Protein AF-A0A109K254-F1 (afdb_monomer)

Radius of gyration: 34.14 Å; Cα contacts (8 Å, |Δi|>4): 788; chains: 1; bounding box: 86×64×91 Å

Structure (mmCIF, N/CA/C/O backbone):
data_AF-A0A109K254-F1
#
_entry.id   AF-A0A109K254-F1
#
loop_
_atom_site.group_PDB
_atom_site.id
_atom_site.type_symbol
_atom_site.label_atom_id
_atom_site.label_alt_id
_atom_site.label_comp_id
_atom_site.label_asym_id
_atom_site.label_entity_id
_atom_site.label_seq_id
_atom_site.pdbx_PDB_ins_code
_atom_site.Cartn_x
_atom_site.Cartn_y
_atom_site.Cartn_z
_atom_site.occupancy
_atom_site.B_iso_or_equiv
_atom_site.auth_seq_id
_atom_site.auth_comp_id
_atom_site.auth_asym_id
_atom_site.auth_atom_id
_atom_site.pdbx_PDB_model_num
ATOM 1 N N . MET A 1 1 ? 4.900 -24.072 -58.222 1.00 35.53 1 MET A N 1
ATOM 2 C CA . MET A 1 1 ? 4.741 -22.621 -57.999 1.00 35.53 1 MET A CA 1
ATOM 3 C C . MET A 1 1 ? 3.722 -22.486 -56.899 1.00 35.53 1 MET A C 1
ATOM 5 O O . MET A 1 1 ? 2.587 -22.873 -57.129 1.00 35.53 1 MET A O 1
ATOM 9 N N . ASP A 1 2 ? 4.155 -22.076 -55.710 1.00 31.95 2 ASP A N 1
ATOM 10 C CA . ASP A 1 2 ? 3.303 -22.061 -54.524 1.00 31.95 2 ASP A CA 1
ATOM 11 C C . ASP A 1 2 ? 3.287 -20.661 -53.910 1.00 31.95 2 ASP A C 1
ATOM 13 O O . ASP A 1 2 ? 4.319 -19.992 -53.787 1.00 31.95 2 ASP A O 1
ATOM 17 N N . ASN A 1 3 ? 2.074 -20.200 -53.645 1.00 36.62 3 ASN A N 1
ATOM 18 C CA . ASN A 1 3 ? 1.692 -18.807 -53.510 1.00 36.62 3 ASN A CA 1
ATOM 19 C C . ASN A 1 3 ? 2.053 -18.273 -52.113 1.00 36.62 3 ASN A C 1
ATOM 21 O O . ASN A 1 3 ? 1.343 -18.516 -51.142 1.00 36.62 3 ASN A O 1
ATOM 25 N N . ARG A 1 4 ? 3.169 -17.540 -51.996 1.00 36.88 4 ARG A N 1
ATOM 26 C CA . ARG A 1 4 ? 3.588 -16.849 -50.757 1.00 36.88 4 ARG A CA 1
ATOM 27 C C . ARG A 1 4 ? 3.197 -15.361 -50.731 1.00 36.88 4 ARG A C 1
ATOM 29 O O . ARG A 1 4 ? 3.844 -14.578 -50.037 1.00 36.88 4 ARG A O 1
ATOM 36 N N . SER A 1 5 ? 2.159 -14.941 -51.457 1.00 42.44 5 SER A N 1
ATOM 37 C CA . SER A 1 5 ? 1.597 -13.591 -51.310 1.00 42.44 5 SER A CA 1
ATOM 38 C C . SER A 1 5 ? 0.649 -13.556 -50.106 1.00 42.44 5 SER A C 1
ATOM 40 O O . SER A 1 5 ? -0.524 -13.903 -50.219 1.00 42.44 5 SER A O 1
ATOM 42 N N . GLY A 1 6 ? 1.164 -13.190 -48.932 1.00 36.16 6 GLY A N 1
ATOM 43 C CA . GLY A 1 6 ? 0.328 -13.075 -47.729 1.00 36.16 6 GLY A CA 1
ATOM 44 C C . GLY A 1 6 ? 1.056 -12.990 -46.390 1.00 36.16 6 GLY A C 1
ATOM 45 O O . GLY A 1 6 ? 0.401 -12.837 -45.366 1.00 36.16 6 GLY A O 1
ATOM 46 N N . LYS A 1 7 ? 2.393 -13.058 -46.348 1.00 29.84 7 LYS A N 1
ATOM 47 C CA . LYS A 1 7 ? 3.119 -12.777 -45.103 1.00 29.84 7 LYS A CA 1
ATOM 48 C C . LYS A 1 7 ? 3.388 -11.280 -44.978 1.00 29.84 7 LYS A C 1
ATOM 50 O O . LYS A 1 7 ? 4.154 -10.717 -45.758 1.00 29.84 7 LYS A O 1
ATOM 55 N N . ILE A 1 8 ? 2.756 -10.658 -43.985 1.00 36.12 8 ILE A N 1
ATOM 56 C CA . ILE A 1 8 ? 3.076 -9.304 -43.530 1.00 36.12 8 ILE A CA 1
ATOM 57 C C . ILE A 1 8 ? 4.515 -9.327 -43.009 1.00 36.12 8 ILE A C 1
ATOM 59 O O . ILE A 1 8 ? 4.823 -10.034 -42.052 1.00 36.12 8 ILE A O 1
ATOM 63 N N . PHE A 1 9 ? 5.398 -8.569 -43.658 1.00 37.22 9 PHE A N 1
ATOM 64 C CA . PHE A 1 9 ? 6.750 -8.303 -43.174 1.00 37.22 9 PHE A CA 1
ATOM 65 C C . PHE A 1 9 ? 6.748 -6.946 -42.462 1.00 37.22 9 PHE A C 1
ATOM 67 O O . PHE A 1 9 ? 6.630 -5.915 -43.133 1.00 37.22 9 PHE A O 1
ATOM 74 N N . PRO A 1 10 ? 6.861 -6.905 -41.125 1.00 35.34 10 PRO A N 1
ATOM 75 C CA . PRO A 1 10 ? 6.906 -5.645 -40.404 1.00 35.34 10 PRO A CA 1
ATOM 76 C C . PRO A 1 10 ? 8.279 -4.998 -40.617 1.00 35.34 10 PRO A C 1
ATOM 78 O O . PRO A 1 10 ? 9.300 -5.515 -40.177 1.00 35.34 10 PRO A O 1
ATOM 81 N N . ARG A 1 11 ? 8.303 -3.860 -41.321 1.00 39.53 11 ARG A N 1
ATOM 82 C CA . ARG A 1 11 ? 9.520 -3.066 -41.586 1.00 39.53 11 ARG A CA 1
ATOM 83 C C . ARG A 1 11 ? 9.772 -1.957 -40.562 1.00 39.53 11 ARG A C 1
ATOM 85 O O . ARG A 1 11 ? 10.727 -1.207 -40.709 1.00 39.53 11 ARG A O 1
ATOM 92 N N . ASN A 1 12 ? 8.926 -1.841 -39.542 1.00 39.78 12 ASN A N 1
ATOM 93 C CA . ASN A 1 12 ? 9.062 -0.830 -38.501 1.00 39.78 12 ASN A CA 1
ATOM 94 C C . ASN A 1 12 ? 8.854 -1.481 -37.127 1.00 39.78 12 ASN A C 1
ATOM 96 O O . ASN A 1 12 ? 7.728 -1.609 -36.650 1.00 39.78 12 ASN A O 1
ATOM 100 N N . LEU A 1 13 ? 9.950 -1.962 -36.536 1.00 40.00 13 LEU A N 1
ATOM 101 C CA . LEU A 1 13 ? 9.954 -2.660 -35.246 1.00 40.00 13 LEU A CA 1
ATOM 102 C C . LEU A 1 13 ? 9.613 -1.727 -34.072 1.00 40.00 13 LEU A C 1
ATOM 104 O O . LEU A 1 13 ? 9.086 -2.190 -33.067 1.00 40.00 13 LEU A O 1
ATOM 108 N N . THR A 1 14 ? 9.799 -0.417 -34.229 1.00 39.53 14 THR A N 1
ATOM 109 C CA . THR A 1 14 ? 9.480 0.601 -33.219 1.00 39.53 14 THR A CA 1
ATOM 110 C C . THR A 1 14 ? 7.970 0.766 -33.014 1.00 39.53 14 THR A C 1
ATOM 112 O O . THR A 1 14 ? 7.520 1.033 -31.906 1.00 39.53 14 THR A O 1
ATOM 115 N N . ALA A 1 15 ? 7.156 0.511 -34.047 1.00 36.03 15 ALA A N 1
ATOM 116 C CA . ALA A 1 15 ? 5.694 0.528 -33.934 1.00 36.03 15 ALA A CA 1
ATOM 117 C C . ALA A 1 15 ? 5.136 -0.646 -33.101 1.00 36.03 15 ALA A C 1
ATOM 119 O O . ALA A 1 15 ? 4.020 -0.566 -32.594 1.00 36.03 15 ALA A O 1
ATOM 120 N N . ARG A 1 16 ? 5.915 -1.724 -32.918 1.00 35.94 16 ARG A N 1
ATOM 121 C CA . ARG A 1 16 ? 5.531 -2.884 -32.098 1.00 35.94 16 ARG A CA 1
ATOM 122 C C . ARG A 1 16 ? 5.638 -2.623 -30.592 1.00 35.94 16 ARG A C 1
ATOM 124 O O . ARG A 1 16 ? 5.026 -3.361 -29.836 1.00 35.94 16 ARG A O 1
ATOM 131 N N . ALA A 1 17 ? 6.374 -1.590 -30.179 1.00 45.59 17 ALA A N 1
ATOM 132 C CA . ALA A 1 17 ? 6.445 -1.151 -28.784 1.00 45.59 17 ALA A CA 1
ATOM 133 C C . ALA A 1 17 ? 5.279 -0.220 -28.392 1.00 45.59 17 ALA A C 1
ATOM 135 O O . ALA A 1 17 ? 4.991 -0.063 -27.217 1.00 45.59 17 ALA A O 1
ATOM 136 N N . ALA A 1 18 ? 4.584 0.384 -29.364 1.00 41.94 18 ALA A N 1
ATOM 137 C CA . ALA A 1 18 ? 3.493 1.330 -29.102 1.00 41.94 18 ALA A CA 1
ATOM 138 C C . ALA A 1 18 ? 2.086 0.709 -29.200 1.00 41.94 18 ALA A C 1
ATOM 140 O O . ALA A 1 18 ? 1.103 1.346 -28.823 1.00 41.94 18 ALA A O 1
ATOM 141 N N . TYR A 1 19 ? 1.957 -0.513 -29.726 1.00 43.66 19 TYR A N 1
ATOM 142 C CA . TYR A 1 19 ? 0.668 -1.201 -29.789 1.00 43.66 19 TYR A CA 1
ATOM 143 C C . TYR A 1 19 ? 0.388 -1.920 -28.466 1.00 43.66 19 TYR A C 1
ATOM 145 O O . TYR A 1 19 ? 0.971 -2.967 -28.187 1.00 43.66 19 TYR A O 1
ATOM 153 N N . GLN A 1 20 ? -0.520 -1.364 -27.662 1.00 43.72 20 GLN A N 1
ATOM 154 C CA . GLN A 1 20 ? -1.029 -2.026 -26.464 1.00 43.72 20 GLN A CA 1
ATOM 155 C C . GLN A 1 20 ? -1.953 -3.179 -26.871 1.00 43.72 20 GLN A C 1
ATOM 157 O O . GLN A 1 20 ? -3.034 -2.955 -27.416 1.00 43.72 20 GLN A O 1
ATOM 162 N N . VAL A 1 21 ? -1.521 -4.415 -26.619 1.00 43.12 21 VAL A N 1
ATOM 163 C CA . VAL A 1 21 ? -2.362 -5.605 -26.788 1.00 43.12 21 VAL A CA 1
ATOM 164 C C . VAL A 1 21 ? -3.360 -5.654 -25.621 1.00 43.12 21 VAL A C 1
ATOM 166 O O . VAL A 1 21 ? -2.921 -5.712 -24.470 1.00 43.12 21 VAL A O 1
ATOM 169 N N . PRO A 1 22 ? -4.683 -5.627 -25.870 1.00 34.47 22 PRO A N 1
ATOM 170 C CA . PRO A 1 22 ? -5.681 -5.792 -24.817 1.00 34.47 22 PRO A CA 1
ATOM 171 C C . PRO A 1 22 ? -5.520 -7.152 -24.122 1.00 34.47 22 PRO A C 1
ATOM 173 O O . PRO A 1 22 ? -5.402 -8.167 -24.805 1.00 34.47 22 PRO A O 1
ATOM 176 N N . GLY A 1 23 ? -5.534 -7.172 -22.786 1.00 34.75 23 GLY A N 1
ATOM 177 C CA . GLY A 1 23 ? -5.456 -8.399 -21.978 1.00 34.75 23 GLY A CA 1
ATOM 178 C C . GLY A 1 23 ? -4.073 -8.739 -21.412 1.00 34.75 23 GLY A C 1
ATOM 179 O O . GLY A 1 23 ? -3.988 -9.591 -20.537 1.00 34.75 23 GLY A O 1
ATOM 180 N N . ASN A 1 24 ? -3.011 -8.046 -21.832 1.00 34.66 24 ASN A N 1
ATOM 181 C CA . ASN A 1 24 ? -1.708 -8.152 -21.175 1.00 34.66 24 ASN A CA 1
ATOM 182 C C . ASN A 1 24 ? -1.578 -7.055 -20.105 1.00 34.66 24 ASN A C 1
ATOM 184 O O . ASN A 1 24 ? -1.636 -5.871 -20.465 1.00 34.66 24 ASN A O 1
ATOM 188 N N . PRO A 1 25 ? -1.394 -7.403 -18.817 1.00 36.72 25 PRO A N 1
ATOM 189 C CA . PRO A 1 25 ? -1.201 -6.403 -17.778 1.00 36.72 25 PRO A CA 1
ATOM 190 C C . PRO A 1 25 ? 0.118 -5.657 -18.001 1.00 36.72 25 PRO A C 1
ATOM 192 O O . PRO A 1 25 ? 1.062 -6.207 -18.571 1.00 36.72 25 PRO A O 1
ATOM 195 N N . THR A 1 26 ? 0.169 -4.394 -17.573 1.00 37.03 26 THR A N 1
ATOM 196 C CA . THR A 1 26 ? 1.291 -3.453 -17.757 1.00 37.03 26 THR A CA 1
ATOM 197 C C . THR A 1 26 ? 2.621 -4.144 -17.405 1.00 37.03 26 THR A C 1
ATOM 199 O O . THR A 1 26 ? 3.470 -4.280 -18.273 1.00 37.03 26 THR A O 1
ATOM 202 N N . VAL A 1 27 ? 2.687 -4.845 -16.264 1.00 37.22 27 VAL A N 1
ATOM 203 C CA . VAL A 1 27 ? 3.827 -5.657 -15.760 1.00 37.22 27 VAL A CA 1
ATOM 204 C C . VAL A 1 27 ? 4.403 -6.738 -16.694 1.00 37.22 27 VAL A C 1
ATOM 206 O O . VAL A 1 27 ? 5.496 -7.239 -16.452 1.00 37.22 27 VAL A O 1
ATOM 209 N N . THR A 1 28 ? 3.693 -7.130 -17.754 1.00 39.03 28 THR A N 1
ATOM 210 C CA . THR A 1 28 ? 4.180 -8.118 -18.744 1.00 39.03 28 THR A CA 1
ATOM 211 C C . THR A 1 28 ? 4.926 -7.478 -19.911 1.00 39.03 28 THR A C 1
ATOM 213 O O . THR A 1 28 ? 5.410 -8.172 -20.811 1.00 39.03 28 THR A O 1
ATOM 216 N N . ARG A 1 29 ? 5.000 -6.147 -19.930 1.00 46.44 29 ARG A N 1
ATOM 217 C CA . ARG A 1 29 ? 5.715 -5.382 -20.941 1.00 46.44 29 ARG A CA 1
ATOM 218 C C . ARG A 1 29 ? 7.178 -5.226 -20.551 1.00 46.44 29 ARG A C 1
ATOM 220 O O . ARG A 1 29 ? 7.545 -5.278 -19.382 1.00 46.44 29 ARG A O 1
ATOM 227 N N . LEU A 1 30 ? 8.024 -5.023 -21.553 1.00 39.78 30 LEU A N 1
ATOM 228 C CA . LEU A 1 30 ? 9.467 -4.873 -21.352 1.00 39.78 30 LEU A CA 1
ATOM 229 C C . LEU A 1 30 ? 9.799 -3.605 -20.547 1.00 39.78 30 LEU A C 1
ATOM 231 O O . LEU A 1 30 ? 10.799 -3.579 -19.841 1.00 39.78 30 LEU A O 1
ATOM 235 N N . GLU A 1 31 ? 8.955 -2.578 -20.645 1.00 42.62 31 GLU A N 1
ATOM 236 C CA . GLU A 1 31 ? 9.043 -1.317 -19.907 1.00 42.62 31 GLU A CA 1
ATOM 237 C C . GLU A 1 31 ? 8.595 -1.393 -18.436 1.00 42.62 31 GLU A C 1
ATOM 239 O O . GLU A 1 31 ? 9.047 -0.574 -17.640 1.00 42.62 31 GLU A O 1
ATOM 244 N N . ASP A 1 32 ? 7.760 -2.372 -18.076 1.00 38.84 32 ASP A N 1
ATOM 245 C CA . ASP A 1 32 ? 7.258 -2.588 -16.708 1.00 38.84 32 ASP A CA 1
ATOM 246 C C . ASP A 1 32 ? 7.902 -3.803 -16.027 1.00 38.84 32 ASP A C 1
ATOM 248 O O . ASP A 1 32 ? 7.597 -4.123 -14.874 1.00 38.84 32 ASP A O 1
ATOM 252 N N . ALA A 1 33 ? 8.824 -4.475 -16.721 1.00 39.97 33 ALA A N 1
ATOM 253 C CA . ALA A 1 33 ? 9.762 -5.375 -16.082 1.00 39.97 33 ALA A CA 1
ATOM 254 C C . ALA A 1 33 ? 10.513 -4.575 -15.013 1.00 39.97 33 ALA A C 1
ATOM 256 O O . ALA A 1 33 ? 11.109 -3.534 -15.302 1.00 39.97 33 ALA A O 1
ATOM 257 N N . VAL A 1 34 ? 10.453 -5.038 -13.762 1.00 38.72 34 VAL A N 1
ATOM 258 C CA . VAL A 1 34 ? 11.095 -4.355 -12.642 1.00 38.72 34 VAL A CA 1
ATOM 259 C C . VAL A 1 34 ? 12.606 -4.354 -12.880 1.00 38.72 34 VAL A C 1
ATOM 261 O O . VAL A 1 34 ? 13.308 -5.291 -12.512 1.00 38.72 34 VAL A O 1
ATOM 264 N N . GLY A 1 35 ? 13.122 -3.265 -13.447 1.00 33.34 35 GLY A N 1
ATOM 265 C CA . GLY A 1 35 ? 14.541 -2.924 -13.473 1.00 33.34 35 GLY A CA 1
ATOM 266 C C . GLY A 1 35 ? 15.067 -2.591 -12.075 1.00 33.34 35 GLY A C 1
ATOM 267 O O . GLY A 1 35 ? 15.716 -1.562 -11.892 1.00 33.34 35 GLY A O 1
ATOM 268 N N . ASN A 1 36 ? 14.776 -3.420 -11.065 1.00 29.52 36 ASN A N 1
ATOM 269 C CA . ASN A 1 36 ? 15.322 -3.238 -9.730 1.00 29.52 36 ASN A CA 1
ATOM 270 C C . ASN A 1 36 ? 16.734 -3.828 -9.656 1.00 29.52 36 ASN A C 1
ATOM 272 O O . ASN A 1 36 ? 16.960 -5.022 -9.483 1.00 29.52 36 ASN A O 1
ATOM 276 N N . CYS A 1 37 ? 17.676 -2.890 -9.700 1.00 26.98 37 CYS A N 1
ATOM 277 C CA . CYS A 1 37 ? 18.921 -2.865 -8.936 1.00 26.98 37 CYS A CA 1
ATOM 278 C C . CYS A 1 37 ? 20.169 -3.564 -9.488 1.00 26.98 37 CYS A C 1
ATOM 280 O O . CYS A 1 37 ? 21.240 -3.271 -8.960 1.00 26.98 37 CYS A O 1
ATOM 282 N N . TYR A 1 38 ? 20.122 -4.359 -10.562 1.00 27.14 38 TYR A N 1
ATOM 283 C CA . TYR A 1 38 ? 21.358 -4.842 -11.202 1.00 27.14 38 TYR A CA 1
ATOM 284 C C . TYR A 1 38 ? 21.227 -4.967 -12.730 1.00 27.14 38 TYR A C 1
ATOM 286 O O . TYR A 1 38 ? 20.449 -5.791 -13.201 1.00 27.14 38 TYR A O 1
ATOM 294 N N . PRO A 1 39 ? 22.000 -4.214 -13.541 1.00 29.52 39 PRO A N 1
ATOM 295 C CA . PRO A 1 39 ? 22.070 -4.468 -14.978 1.00 29.52 39 PRO A CA 1
ATOM 296 C C . PRO A 1 39 ? 22.719 -5.840 -15.234 1.00 29.52 39 PRO A C 1
ATOM 298 O O . PRO A 1 39 ? 23.907 -6.023 -14.956 1.00 29.52 39 PRO A O 1
ATOM 301 N N . GLY A 1 40 ? 21.943 -6.792 -15.767 1.00 38.47 40 GLY A N 1
ATOM 302 C CA . GLY A 1 40 ? 22.406 -8.141 -16.135 1.00 38.47 40 GLY A CA 1
ATOM 303 C C . GLY A 1 40 ? 21.523 -9.307 -15.675 1.00 38.47 40 GLY A C 1
ATOM 304 O O . GLY A 1 40 ? 22.042 -10.410 -15.521 1.00 38.47 40 GLY A O 1
ATOM 305 N N . LEU A 1 41 ? 20.232 -9.077 -15.414 1.00 48.25 41 LEU A N 1
ATOM 306 C CA . LEU A 1 41 ? 19.320 -10.088 -14.871 1.00 48.25 41 LEU A CA 1
ATOM 307 C C . LEU A 1 41 ? 18.504 -10.810 -15.957 1.00 48.25 41 LEU A C 1
ATOM 309 O O . LEU A 1 41 ? 18.177 -11.976 -15.797 1.00 48.25 41 LEU A O 1
ATOM 313 N N . GLU A 1 42 ? 18.268 -10.172 -17.101 1.00 56.28 42 GLU A N 1
ATOM 314 C CA . GLU A 1 42 ? 17.545 -10.714 -18.262 1.00 56.28 42 GLU A CA 1
ATOM 315 C C . GLU A 1 42 ? 18.496 -11.241 -19.334 1.00 56.28 42 GLU A C 1
ATOM 317 O O . GLU A 1 42 ? 18.064 -11.831 -20.313 1.00 56.28 42 GLU A O 1
ATOM 322 N N . VAL A 1 43 ? 19.791 -10.974 -19.182 1.00 60.00 43 VAL A N 1
ATOM 323 C CA . VAL A 1 43 ? 20.883 -11.389 -20.059 1.00 60.00 43 VAL A CA 1
ATOM 324 C C . VAL A 1 43 ? 22.087 -11.613 -19.167 1.00 60.00 43 VAL A C 1
ATOM 326 O O . VAL A 1 43 ? 22.511 -10.699 -18.461 1.00 60.00 43 VAL A O 1
ATOM 329 N N . ASP A 1 44 ? 22.704 -12.787 -19.253 1.00 71.19 44 ASP A N 1
ATOM 330 C CA . ASP A 1 44 ? 23.997 -12.970 -18.615 1.00 71.19 44 ASP A CA 1
ATOM 331 C C . ASP A 1 44 ? 25.061 -12.210 -19.410 1.00 71.19 44 ASP A C 1
ATOM 333 O O . ASP A 1 44 ? 25.510 -12.620 -20.483 1.00 71.19 44 ASP A O 1
ATOM 337 N N . VAL A 1 45 ? 25.492 -11.084 -18.846 1.00 76.56 45 VAL A N 1
ATOM 338 C CA . VAL A 1 45 ? 26.467 -10.182 -19.457 1.00 76.56 45 VAL A CA 1
ATOM 339 C C . VAL A 1 45 ? 27.829 -10.828 -19.718 1.00 76.56 45 VAL A C 1
ATOM 341 O O . VAL A 1 45 ? 28.589 -10.302 -20.531 1.00 76.56 45 VAL A O 1
ATOM 344 N N . ARG A 1 46 ? 28.142 -11.964 -19.077 1.00 81.19 46 ARG A N 1
ATOM 345 C CA . ARG A 1 46 ? 29.344 -12.759 -19.370 1.00 81.19 46 ARG A CA 1
ATOM 346 C C . ARG A 1 46 ? 29.292 -13.334 -20.782 1.00 81.19 46 ARG A C 1
ATOM 348 O O . ARG A 1 46 ? 30.338 -13.455 -21.416 1.00 81.19 46 ARG A O 1
ATOM 355 N N . ASN A 1 47 ? 28.094 -13.619 -21.304 1.00 83.56 47 ASN A N 1
ATOM 356 C CA . ASN A 1 47 ? 27.915 -14.140 -22.659 1.00 83.56 47 ASN A CA 1
ATOM 357 C C . ASN A 1 47 ? 28.349 -13.138 -23.734 1.00 83.56 47 ASN A C 1
ATOM 359 O O . ASN A 1 47 ? 28.833 -13.561 -24.781 1.00 83.56 47 ASN A O 1
ATOM 363 N N . PHE A 1 48 ? 28.297 -11.828 -23.466 1.00 86.31 48 PHE A N 1
ATOM 364 C CA . PHE A 1 48 ? 28.881 -10.842 -24.378 1.00 86.31 48 PHE A CA 1
ATOM 365 C C . PHE A 1 48 ? 30.399 -11.019 -24.501 1.00 86.31 48 PHE A C 1
ATOM 367 O O . PHE A 1 48 ? 30.949 -11.067 -25.604 1.00 86.31 48 PHE A O 1
ATOM 374 N N . ASP A 1 49 ? 31.080 -11.160 -23.367 1.00 90.81 49 ASP A N 1
ATOM 375 C CA . ASP A 1 49 ? 32.536 -11.269 -23.291 1.00 90.81 49 ASP A CA 1
ATOM 376 C C . ASP A 1 49 ? 33.070 -12.628 -23.789 1.00 90.81 49 ASP A C 1
ATOM 378 O O . ASP A 1 49 ? 34.261 -12.741 -24.062 1.00 90.81 49 ASP A O 1
ATOM 382 N N . ARG A 1 50 ? 32.219 -13.644 -24.004 1.00 91.50 50 ARG A N 1
ATOM 383 C CA . ARG A 1 50 ? 32.628 -14.920 -24.633 1.00 91.50 50 ARG A CA 1
ATOM 384 C C . ARG A 1 50 ? 33.175 -14.735 -26.046 1.00 91.50 50 ARG A C 1
ATOM 386 O O . ARG A 1 50 ? 34.019 -15.512 -26.475 1.00 91.50 50 ARG A O 1
ATOM 393 N N . ARG A 1 51 ? 32.710 -13.699 -26.747 1.00 92.56 51 ARG A N 1
ATOM 394 C CA . ARG A 1 51 ? 33.103 -13.348 -28.122 1.00 92.56 51 ARG A CA 1
ATOM 395 C C . ARG A 1 51 ? 33.901 -12.046 -28.174 1.00 92.56 51 ARG A C 1
ATOM 397 O O . ARG A 1 51 ? 33.792 -11.279 -29.131 1.00 92.56 51 ARG A O 1
ATOM 404 N N . PHE A 1 52 ? 34.664 -11.750 -27.117 1.00 94.06 52 PHE A N 1
ATOM 405 C CA . PHE A 1 52 ? 35.395 -10.484 -27.007 1.00 94.06 52 PHE A CA 1
ATOM 406 C C . PHE A 1 52 ? 36.422 -10.271 -28.131 1.00 94.06 52 PHE A C 1
ATOM 408 O O . PHE A 1 52 ? 36.708 -9.120 -28.468 1.00 94.06 52 PHE A O 1
ATOM 415 N N . PHE A 1 53 ? 36.960 -11.358 -28.694 1.00 96.25 53 PHE A N 1
ATOM 416 C CA . PHE A 1 53 ? 37.918 -11.365 -29.796 1.00 96.25 53 PHE A CA 1
ATOM 417 C C . PHE A 1 53 ? 37.289 -12.063 -31.019 1.00 96.25 53 PHE A C 1
ATOM 419 O O . PHE A 1 53 ? 36.823 -13.196 -30.875 1.00 96.25 53 PHE A O 1
ATOM 426 N N . PRO A 1 54 ? 37.239 -11.424 -32.202 1.00 95.44 54 PRO A N 1
ATOM 427 C CA . PRO A 1 54 ? 36.624 -12.003 -33.397 1.00 95.44 54 PRO A CA 1
ATOM 428 C C . PRO A 1 54 ? 37.195 -13.374 -33.778 1.00 95.44 54 PRO A C 1
ATOM 430 O O . PRO A 1 54 ? 38.403 -13.593 -33.740 1.00 95.44 54 PRO A O 1
ATOM 433 N N . GLY A 1 55 ? 36.311 -14.296 -34.154 1.00 93.81 55 GLY A N 1
ATOM 434 C CA . GLY A 1 55 ? 36.631 -15.652 -34.590 1.00 93.81 55 GLY A CA 1
ATOM 435 C C . GLY A 1 55 ? 36.914 -16.654 -33.473 1.00 93.81 55 GLY A C 1
ATOM 436 O O . GLY A 1 55 ? 37.098 -17.832 -33.772 1.00 93.81 55 GLY A O 1
ATOM 437 N N . LEU A 1 56 ? 36.928 -16.244 -32.201 1.00 96.19 56 LEU A N 1
ATOM 438 C CA . LEU A 1 56 ? 37.198 -17.125 -31.062 1.00 96.19 56 LEU A CA 1
ATOM 439 C C . LEU A 1 56 ? 36.085 -17.028 -30.018 1.00 96.19 56 LEU A C 1
ATOM 441 O O . LEU A 1 56 ? 35.668 -15.933 -29.636 1.00 96.19 56 LEU A O 1
ATOM 445 N N . VAL A 1 57 ? 35.628 -18.181 -29.527 1.00 93.94 57 VAL A N 1
ATOM 446 C CA . VAL A 1 57 ? 34.568 -18.259 -28.516 1.00 93.94 57 VAL A CA 1
ATOM 447 C C . VAL A 1 57 ? 35.108 -18.895 -27.246 1.00 93.94 57 VAL A C 1
ATOM 449 O O . VAL A 1 57 ? 35.586 -20.029 -27.259 1.00 93.94 57 VAL A O 1
ATOM 452 N N . PHE A 1 58 ? 34.999 -18.169 -26.138 1.00 94.00 58 PHE A N 1
ATOM 453 C CA . PHE A 1 58 ? 35.505 -18.583 -24.835 1.00 94.00 58 PHE A CA 1
ATOM 454 C C . PHE A 1 58 ? 34.384 -18.983 -23.869 1.00 94.00 58 PHE A C 1
ATOM 456 O O . PHE A 1 58 ? 33.229 -18.582 -24.017 1.00 94.00 58 PHE A O 1
ATOM 463 N N . GLU A 1 59 ? 34.747 -19.755 -22.849 1.00 90.44 59 GLU A N 1
ATOM 464 C CA . GLU A 1 59 ? 33.972 -19.993 -21.632 1.00 90.44 59 GLU A CA 1
ATOM 465 C C . GLU A 1 59 ? 34.798 -19.593 -20.409 1.00 90.44 59 GLU A C 1
ATOM 467 O O . GLU A 1 59 ? 35.989 -19.888 -20.322 1.00 90.44 59 GLU A O 1
ATOM 472 N N . PHE A 1 60 ? 34.169 -18.903 -19.459 1.00 89.94 60 PHE A N 1
ATOM 473 C CA . PHE A 1 60 ? 34.820 -18.465 -18.227 1.00 89.94 60 PHE A CA 1
ATOM 474 C C . PHE A 1 60 ? 34.561 -19.485 -17.120 1.00 89.94 60 PHE A C 1
ATOM 476 O O . PHE A 1 60 ? 33.479 -19.511 -16.540 1.00 89.94 60 PHE A O 1
ATOM 483 N N . VAL A 1 61 ? 35.556 -20.322 -16.831 1.00 86.88 61 VAL A N 1
ATOM 484 C CA . VAL A 1 61 ? 35.445 -21.428 -15.870 1.00 86.88 61 VAL A CA 1
ATOM 485 C C . VAL A 1 61 ? 35.948 -20.976 -14.495 1.00 86.88 61 VAL A C 1
ATOM 487 O O . VAL A 1 61 ? 37.140 -20.688 -14.336 1.00 86.88 61 VAL A O 1
ATOM 490 N N . GLY A 1 62 ? 35.037 -20.872 -13.523 1.00 79.19 62 GLY A N 1
ATOM 491 C CA . GLY A 1 62 ? 35.319 -20.493 -12.129 1.00 79.19 62 GLY A CA 1
ATOM 492 C C . GLY A 1 62 ? 35.443 -21.689 -11.175 1.00 79.19 62 GLY A C 1
ATOM 493 O O . GLY A 1 62 ? 35.234 -22.829 -11.582 1.00 79.19 62 GLY A O 1
ATOM 494 N N . ARG A 1 63 ? 35.810 -21.423 -9.917 1.00 70.06 63 ARG A N 1
ATOM 495 C CA . ARG A 1 63 ? 35.838 -22.384 -8.798 1.00 70.06 63 ARG A CA 1
ATOM 496 C C . ARG A 1 63 ? 34.449 -22.548 -8.170 1.00 70.06 63 ARG A C 1
ATOM 498 O O . ARG A 1 63 ? 33.781 -21.547 -7.923 1.00 70.06 63 ARG A O 1
ATOM 505 N N . ASP A 1 64 ? 34.067 -23.785 -7.845 1.00 57.88 64 ASP A N 1
ATOM 506 C CA . ASP A 1 64 ? 32.768 -24.094 -7.214 1.00 57.88 64 ASP A CA 1
ATOM 507 C C . ASP A 1 64 ? 32.748 -23.858 -5.686 1.00 57.88 64 ASP A C 1
ATOM 509 O O . ASP A 1 64 ? 31.681 -23.652 -5.114 1.00 57.88 64 ASP A O 1
ATOM 513 N N . ASP A 1 65 ? 33.906 -23.827 -5.011 1.00 52.31 65 ASP A N 1
ATOM 514 C CA . ASP A 1 65 ? 34.023 -23.512 -3.578 1.00 52.31 65 ASP A CA 1
ATOM 515 C C . ASP A 1 65 ? 35.374 -22.830 -3.280 1.00 52.31 65 ASP A C 1
ATOM 517 O O . ASP A 1 65 ? 36.439 -23.309 -3.679 1.00 52.31 65 ASP A O 1
ATOM 521 N N . ASN A 1 66 ? 35.348 -21.695 -2.578 1.00 53.09 66 ASN A N 1
ATOM 522 C CA . ASN A 1 66 ? 36.552 -20.954 -2.184 1.00 53.09 66 ASN A CA 1
ATOM 523 C C . ASN A 1 66 ? 37.243 -21.550 -0.936 1.00 53.09 66 ASN A C 1
ATOM 525 O O . ASN A 1 66 ? 38.296 -21.044 -0.543 1.00 53.09 66 ASN A O 1
ATOM 529 N N . GLY A 1 67 ? 36.655 -22.571 -0.291 1.00 48.16 67 GLY A N 1
ATOM 530 C CA . GLY A 1 67 ? 37.073 -23.080 1.023 1.00 48.16 67 GLY A CA 1
ATOM 531 C C . GLY A 1 67 ? 37.838 -24.413 1.075 1.00 48.16 67 GLY A C 1
ATOM 532 O O . GLY A 1 67 ? 38.419 -24.710 2.119 1.00 48.16 67 GLY A O 1
ATOM 533 N N . ALA A 1 68 ? 37.880 -25.220 0.009 1.00 43.91 68 ALA A N 1
ATOM 534 C CA . ALA A 1 68 ? 38.513 -26.550 0.035 1.00 43.91 68 ALA A CA 1
ATOM 535 C C . ALA A 1 68 ? 39.943 -26.560 -0.568 1.00 43.91 68 ALA A C 1
ATOM 537 O O . ALA A 1 68 ? 40.189 -25.875 -1.565 1.00 43.91 68 A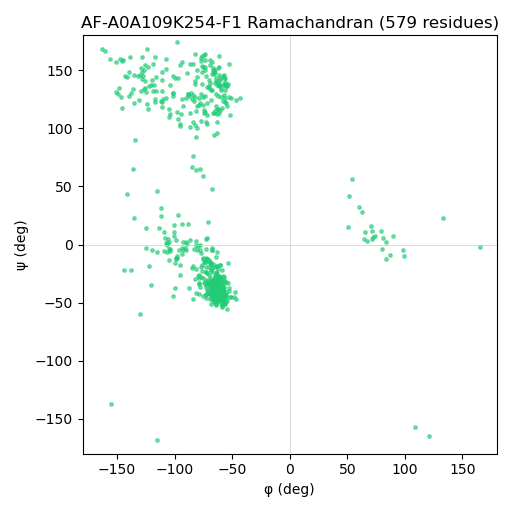LA A O 1
ATOM 538 N N . PRO A 1 69 ? 40.901 -27.343 -0.019 1.00 50.22 69 PRO A N 1
ATOM 539 C CA . PRO A 1 69 ? 42.169 -27.616 -0.698 1.00 50.22 69 PRO A CA 1
ATOM 540 C C . PRO A 1 69 ? 41.899 -28.480 -1.940 1.00 50.22 69 PRO A C 1
ATOM 542 O O . PRO A 1 69 ? 41.119 -29.424 -1.862 1.00 50.22 69 PRO A O 1
ATOM 545 N N . TYR A 1 70 ? 42.480 -28.099 -3.084 1.00 51.91 70 TYR A N 1
ATOM 546 C CA . TYR A 1 70 ? 41.933 -28.432 -4.406 1.00 51.91 70 TYR A CA 1
ATOM 547 C C . TYR A 1 70 ? 42.920 -29.146 -5.345 1.00 51.91 70 TYR A C 1
ATOM 549 O O . TYR A 1 70 ? 44.083 -28.749 -5.460 1.00 51.91 70 TYR A O 1
ATOM 557 N N . ASP A 1 71 ? 42.406 -30.121 -6.102 1.00 52.16 71 ASP A N 1
ATOM 558 C CA . ASP A 1 71 ? 43.200 -31.176 -6.748 1.00 52.16 71 ASP A CA 1
ATOM 559 C C . ASP A 1 71 ? 43.405 -30.978 -8.270 1.00 52.16 71 ASP A C 1
ATOM 561 O O . ASP A 1 71 ? 44.175 -31.713 -8.885 1.00 52.16 71 ASP A O 1
ATOM 565 N N . GLU A 1 72 ? 42.782 -29.971 -8.911 1.00 58.12 72 GLU A N 1
ATOM 566 C CA . GLU A 1 72 ? 42.900 -29.748 -10.373 1.00 58.12 72 GLU A CA 1
ATOM 567 C C . GLU A 1 72 ? 43.123 -28.271 -10.804 1.00 58.12 72 GLU A C 1
ATOM 569 O O . GLU A 1 72 ? 42.300 -27.675 -11.506 1.00 58.12 72 GLU A O 1
ATOM 574 N N . PRO A 1 73 ? 44.253 -27.630 -10.456 1.00 58.47 73 PRO A N 1
ATOM 575 C CA . PRO A 1 73 ? 44.486 -26.188 -10.653 1.00 58.47 73 PRO A CA 1
ATOM 576 C C . PRO A 1 73 ? 44.501 -25.688 -12.116 1.00 58.47 73 PRO A C 1
ATOM 578 O O . PRO A 1 73 ? 44.592 -24.484 -12.347 1.00 58.47 73 PRO A O 1
ATOM 581 N N . GLN A 1 74 ? 44.434 -26.572 -13.118 1.00 65.75 74 GLN A N 1
ATOM 582 C CA . GLN A 1 74 ? 44.660 -26.234 -14.531 1.00 65.75 74 GLN A CA 1
ATOM 583 C C . GLN A 1 74 ? 43.387 -25.960 -15.348 1.00 65.75 74 GLN A C 1
ATOM 585 O O . GLN A 1 74 ? 43.513 -25.563 -16.507 1.00 65.75 74 GLN A O 1
ATOM 590 N N . ARG A 1 75 ? 42.178 -26.129 -14.792 1.00 73.06 75 ARG A N 1
ATOM 591 C CA . ARG A 1 75 ? 40.919 -26.014 -15.562 1.00 73.06 75 ARG A CA 1
ATOM 592 C C . ARG A 1 75 ? 40.261 -24.623 -15.573 1.00 73.06 75 ARG A C 1
ATOM 594 O O . ARG A 1 75 ? 39.296 -24.427 -16.304 1.00 73.06 75 ARG A O 1
ATOM 601 N N . TYR A 1 76 ? 40.797 -23.652 -14.830 1.00 82.38 76 TYR A N 1
ATOM 602 C CA . TYR A 1 76 ? 40.164 -22.340 -14.596 1.00 82.38 76 TYR A CA 1
ATOM 603 C C . TYR A 1 76 ? 40.579 -21.225 -15.562 1.00 82.38 76 TYR A C 1
ATOM 605 O O . TYR A 1 76 ? 41.674 -21.245 -16.117 1.00 82.38 76 TYR A O 1
ATOM 613 N N . GLY A 1 77 ? 39.757 -20.193 -15.715 1.00 89.25 77 GLY A N 1
ATOM 614 C CA . GLY A 1 77 ? 40.072 -19.023 -16.542 1.00 89.25 77 GLY A CA 1
ATOM 615 C C . GLY A 1 77 ? 39.235 -18.973 -17.819 1.00 89.25 77 GLY A C 1
ATOM 616 O O . GLY A 1 77 ? 38.151 -19.549 -17.869 1.00 89.25 77 GLY A O 1
ATOM 617 N N . ALA A 1 78 ? 39.716 -18.273 -18.850 1.00 93.94 78 ALA A N 1
ATOM 618 C CA . ALA A 1 78 ? 39.044 -18.221 -20.149 1.00 93.94 78 ALA A CA 1
ATOM 619 C C . ALA A 1 78 ? 39.491 -19.394 -21.030 1.00 93.94 78 ALA A C 1
ATOM 621 O O . ALA A 1 78 ? 40.580 -19.383 -21.609 1.00 93.94 78 ALA A O 1
ATOM 622 N N . TRP A 1 79 ? 38.646 -20.413 -21.093 1.00 92.81 79 TRP A N 1
ATOM 623 C CA . TRP A 1 79 ? 38.822 -21.615 -21.893 1.00 92.81 79 TRP A CA 1
ATOM 624 C C . TRP A 1 79 ? 38.347 -21.371 -23.327 1.00 92.81 79 TRP A C 1
ATOM 626 O O . TRP A 1 79 ? 37.234 -20.887 -23.518 1.00 92.81 79 TRP A O 1
ATOM 636 N N . LEU A 1 80 ? 39.160 -21.685 -24.339 1.00 94.81 80 LEU A N 1
ATOM 637 C CA . LEU A 1 80 ? 38.720 -21.614 -25.733 1.00 94.81 80 LEU A CA 1
ATOM 638 C C . LEU A 1 80 ? 37.776 -22.789 -26.019 1.00 94.81 80 LEU A C 1
ATOM 640 O O . LEU A 1 80 ? 38.196 -23.944 -26.020 1.00 94.81 80 LEU A O 1
ATOM 644 N N . ARG A 1 81 ? 36.504 -22.489 -26.291 1.00 91.88 81 ARG A N 1
ATOM 645 C CA . ARG A 1 81 ? 35.472 -23.499 -26.533 1.00 91.88 81 ARG A CA 1
ATOM 646 C C . ARG A 1 81 ? 35.468 -23.978 -27.982 1.00 91.88 81 ARG A C 1
ATOM 648 O O . ARG A 1 81 ? 35.388 -25.179 -28.219 1.00 91.88 81 ARG A O 1
ATOM 655 N N . TYR A 1 82 ? 35.523 -23.047 -28.932 1.00 92.25 82 TYR A N 1
ATOM 656 C CA . TYR A 1 82 ? 35.662 -23.327 -30.362 1.00 92.25 82 TYR A CA 1
ATOM 657 C C . TYR A 1 82 ? 36.106 -22.074 -31.129 1.00 92.25 82 TYR A C 1
ATOM 659 O O . TYR A 1 82 ? 36.101 -20.957 -30.604 1.00 92.25 82 TYR A O 1
ATOM 667 N N . VAL A 1 83 ? 36.491 -22.285 -32.387 1.00 94.38 83 VAL A N 1
ATOM 668 C CA . VAL A 1 83 ? 36.849 -21.240 -33.351 1.00 94.38 83 VAL A CA 1
ATOM 669 C C . VAL A 1 83 ? 35.664 -21.030 -34.298 1.00 94.38 83 VAL A C 1
ATOM 671 O O . VAL A 1 83 ? 35.170 -21.995 -34.877 1.00 94.38 83 VAL A O 1
ATOM 674 N N . ASP A 1 84 ? 35.217 -19.788 -34.463 1.00 91.06 84 ASP A N 1
ATOM 675 C CA . ASP A 1 84 ? 34.050 -19.395 -35.270 1.00 91.06 84 ASP A CA 1
ATOM 676 C C . ASP A 1 84 ? 34.442 -18.519 -36.470 1.00 91.06 84 ASP A C 1
ATOM 678 O O . ASP A 1 84 ? 33.872 -17.465 -36.724 1.00 91.06 84 ASP A O 1
ATOM 682 N N . TYR A 1 85 ? 35.475 -18.907 -37.213 1.00 90.75 85 TYR A N 1
ATOM 683 C CA . TYR A 1 85 ? 35.994 -18.057 -38.290 1.00 90.75 85 TYR A CA 1
ATOM 684 C C . TYR A 1 85 ? 35.077 -17.984 -39.525 1.00 90.75 85 TYR A C 1
ATOM 686 O O . TYR A 1 85 ? 35.130 -17.008 -40.270 1.00 90.75 85 TYR A O 1
ATOM 694 N N . LEU A 1 86 ? 34.218 -18.991 -39.731 1.00 88.12 86 LEU A N 1
ATOM 695 C CA . LEU A 1 86 ? 33.343 -19.095 -40.905 1.00 88.12 86 LEU A CA 1
ATOM 696 C C . LEU A 1 86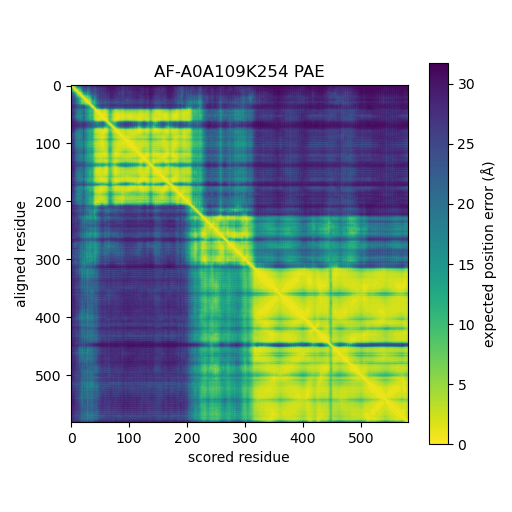 ? 32.099 -18.206 -40.821 1.00 88.12 86 LEU A C 1
ATOM 698 O O . LEU A 1 86 ? 31.625 -17.731 -41.852 1.00 88.12 86 LEU A O 1
ATOM 702 N N . PHE A 1 87 ? 31.548 -18.010 -39.620 1.00 85.94 87 PHE A N 1
ATOM 703 C CA . PHE A 1 87 ? 30.265 -17.325 -39.437 1.00 85.94 87 PHE A CA 1
ATOM 704 C C . PHE A 1 87 ? 30.381 -16.005 -38.673 1.00 85.94 87 PHE A C 1
ATOM 706 O O . PHE A 1 87 ? 29.399 -15.266 -38.603 1.00 85.94 87 PHE A O 1
ATOM 713 N N . ASP A 1 88 ? 31.564 -15.666 -38.151 1.00 90.62 88 ASP A N 1
ATOM 714 C CA . ASP A 1 88 ? 31.780 -14.400 -37.461 1.00 90.62 88 ASP A CA 1
ATOM 715 C C . ASP A 1 88 ? 31.671 -13.201 -38.426 1.00 90.62 88 ASP A C 1
ATOM 717 O O . ASP A 1 88 ? 32.536 -13.021 -39.291 1.00 90.62 88 ASP A O 1
ATOM 721 N N . PRO A 1 89 ? 30.654 -12.331 -38.275 1.00 88.19 89 PRO A N 1
ATOM 722 C CA . PRO A 1 89 ? 30.388 -11.252 -39.223 1.00 88.19 89 PRO A CA 1
ATOM 723 C C . PRO A 1 89 ? 31.517 -10.219 -39.310 1.00 88.19 89 PRO A C 1
ATOM 725 O O . PRO A 1 89 ? 31.648 -9.554 -40.335 1.00 88.19 89 PRO A O 1
ATOM 728 N N . GLU A 1 90 ? 32.341 -10.074 -38.267 1.00 89.69 90 GLU A N 1
ATOM 729 C CA . GLU A 1 90 ? 33.458 -9.125 -38.281 1.00 89.69 90 GLU A CA 1
ATOM 730 C C . GLU A 1 90 ? 34.665 -9.655 -39.062 1.00 89.69 90 GLU A C 1
ATOM 732 O O . GLU A 1 90 ? 35.413 -8.859 -39.630 1.00 89.69 90 GLU A O 1
ATOM 737 N N . LEU A 1 91 ? 34.824 -10.979 -39.162 1.00 92.12 91 LEU A N 1
ATOM 738 C CA . LEU A 1 91 ? 35.828 -11.605 -40.029 1.00 92.12 91 LEU A CA 1
ATOM 739 C C . LEU A 1 91 ? 35.383 -11.665 -41.492 1.00 92.12 91 LEU A C 1
ATOM 741 O O . LEU A 1 91 ? 36.219 -11.626 -42.390 1.00 92.12 91 LEU A O 1
ATOM 745 N N . GLN A 1 92 ? 34.070 -11.708 -41.733 1.00 90.50 92 GLN A N 1
ATOM 746 C CA . GLN A 1 92 ? 33.494 -11.683 -43.082 1.00 90.50 92 GLN A CA 1
ATOM 747 C C . GLN A 1 92 ? 33.434 -10.269 -43.691 1.00 90.50 92 GLN A C 1
ATOM 749 O O . GLN A 1 92 ? 32.985 -10.096 -44.826 1.00 90.50 92 GLN A O 1
ATOM 754 N N . ALA A 1 93 ? 33.865 -9.240 -42.958 1.00 87.19 93 ALA A N 1
ATOM 755 C CA . ALA A 1 93 ? 33.890 -7.872 -43.452 1.00 87.19 93 ALA A CA 1
ATOM 756 C C . ALA A 1 93 ? 34.948 -7.683 -44.557 1.00 87.19 93 ALA A C 1
ATOM 758 O O . ALA A 1 93 ? 36.082 -8.149 -44.454 1.00 87.19 93 ALA A O 1
ATOM 759 N N . ASP A 1 94 ? 34.602 -6.922 -45.598 1.00 89.75 94 ASP A N 1
ATOM 760 C CA . ASP A 1 94 ? 35.494 -6.631 -46.730 1.00 89.75 94 ASP A CA 1
ATOM 761 C C . ASP A 1 94 ? 36.531 -5.542 -46.381 1.00 89.75 94 ASP A C 1
ATOM 763 O O . ASP A 1 94 ? 36.517 -4.429 -46.905 1.00 89.75 94 ASP A O 1
ATOM 767 N N . ASN A 1 95 ? 37.432 -5.841 -45.440 1.00 92.56 95 ASN A N 1
ATOM 768 C CA . ASN A 1 95 ? 38.541 -4.964 -45.067 1.00 92.56 95 ASN A CA 1
ATOM 769 C C . ASN A 1 95 ? 39.854 -5.742 -44.852 1.00 92.56 95 ASN A C 1
ATOM 771 O O . ASN A 1 95 ? 39.873 -6.968 -44.736 1.00 92.56 95 ASN A O 1
ATOM 775 N N . ALA A 1 96 ? 40.983 -5.027 -44.885 1.00 92.81 96 ALA A N 1
ATOM 776 C CA . ALA A 1 96 ? 42.311 -5.642 -44.855 1.00 92.81 96 ALA A CA 1
ATOM 777 C C . ALA A 1 96 ? 42.627 -6.333 -43.518 1.00 92.81 96 ALA A C 1
ATOM 779 O O . ALA A 1 96 ? 43.224 -7.410 -43.529 1.00 92.81 96 ALA A O 1
ATOM 780 N N . ASP A 1 97 ? 42.196 -5.750 -42.399 1.00 92.12 97 ASP A N 1
ATOM 781 C CA . ASP A 1 97 ? 42.453 -6.284 -41.061 1.00 92.12 97 ASP A CA 1
ATOM 782 C C . ASP A 1 97 ? 41.642 -7.563 -40.808 1.00 92.12 97 ASP A C 1
ATOM 784 O O . ASP A 1 97 ? 42.193 -8.553 -40.330 1.00 92.12 97 ASP A O 1
ATOM 788 N N . ALA A 1 98 ? 40.373 -7.590 -41.230 1.00 92.81 98 ALA A N 1
ATOM 789 C CA . ALA A 1 98 ? 39.518 -8.775 -41.185 1.00 92.81 98 ALA A CA 1
ATOM 790 C C . ALA A 1 98 ? 40.063 -9.921 -42.038 1.00 92.81 98 ALA A C 1
ATOM 792 O O . ALA A 1 98 ? 40.180 -11.037 -41.542 1.00 92.81 98 ALA A O 1
ATOM 793 N N . ARG A 1 99 ? 40.503 -9.647 -43.275 1.00 94.88 99 ARG A N 1
ATOM 794 C CA . ARG A 1 99 ? 41.153 -10.662 -44.125 1.00 94.88 99 ARG A CA 1
ATOM 795 C C . ARG A 1 99 ? 42.428 -11.227 -43.507 1.00 94.88 99 ARG A C 1
ATOM 797 O O . ARG A 1 99 ? 42.673 -12.427 -43.609 1.00 94.88 99 ARG A O 1
ATOM 804 N N . ARG A 1 100 ? 43.254 -10.370 -42.897 1.00 95.50 100 ARG A N 1
ATOM 805 C CA . ARG A 1 100 ? 44.494 -10.795 -42.237 1.00 95.50 100 ARG A CA 1
ATOM 806 C C . ARG A 1 100 ? 44.186 -11.699 -41.047 1.00 95.50 100 ARG A C 1
ATOM 808 O O . ARG A 1 100 ? 44.783 -12.766 -40.948 1.00 95.50 100 ARG A O 1
ATOM 815 N N . LEU A 1 101 ? 43.266 -11.280 -40.177 1.00 96.19 101 LEU A N 1
ATOM 816 C CA . LEU A 1 101 ? 42.892 -12.050 -38.994 1.00 96.19 101 LEU A CA 1
ATOM 817 C C . LEU A 1 101 ? 42.209 -13.373 -39.367 1.00 96.19 101 LEU A C 1
ATOM 819 O O . LEU A 1 101 ? 42.528 -14.403 -38.782 1.00 96.19 101 LEU A O 1
ATOM 823 N N . LEU A 1 102 ? 41.327 -13.362 -40.371 1.00 96.00 102 LEU A N 1
ATOM 824 C CA . LEU A 1 102 ? 40.684 -14.564 -40.899 1.00 96.00 102 LEU A CA 1
ATOM 825 C C . LEU A 1 102 ? 41.724 -15.592 -41.358 1.00 96.00 102 LEU A C 1
ATOM 827 O O . LEU A 1 102 ? 41.675 -16.731 -40.909 1.00 96.00 102 LEU A O 1
ATOM 831 N N . LEU A 1 103 ? 42.698 -15.181 -42.179 1.00 95.25 103 LEU A N 1
ATOM 832 C CA . LEU A 1 103 ? 43.757 -16.073 -42.657 1.00 95.25 103 LEU A CA 1
ATOM 833 C C . LEU A 1 103 ? 44.586 -16.653 -41.501 1.00 95.25 103 LEU A C 1
ATOM 835 O O . LEU A 1 103 ? 44.916 -17.836 -41.507 1.00 95.25 103 LEU A O 1
ATOM 839 N N . ASP A 1 104 ? 44.923 -15.830 -40.507 1.00 95.00 104 ASP A N 1
ATOM 840 C CA . ASP A 1 104 ? 45.722 -16.258 -39.355 1.00 95.00 104 ASP A CA 1
ATOM 841 C C . ASP A 1 104 ? 44.964 -17.281 -38.490 1.00 95.00 104 ASP A C 1
ATOM 843 O O . ASP A 1 104 ? 45.511 -18.314 -38.092 1.00 95.00 104 ASP A O 1
ATOM 847 N N . ILE A 1 105 ? 43.667 -17.050 -38.261 1.00 95.31 105 ILE A N 1
ATOM 848 C CA . ILE A 1 105 ? 42.802 -17.994 -37.548 1.00 95.31 105 ILE A CA 1
ATOM 849 C C . ILE A 1 105 ? 42.597 -19.273 -38.368 1.00 95.31 105 ILE A C 1
ATOM 851 O O . ILE A 1 105 ? 42.697 -20.359 -37.803 1.00 95.31 105 ILE A O 1
ATOM 855 N N . GLU A 1 106 ? 42.374 -19.185 -39.681 1.00 94.50 106 GLU A N 1
ATOM 856 C CA . GLU A 1 106 ? 42.225 -20.342 -40.576 1.00 94.50 106 GLU A CA 1
ATOM 857 C C . GLU A 1 106 ? 43.449 -21.261 -40.545 1.00 94.50 106 GLU A C 1
ATOM 859 O O . GLU A 1 106 ? 43.312 -22.478 -40.399 1.00 94.50 106 GLU A O 1
ATOM 864 N N . LEU A 1 107 ? 44.652 -20.682 -40.615 1.00 94.69 107 LEU A N 1
ATOM 865 C CA . LEU A 1 107 ? 45.912 -21.427 -40.556 1.00 94.69 107 LEU A CA 1
ATOM 866 C C . LEU A 1 107 ? 46.097 -22.163 -39.221 1.00 94.69 107 LEU A C 1
ATOM 868 O O . LEU A 1 107 ? 46.709 -23.231 -39.187 1.00 94.69 107 LEU A O 1
ATOM 872 N N . ASN A 1 108 ? 45.549 -21.621 -38.131 1.00 94.00 108 ASN A N 1
ATOM 873 C CA . ASN A 1 108 ? 45.658 -22.194 -36.791 1.00 94.00 108 ASN A CA 1
ATOM 874 C C . ASN A 1 108 ? 44.430 -23.019 -36.364 1.00 94.00 108 ASN A C 1
ATOM 876 O O . ASN A 1 108 ? 44.508 -23.748 -35.374 1.00 94.00 108 ASN A O 1
ATOM 880 N N . ALA A 1 109 ? 43.312 -22.967 -37.096 1.00 91.19 109 ALA A N 1
ATOM 881 C CA . ALA A 1 109 ? 42.045 -23.592 -36.709 1.00 91.19 109 ALA A CA 1
ATOM 882 C C . ALA A 1 109 ? 42.167 -25.112 -36.530 1.00 91.19 109 ALA A C 1
ATOM 884 O O . ALA A 1 109 ? 41.595 -25.669 -35.595 1.00 91.19 109 ALA A O 1
ATOM 885 N N . GLY A 1 110 ? 42.956 -25.781 -37.381 1.00 88.88 110 GLY A N 1
ATOM 886 C CA . GLY A 1 110 ? 43.236 -27.214 -37.248 1.00 88.88 110 GLY A CA 1
ATOM 887 C C . GLY A 1 110 ? 43.975 -27.554 -35.949 1.00 88.88 110 GLY A C 1
ATOM 888 O O . GLY A 1 110 ? 43.599 -28.494 -35.254 1.00 88.88 110 GLY A O 1
ATOM 889 N N . THR A 1 111 ? 44.979 -26.753 -35.582 1.00 89.56 111 THR A N 1
ATOM 890 C CA . THR A 1 111 ? 45.752 -26.907 -34.338 1.00 89.56 111 THR A CA 1
ATOM 891 C C . THR A 1 111 ? 44.899 -26.626 -33.101 1.00 89.56 111 THR A C 1
ATOM 893 O O . THR A 1 111 ? 44.950 -27.376 -32.124 1.00 89.56 111 THR A O 1
ATOM 896 N N . LEU A 1 112 ? 44.090 -25.563 -33.142 1.00 91.25 112 LEU A N 1
ATOM 897 C CA . LEU A 1 112 ? 43.190 -25.196 -32.050 1.00 91.25 112 LEU A CA 1
ATOM 898 C C . LEU A 1 112 ? 42.065 -26.222 -31.869 1.00 91.25 112 LEU A C 1
ATOM 900 O O . LEU A 1 112 ? 41.737 -26.561 -30.741 1.00 91.25 112 LEU A O 1
ATOM 904 N N . GLY A 1 113 ? 41.507 -26.755 -32.960 1.00 86.81 113 GLY A N 1
ATOM 905 C CA . GLY A 1 113 ? 40.428 -27.746 -32.924 1.00 86.81 113 GLY A CA 1
ATOM 906 C C . GLY A 1 113 ? 40.875 -29.173 -32.589 1.00 86.81 113 GLY A C 1
ATOM 907 O O . GLY A 1 113 ? 40.054 -29.980 -32.157 1.00 86.81 113 GLY A O 1
ATOM 908 N N . ALA A 1 114 ? 42.161 -29.501 -32.751 1.00 86.81 114 ALA A N 1
ATOM 909 C CA . ALA A 1 114 ? 42.709 -30.819 -32.409 1.00 86.81 114 ALA A CA 1
ATOM 910 C C . ALA A 1 114 ? 42.799 -31.075 -30.892 1.00 86.81 114 ALA A C 1
ATOM 912 O O . ALA A 1 114 ? 43.029 -32.208 -30.465 1.00 86.81 114 ALA A O 1
ATOM 913 N N . HIS A 1 115 ? 42.638 -30.032 -30.078 1.00 85.88 115 HIS A N 1
ATOM 914 C CA . HIS A 1 115 ? 42.910 -30.051 -28.648 1.00 85.88 115 HIS A CA 1
ATOM 915 C C . HIS A 1 115 ? 41.865 -29.233 -27.881 1.00 85.88 115 HIS A C 1
ATOM 917 O O . HIS A 1 115 ? 41.404 -28.200 -28.349 1.00 85.88 115 HIS A O 1
ATOM 923 N N . THR A 1 116 ? 41.496 -29.675 -26.679 1.00 83.44 116 THR A N 1
ATOM 924 C CA . THR A 1 116 ? 40.455 -29.027 -25.859 1.00 83.44 116 THR A CA 1
ATOM 925 C C . THR A 1 116 ? 41.023 -28.318 -24.633 1.00 83.44 116 THR A C 1
ATOM 927 O O . THR A 1 116 ? 40.275 -27.962 -23.737 1.00 83.44 116 THR A O 1
ATOM 930 N N . ASP A 1 117 ? 42.338 -28.154 -24.538 1.00 88.38 117 ASP A N 1
ATOM 931 C CA . ASP A 1 117 ? 43.083 -27.635 -23.383 1.00 88.38 117 ASP A CA 1
ATOM 932 C C . ASP A 1 117 ? 43.722 -26.259 -23.665 1.00 88.38 117 ASP A C 1
ATOM 934 O O . ASP A 1 117 ? 44.701 -25.872 -23.022 1.00 88.38 117 ASP A O 1
ATOM 938 N N . TRP A 1 118 ? 43.163 -25.501 -24.614 1.00 93.31 118 TRP A N 1
ATOM 939 C CA . TRP A 1 118 ? 43.581 -24.137 -24.952 1.00 93.31 118 TRP A CA 1
ATOM 940 C C . TRP A 1 118 ? 42.932 -23.096 -24.044 1.00 93.31 118 TRP A C 1
ATOM 942 O O . TRP A 1 118 ? 41.709 -23.003 -23.956 1.00 93.31 118 TRP A O 1
ATOM 952 N N . TYR A 1 119 ? 43.750 -22.263 -23.408 1.00 94.06 119 TYR A N 1
ATOM 953 C CA . TYR A 1 119 ? 43.284 -21.185 -22.540 1.00 94.06 119 TYR A CA 1
ATOM 954 C C . TYR A 1 119 ? 43.936 -19.864 -22.915 1.00 94.06 119 TYR A C 1
ATOM 956 O O . TYR A 1 119 ? 45.076 -19.831 -23.377 1.00 94.06 119 TYR A O 1
ATOM 964 N N . LEU A 1 120 ? 43.231 -18.769 -22.646 1.00 96.00 120 LEU A N 1
ATOM 965 C CA . LEU A 1 120 ? 43.822 -17.441 -22.679 1.00 96.00 120 LEU A CA 1
ATOM 966 C C . LEU A 1 120 ? 44.897 -17.333 -21.590 1.00 96.00 120 LEU A C 1
ATOM 968 O O . LEU A 1 120 ? 44.600 -17.478 -20.403 1.00 96.00 120 LEU A O 1
ATOM 972 N N . GLU A 1 121 ? 46.138 -17.084 -21.998 1.00 94.00 121 GLU A N 1
ATOM 973 C CA . GLU A 1 121 ? 47.290 -16.963 -21.100 1.00 94.00 121 GLU A CA 1
ATOM 974 C C . GLU A 1 121 ? 47.624 -15.498 -20.822 1.00 94.00 121 GLU A C 1
ATOM 976 O O . GLU A 1 121 ? 47.971 -15.143 -19.698 1.00 94.00 121 GLU A O 1
ATOM 981 N N . TRP A 1 122 ? 47.484 -14.625 -21.820 1.00 95.94 122 TRP A N 1
ATOM 982 C CA . TRP A 1 122 ? 47.678 -13.189 -21.654 1.00 95.94 122 TRP A CA 1
ATOM 983 C C . TRP A 1 122 ? 46.923 -12.382 -22.711 1.00 95.94 122 TRP A C 1
ATOM 985 O O . TRP A 1 122 ? 46.592 -12.878 -23.789 1.00 95.94 122 TRP A O 1
ATOM 995 N N . VAL A 1 123 ? 46.691 -11.108 -22.397 1.00 97.19 123 VAL A N 1
ATOM 996 C CA . VAL A 1 123 ? 46.185 -10.097 -23.337 1.00 97.19 123 VAL A CA 1
ATOM 997 C C . VAL A 1 123 ? 47.082 -8.870 -23.322 1.00 97.19 123 VAL A C 1
ATOM 999 O O . VAL A 1 123 ? 47.665 -8.536 -22.292 1.00 97.19 123 VAL A O 1
ATOM 1002 N N . GLU A 1 124 ? 47.200 -8.186 -24.452 1.00 97.38 124 GLU A N 1
ATOM 1003 C CA . GLU A 1 124 ? 48.009 -6.980 -24.588 1.00 97.38 124 GLU A CA 1
ATOM 1004 C C . GLU A 1 124 ? 47.249 -5.893 -25.352 1.00 97.38 124 GLU A C 1
ATOM 1006 O O . GLU A 1 124 ? 46.851 -6.082 -26.503 1.00 97.38 124 GLU A O 1
ATOM 1011 N N . GLN A 1 125 ? 47.067 -4.737 -24.709 1.00 95.44 125 GLN A N 1
ATOM 1012 C CA . GLN A 1 125 ? 46.422 -3.561 -25.291 1.00 95.44 125 GLN A CA 1
ATOM 1013 C C . GLN A 1 125 ? 47.216 -2.301 -24.932 1.00 95.44 125 GLN A C 1
ATOM 1015 O O . GLN A 1 125 ? 47.633 -2.114 -23.789 1.00 95.44 125 GLN A O 1
ATOM 1020 N N . GLY A 1 126 ? 47.464 -1.436 -25.922 1.00 92.69 126 GLY A N 1
ATOM 1021 C CA . GLY A 1 126 ? 48.220 -0.193 -25.718 1.00 92.69 126 GLY A CA 1
ATOM 1022 C C . GLY A 1 126 ? 49.653 -0.408 -25.206 1.00 92.69 126 GLY A C 1
ATOM 1023 O O . GLY A 1 126 ? 50.141 0.390 -24.410 1.00 92.69 126 GLY A O 1
ATOM 1024 N N . GLY A 1 127 ? 50.302 -1.510 -25.602 1.00 91.69 127 GLY A N 1
ATOM 1025 C CA . GLY A 1 127 ? 51.661 -1.872 -25.173 1.00 91.69 127 GLY A CA 1
ATOM 1026 C C . GLY A 1 127 ? 51.769 -2.389 -23.733 1.00 91.69 127 GLY A C 1
ATOM 1027 O O . GLY A 1 127 ? 52.878 -2.577 -23.237 1.00 91.69 127 GLY A O 1
ATOM 1028 N N . LYS A 1 128 ? 50.642 -2.617 -23.045 1.00 92.94 128 LYS A N 1
ATOM 1029 C CA . LYS A 1 128 ? 50.599 -3.211 -21.702 1.00 92.94 128 LYS A CA 1
ATOM 1030 C C . LYS A 1 128 ? 50.064 -4.632 -21.779 1.00 92.94 128 LYS A C 1
ATOM 1032 O O . LYS A 1 128 ? 48.968 -4.840 -22.295 1.00 92.94 128 LYS A O 1
ATOM 1037 N N . ARG A 1 129 ? 50.817 -5.586 -21.228 1.00 94.62 129 ARG A N 1
ATOM 1038 C CA . ARG A 1 129 ? 50.446 -7.004 -21.174 1.00 94.62 129 ARG A CA 1
ATOM 1039 C C . ARG A 1 129 ? 49.927 -7.386 -19.790 1.00 94.62 129 ARG A C 1
ATOM 1041 O O . ARG A 1 129 ? 50.579 -7.106 -18.787 1.00 94.62 129 ARG A O 1
ATOM 1048 N N . LEU A 1 130 ? 48.777 -8.051 -19.754 1.00 92.38 130 LEU A N 1
ATOM 1049 C CA . LEU A 1 130 ? 48.166 -8.633 -18.561 1.00 92.38 130 LEU A CA 1
ATOM 1050 C C . LEU A 1 130 ? 48.245 -10.159 -18.647 1.00 92.38 130 LEU A C 1
ATOM 1052 O O . LEU A 1 130 ? 47.776 -10.745 -19.622 1.00 92.38 130 LEU A O 1
ATOM 1056 N N . SER A 1 131 ? 48.825 -10.787 -17.625 1.00 92.62 131 SER A N 1
ATOM 1057 C CA . SER A 1 131 ? 48.869 -12.247 -17.481 1.00 92.62 131 SER A CA 1
ATOM 1058 C C . SER A 1 131 ? 47.567 -12.769 -16.873 1.00 92.62 131 SER A C 1
ATOM 1060 O O . SER A 1 131 ? 47.025 -12.158 -15.953 1.00 92.62 131 SER A O 1
ATOM 1062 N N . MET A 1 132 ? 47.087 -13.916 -17.357 1.00 93.12 132 MET A N 1
ATOM 1063 C CA . MET A 1 132 ? 45.950 -14.654 -16.792 1.00 93.12 132 MET A CA 1
ATOM 1064 C C . MET A 1 132 ? 46.383 -15.643 -15.698 1.00 93.12 132 MET A C 1
ATOM 1066 O O . MET A 1 132 ? 45.635 -16.556 -15.342 1.00 93.12 132 MET A O 1
ATOM 1070 N N . ARG A 1 133 ? 47.590 -15.463 -15.148 1.00 87.38 133 ARG A N 1
ATOM 1071 C CA . ARG A 1 133 ? 48.100 -16.174 -13.973 1.00 87.38 133 ARG A CA 1
ATOM 1072 C C . ARG A 1 133 ? 48.338 -15.216 -12.818 1.00 87.38 133 ARG A C 1
ATOM 1074 O O . ARG A 1 133 ? 48.796 -14.092 -13.028 1.00 87.38 133 ARG A O 1
ATOM 1081 N N . LEU A 1 134 ? 48.074 -15.680 -11.599 1.00 82.38 134 LEU A N 1
ATOM 1082 C CA . LEU A 1 134 ? 48.529 -14.981 -10.408 1.00 82.38 134 LEU A CA 1
ATOM 1083 C C . LEU A 1 134 ? 49.983 -15.350 -10.135 1.00 82.38 134 LEU A C 1
ATOM 1085 O O . LEU A 1 134 ? 50.312 -16.531 -10.012 1.00 82.38 134 LEU A O 1
ATOM 1089 N N . HIS A 1 135 ? 50.822 -14.327 -9.998 1.00 78.94 135 HIS A N 1
ATOM 1090 C CA . HIS A 1 135 ? 52.192 -14.517 -9.562 1.00 78.94 135 HIS A CA 1
ATOM 1091 C C . HIS A 1 135 ? 52.239 -14.835 -8.066 1.00 78.94 135 HIS A C 1
ATOM 1093 O O . HIS A 1 135 ? 51.680 -14.088 -7.258 1.00 78.94 135 HIS A O 1
ATOM 1099 N N . ASN A 1 136 ? 52.913 -15.922 -7.697 1.00 70.44 136 ASN A N 1
ATOM 1100 C CA . ASN A 1 136 ? 53.198 -16.257 -6.307 1.00 70.44 136 ASN A CA 1
ATOM 1101 C C . ASN A 1 136 ? 54.720 -16.427 -6.142 1.00 70.44 136 ASN A C 1
ATOM 1103 O O . ASN A 1 136 ? 55.307 -17.263 -6.819 1.00 70.44 136 ASN A O 1
ATOM 1107 N N . PRO A 1 137 ? 55.393 -15.648 -5.280 1.00 68.75 137 PRO A N 1
ATOM 1108 C CA . PRO A 1 137 ? 56.838 -15.782 -5.089 1.00 68.75 137 PRO A CA 1
ATOM 1109 C C . PRO A 1 137 ? 57.238 -17.107 -4.417 1.00 68.75 137 PRO A C 1
ATOM 1111 O O . PRO A 1 137 ? 58.359 -17.570 -4.616 1.00 68.75 137 PRO A O 1
ATOM 1114 N N . ASP A 1 138 ? 56.325 -17.732 -3.666 1.00 73.31 138 ASP A N 1
ATOM 1115 C CA . ASP A 1 138 ? 56.590 -18.925 -2.853 1.00 73.31 138 ASP A CA 1
ATOM 1116 C C . ASP A 1 138 ? 56.032 -20.224 -3.473 1.00 73.31 138 ASP A C 1
ATOM 1118 O O . ASP A 1 138 ? 56.228 -21.310 -2.928 1.00 73.31 138 ASP A O 1
ATOM 1122 N N . ASN A 1 139 ? 55.315 -20.143 -4.601 1.00 64.56 139 ASN A N 1
ATOM 1123 C CA . ASN A 1 139 ? 54.665 -21.281 -5.267 1.00 64.56 139 ASN A CA 1
ATOM 1124 C C . ASN A 1 139 ? 54.583 -21.029 -6.787 1.00 64.56 139 ASN A C 1
ATOM 1126 O O . ASN A 1 139 ? 54.599 -19.873 -7.191 1.00 64.56 139 ASN A O 1
ATOM 1130 N N . PRO A 1 140 ? 54.465 -22.040 -7.669 1.00 69.31 140 PRO A N 1
ATOM 1131 C CA . PRO A 1 140 ? 54.388 -21.776 -9.099 1.00 69.31 140 PRO A CA 1
ATOM 1132 C C . PRO A 1 140 ? 53.118 -20.989 -9.451 1.00 69.31 140 PRO A C 1
ATOM 1134 O O . PRO A 1 140 ? 52.044 -21.224 -8.888 1.00 69.31 140 PRO A O 1
ATOM 1137 N N . ASP A 1 141 ? 53.254 -20.074 -10.414 1.00 77.25 141 ASP A N 1
ATOM 1138 C CA . ASP A 1 141 ? 52.162 -19.247 -10.927 1.00 77.25 141 ASP A CA 1
ATOM 1139 C C . ASP A 1 141 ? 50.955 -20.106 -11.325 1.00 77.25 141 ASP A C 1
ATOM 1141 O O . ASP A 1 141 ? 51.052 -21.017 -12.161 1.00 77.25 141 ASP A O 1
ATOM 1145 N N . TYR A 1 142 ? 49.788 -19.780 -10.776 1.00 80.38 142 TYR A N 1
ATOM 1146 C CA . TYR A 1 142 ? 48.556 -20.524 -11.016 1.00 80.38 142 TYR A CA 1
ATOM 1147 C C . TYR A 1 142 ? 47.557 -19.714 -11.852 1.00 80.38 142 TYR A C 1
ATOM 1149 O O . TYR A 1 142 ? 47.536 -18.485 -11.762 1.00 80.38 142 TYR A O 1
ATOM 1157 N N . PRO A 1 143 ? 46.721 -20.373 -12.675 1.00 85.94 143 PRO A N 1
ATOM 1158 C CA . PRO A 1 143 ? 45.681 -19.697 -13.443 1.00 85.94 143 PRO A CA 1
ATOM 1159 C C . PRO A 1 143 ? 44.719 -18.888 -12.569 1.00 85.94 143 PRO A C 1
ATOM 1161 O O . PRO A 1 143 ? 44.295 -19.350 -11.507 1.00 85.94 143 PRO A O 1
ATOM 1164 N N . LEU A 1 144 ? 44.340 -17.703 -13.045 1.00 88.19 144 LEU A N 1
ATOM 1165 C CA . LEU A 1 144 ? 43.267 -16.915 -12.445 1.00 88.19 144 LEU A CA 1
ATOM 1166 C C . LEU A 1 144 ? 41.914 -17.624 -12.609 1.00 88.19 144 LEU A C 1
ATOM 1168 O O . LEU A 1 144 ? 41.673 -18.322 -13.596 1.00 88.19 144 LEU A O 1
ATOM 1172 N N . ASP A 1 145 ? 41.019 -17.400 -11.647 1.00 86.62 145 ASP A N 1
ATOM 1173 C CA . ASP A 1 145 ? 39.620 -17.826 -11.737 1.00 86.62 145 ASP A CA 1
ATOM 1174 C C . ASP A 1 145 ? 38.934 -17.219 -12.973 1.00 86.62 145 ASP A C 1
ATOM 1176 O O . ASP A 1 145 ? 39.193 -16.062 -13.327 1.00 86.62 145 ASP A O 1
ATOM 1180 N N . GLY A 1 146 ? 38.026 -17.967 -13.605 1.00 87.06 146 GLY A N 1
ATOM 1181 C CA . GLY A 1 146 ? 37.265 -17.510 -14.769 1.00 87.06 146 GLY A CA 1
ATOM 1182 C C . GLY A 1 146 ? 36.541 -16.184 -14.552 1.00 87.06 146 GLY A C 1
ATOM 1183 O O . GLY A 1 146 ? 36.537 -15.349 -15.456 1.00 87.06 146 GLY A O 1
ATOM 1184 N N . LEU A 1 147 ? 36.003 -15.931 -13.355 1.00 85.75 147 LEU A N 1
ATOM 1185 C CA . LEU A 1 147 ? 35.330 -14.671 -13.040 1.00 85.75 147 LEU A CA 1
ATOM 1186 C C . LEU A 1 147 ? 36.310 -13.496 -12.925 1.00 85.75 147 LEU A C 1
ATOM 1188 O O . LEU A 1 147 ? 35.967 -12.381 -13.325 1.00 85.75 147 LEU A O 1
ATOM 1192 N N . TYR A 1 148 ? 37.532 -13.720 -12.429 1.00 88.75 148 TYR A N 1
ATOM 1193 C CA . TYR A 1 148 ? 38.576 -12.688 -12.433 1.00 88.75 148 TYR A CA 1
ATOM 1194 C C . TYR A 1 148 ? 39.044 -12.387 -13.855 1.00 88.75 148 TYR A C 1
ATOM 1196 O O . TYR A 1 148 ? 39.126 -11.217 -14.227 1.00 88.75 148 TYR A O 1
ATOM 1204 N N . VAL A 1 149 ? 39.286 -13.422 -14.666 1.00 91.75 149 VAL A N 1
ATOM 1205 C CA . VAL A 1 149 ? 39.653 -13.256 -16.081 1.00 91.75 149 VAL A CA 1
ATOM 1206 C C . VAL A 1 149 ? 38.567 -12.483 -16.828 1.00 91.75 149 VAL A C 1
ATOM 1208 O O . VAL A 1 149 ? 38.871 -11.489 -17.481 1.00 91.75 149 VAL A O 1
ATOM 1211 N N . TRP A 1 150 ? 37.297 -12.866 -16.671 1.00 91.69 150 TRP A N 1
ATOM 1212 C CA . TRP A 1 150 ? 36.166 -12.161 -17.274 1.00 91.69 150 TRP A CA 1
ATOM 1213 C C . TRP A 1 150 ? 36.151 -10.669 -16.917 1.00 91.69 150 TRP A C 1
ATOM 1215 O O . TRP A 1 150 ? 36.060 -9.822 -17.806 1.00 91.69 150 TRP A O 1
ATOM 1225 N N . ARG A 1 151 ? 36.307 -10.325 -15.630 1.00 89.12 151 ARG A N 1
ATOM 1226 C CA . ARG A 1 151 ? 36.356 -8.923 -15.179 1.00 89.12 151 ARG A CA 1
ATOM 1227 C C . ARG A 1 151 ? 37.505 -8.143 -15.819 1.00 89.12 151 ARG A C 1
ATOM 1229 O O . ARG A 1 151 ? 37.306 -6.986 -16.183 1.00 89.12 151 ARG A O 1
ATOM 1236 N N . LEU A 1 152 ? 38.679 -8.760 -15.978 1.00 90.94 152 LEU A N 1
ATOM 1237 C CA . LEU A 1 152 ? 39.824 -8.133 -16.648 1.00 90.94 152 LEU A CA 1
ATOM 1238 C C . LEU A 1 152 ? 39.526 -7.854 -18.127 1.00 90.94 152 LEU A C 1
ATOM 1240 O O . LEU A 1 152 ? 39.790 -6.752 -18.602 1.00 90.94 152 LEU A O 1
ATOM 1244 N N . LEU A 1 153 ? 38.934 -8.816 -18.840 1.00 91.75 153 LEU A N 1
ATOM 1245 C CA . LEU A 1 153 ? 38.590 -8.657 -20.259 1.00 91.75 153 LEU A CA 1
ATOM 1246 C C . LEU A 1 153 ? 37.475 -7.637 -20.492 1.00 91.75 153 LEU A C 1
ATOM 1248 O O . LEU A 1 153 ? 37.520 -6.884 -21.466 1.00 91.75 153 LEU A O 1
ATOM 1252 N N . ARG A 1 154 ? 36.502 -7.575 -19.581 1.00 89.12 154 ARG A N 1
ATOM 1253 C CA . ARG A 1 154 ? 35.428 -6.578 -19.613 1.00 89.12 154 ARG A CA 1
ATOM 1254 C C . ARG A 1 154 ? 35.955 -5.149 -19.458 1.00 89.12 154 ARG A C 1
ATOM 1256 O O . ARG A 1 154 ? 35.340 -4.217 -19.962 1.00 89.12 154 ARG A O 1
ATOM 1263 N N . GLY A 1 155 ? 37.087 -4.976 -18.774 1.00 88.25 155 GLY A N 1
ATOM 1264 C CA . GLY A 1 155 ? 37.754 -3.684 -18.606 1.00 88.25 155 GLY A CA 1
ATOM 1265 C C . GLY A 1 155 ? 38.569 -3.210 -19.816 1.00 88.25 155 GLY A C 1
ATOM 1266 O O . GLY A 1 155 ? 39.099 -2.101 -19.772 1.00 88.25 155 GLY A O 1
ATOM 1267 N N . LEU A 1 156 ? 38.703 -4.018 -20.875 1.00 91.06 156 LEU A N 1
ATOM 1268 C CA . LEU A 1 156 ? 39.431 -3.628 -22.086 1.00 91.06 156 LEU A CA 1
ATOM 1269 C C . LEU A 1 156 ? 38.667 -2.559 -22.874 1.00 91.06 156 LEU A C 1
ATOM 1271 O O . LEU A 1 156 ? 37.446 -2.622 -23.021 1.00 91.06 156 LEU A O 1
ATOM 1275 N N . ALA A 1 157 ? 39.402 -1.606 -23.445 1.00 90.44 157 ALA A N 1
ATOM 1276 C CA . ALA A 1 157 ? 38.824 -0.630 -24.358 1.00 90.44 157 ALA A CA 1
ATOM 1277 C C . ALA A 1 157 ? 38.552 -1.274 -25.732 1.00 90.44 157 ALA A C 1
ATOM 1279 O O . ALA A 1 157 ? 39.260 -2.208 -26.126 1.00 90.44 157 ALA A O 1
ATOM 1280 N N . PRO A 1 158 ? 37.575 -0.781 -26.510 1.00 87.06 158 PRO A N 1
ATOM 1281 C CA . PRO A 1 158 ? 37.447 -1.177 -27.907 1.00 87.06 158 PRO A CA 1
ATOM 1282 C C . PRO A 1 158 ? 38.688 -0.784 -28.730 1.00 87.06 158 PRO A C 1
ATOM 1284 O O . PRO A 1 158 ? 39.300 0.254 -28.473 1.00 87.06 158 PRO A O 1
ATOM 1287 N N . GLY A 1 159 ? 39.055 -1.598 -29.725 1.00 90.00 159 GLY A N 1
ATOM 1288 C CA . GLY A 1 159 ? 40.206 -1.348 -30.608 1.00 90.00 159 GLY A CA 1
ATOM 1289 C C . GLY A 1 159 ? 41.262 -2.455 -30.590 1.00 90.00 159 GLY A C 1
ATOM 1290 O O . GLY A 1 159 ? 40.990 -3.566 -30.143 1.00 90.00 159 GLY A O 1
ATOM 1291 N N . ALA A 1 160 ? 42.463 -2.166 -31.103 1.00 95.44 160 ALA A N 1
ATOM 1292 C CA . ALA A 1 160 ? 43.521 -3.159 -31.316 1.00 95.44 160 ALA A CA 1
ATOM 1293 C C . ALA A 1 160 ? 43.869 -3.956 -30.044 1.00 95.44 160 ALA A C 1
ATOM 1295 O O . ALA A 1 160 ? 44.009 -3.393 -28.952 1.00 95.44 160 ALA A O 1
ATOM 1296 N N . LEU A 1 161 ? 44.022 -5.269 -30.202 1.00 96.88 161 LEU A N 1
ATOM 1297 C CA . LEU A 1 161 ? 44.231 -6.220 -29.116 1.00 96.88 161 LEU A CA 1
ATOM 1298 C C . LEU A 1 161 ? 45.109 -7.377 -29.601 1.00 96.88 161 LEU A C 1
ATOM 1300 O O . LEU A 1 161 ? 44.863 -7.935 -30.669 1.00 96.88 161 LEU A O 1
ATOM 1304 N N . LYS A 1 162 ? 46.107 -7.765 -28.804 1.00 97.81 162 LYS A N 1
ATOM 1305 C CA . LYS A 1 162 ? 46.846 -9.018 -29.007 1.00 97.81 162 LYS A CA 1
ATOM 1306 C C . LYS A 1 162 ? 46.521 -9.994 -27.892 1.00 97.81 162 LYS A C 1
ATOM 1308 O O . LYS A 1 162 ? 46.398 -9.583 -26.738 1.00 97.81 162 LYS A O 1
ATOM 1313 N N . ILE A 1 163 ? 46.408 -11.269 -28.227 1.00 98.12 163 ILE A N 1
ATOM 1314 C CA . ILE A 1 163 ? 46.130 -12.327 -27.255 1.00 98.12 163 ILE A CA 1
ATOM 1315 C C . ILE A 1 163 ? 47.093 -13.494 -27.447 1.00 98.12 163 ILE A C 1
ATOM 1317 O O . ILE A 1 163 ? 47.463 -13.812 -28.577 1.00 98.12 163 ILE A O 1
ATOM 1321 N N . GLY A 1 164 ? 47.475 -14.132 -26.344 1.00 97.12 164 GLY A N 1
ATOM 1322 C CA . GLY A 1 164 ? 48.212 -15.391 -26.345 1.00 97.12 164 GLY A CA 1
ATOM 1323 C C . GLY A 1 164 ? 47.345 -16.511 -25.798 1.00 97.12 164 GLY A C 1
ATOM 1324 O O . GLY A 1 164 ? 46.838 -16.418 -24.676 1.00 97.12 164 GLY A O 1
ATOM 1325 N N . LEU A 1 165 ? 47.175 -17.566 -26.588 1.00 96.19 165 LEU A N 1
ATOM 1326 C CA . LEU A 1 165 ? 46.542 -18.806 -26.168 1.00 96.19 165 LEU A CA 1
ATOM 1327 C C . LEU A 1 165 ? 47.616 -19.837 -25.878 1.00 96.19 165 LEU A C 1
ATOM 1329 O O . LEU A 1 165 ? 48.478 -20.083 -26.717 1.00 96.19 165 LEU A O 1
ATOM 1333 N N . LYS A 1 166 ? 47.536 -20.477 -24.718 1.00 92.25 166 LYS A N 1
ATOM 1334 C CA . LYS A 1 166 ? 48.480 -21.514 -24.318 1.00 92.25 166 LYS A CA 1
ATOM 1335 C C . LYS A 1 166 ? 47.756 -22.817 -24.058 1.00 92.25 166 LYS A C 1
ATOM 1337 O O . LYS A 1 166 ? 46.712 -22.842 -23.397 1.00 92.25 166 LYS A O 1
ATOM 1342 N N . ARG A 1 167 ? 48.343 -23.907 -24.542 1.00 90.06 167 ARG A N 1
ATOM 1343 C CA . ARG A 1 167 ? 47.861 -25.251 -24.253 1.00 90.06 167 ARG A CA 1
ATOM 1344 C C . ARG A 1 167 ? 48.328 -25.681 -22.863 1.00 90.06 167 ARG A C 1
ATOM 1346 O O . ARG A 1 167 ? 49.527 -25.713 -22.575 1.00 90.06 167 ARG A O 1
ATOM 1353 N N . ARG A 1 168 ? 47.390 -25.984 -21.968 1.00 84.44 168 ARG A N 1
ATOM 1354 C CA . ARG A 1 168 ? 47.702 -26.356 -20.580 1.00 84.44 168 ARG A CA 1
ATOM 1355 C C . ARG A 1 168 ? 47.939 -27.854 -20.456 1.00 84.44 168 ARG A C 1
ATOM 1357 O O . ARG A 1 168 ? 47.121 -28.649 -20.883 1.00 84.44 168 ARG A O 1
ATOM 1364 N N . GLY A 1 169 ? 49.050 -28.241 -19.829 1.00 73.25 169 GLY A N 1
ATOM 1365 C CA . GLY A 1 169 ? 49.442 -29.652 -19.698 1.00 73.25 169 GLY A CA 1
ATOM 1366 C C . GLY A 1 169 ? 50.194 -30.214 -20.911 1.00 73.25 169 GLY A C 1
ATOM 1367 O O . GLY A 1 169 ? 50.574 -31.383 -20.904 1.00 73.25 169 GLY A O 1
ATOM 1368 N N . ALA A 1 170 ? 50.461 -29.390 -21.928 1.00 73.50 170 ALA A N 1
ATOM 1369 C CA . ALA A 1 170 ? 51.310 -29.760 -23.051 1.00 73.50 170 ALA A CA 1
ATOM 1370 C C . ALA A 1 170 ? 52.803 -29.710 -22.650 1.00 73.50 170 ALA A C 1
ATOM 1372 O O . ALA A 1 170 ? 53.243 -28.697 -22.099 1.00 73.50 170 ALA A O 1
ATOM 1373 N N . PRO A 1 171 ? 53.600 -30.764 -22.916 1.00 64.44 171 PRO A N 1
ATOM 1374 C CA . PRO A 1 171 ? 55.017 -30.808 -22.537 1.00 64.44 171 PRO A CA 1
ATOM 1375 C C . PRO A 1 171 ? 55.901 -29.813 -23.309 1.00 64.44 171 PRO A C 1
ATOM 1377 O O . PRO A 1 171 ? 57.007 -29.515 -22.871 1.00 64.44 171 PRO A O 1
ATOM 1380 N N . ASP A 1 172 ? 55.419 -29.292 -24.435 1.00 66.94 172 ASP A N 1
ATOM 1381 C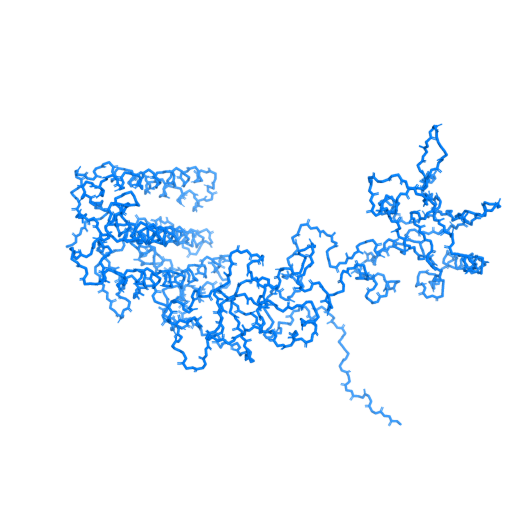 CA . ASP A 1 172 ? 56.097 -28.329 -25.309 1.00 66.94 172 ASP A CA 1
ATOM 1382 C C . ASP A 1 172 ? 55.741 -26.862 -25.006 1.00 66.94 172 ASP A C 1
ATOM 1384 O O . ASP A 1 172 ? 56.370 -25.955 -25.546 1.00 66.94 172 ASP A O 1
ATOM 1388 N N . GLY A 1 173 ? 54.755 -26.612 -24.135 1.00 67.94 173 GLY A N 1
ATOM 1389 C CA . GLY A 1 173 ? 54.309 -25.260 -23.802 1.00 67.94 173 GLY A CA 1
ATOM 1390 C C . GLY A 1 173 ? 53.723 -24.491 -24.988 1.00 67.94 173 GLY A C 1
ATOM 1391 O O . GLY A 1 173 ? 53.821 -23.264 -24.985 1.00 67.94 173 GLY A O 1
ATOM 1392 N N . ALA A 1 174 ? 53.142 -25.194 -25.971 1.00 81.62 174 ALA A N 1
ATOM 1393 C CA . ALA A 1 174 ? 52.623 -24.618 -27.209 1.00 81.62 174 ALA A CA 1
ATOM 1394 C C . ALA A 1 174 ? 51.763 -23.363 -26.967 1.00 81.62 174 ALA A C 1
ATOM 1396 O O . ALA A 1 174 ? 50.771 -23.392 -26.227 1.00 81.62 174 ALA A O 1
ATOM 1397 N N . GLU A 1 175 ? 52.159 -22.270 -27.616 1.00 91.19 175 GLU A N 1
ATOM 1398 C CA . GLU A 1 175 ? 51.504 -20.967 -27.558 1.00 91.19 175 GLU A CA 1
ATOM 1399 C C . GLU A 1 175 ? 51.176 -20.492 -28.975 1.00 91.19 175 GLU A C 1
ATOM 1401 O O . GLU A 1 175 ? 52.006 -20.583 -29.880 1.00 91.19 175 GLU A O 1
ATOM 1406 N N . VAL A 1 176 ? 49.960 -19.982 -29.154 1.00 94.50 176 VAL A N 1
ATOM 1407 C CA . VAL A 1 176 ? 49.489 -19.362 -30.394 1.00 94.50 176 VAL A CA 1
ATOM 1408 C C . VAL A 1 176 ? 49.123 -17.920 -30.085 1.00 94.50 176 VAL A C 1
ATOM 1410 O O . VAL A 1 176 ? 48.425 -17.644 -29.108 1.00 94.50 176 VAL A O 1
ATOM 1413 N N . VAL A 1 177 ? 49.602 -16.994 -30.910 1.00 96.50 177 VAL A N 1
ATOM 1414 C CA . VAL A 1 177 ? 49.407 -15.557 -30.712 1.00 96.50 177 VAL A CA 1
ATOM 1415 C C . VAL A 1 177 ? 48.585 -15.001 -31.857 1.00 96.50 177 VAL A C 1
ATOM 1417 O O . VAL A 1 177 ? 48.917 -15.240 -33.012 1.00 96.50 177 VAL A O 1
ATOM 1420 N N . PHE A 1 178 ? 47.560 -14.219 -31.526 1.00 97.50 178 PHE A N 1
ATOM 1421 C CA . PHE A 1 178 ? 46.726 -13.530 -32.506 1.00 97.50 178 PHE A CA 1
ATOM 1422 C C . PHE A 1 178 ? 46.777 -12.018 -32.310 1.00 97.50 178 PHE A C 1
ATOM 1424 O O . PHE A 1 178 ? 46.769 -11.517 -31.180 1.00 97.50 178 PHE A O 1
ATOM 1431 N N . GLU A 1 179 ? 46.785 -11.290 -33.425 1.00 97.00 179 GLU A N 1
ATOM 1432 C CA . GLU A 1 179 ? 46.625 -9.836 -33.466 1.00 97.00 179 GLU A CA 1
ATOM 1433 C C . GLU A 1 179 ? 45.282 -9.489 -34.110 1.00 97.00 179 GLU A C 1
ATOM 1435 O O . GLU A 1 179 ? 45.051 -9.794 -35.275 1.00 97.00 179 GLU A O 1
ATOM 1440 N N . GLY A 1 180 ? 44.407 -8.825 -33.361 1.00 96.12 180 GLY A N 1
ATOM 1441 C CA . GLY A 1 180 ? 43.073 -8.447 -33.813 1.00 96.12 180 GLY A CA 1
ATOM 1442 C C . GLY A 1 180 ? 42.558 -7.242 -33.041 1.00 96.12 180 GLY A C 1
ATOM 1443 O O . GLY A 1 180 ? 43.296 -6.285 -32.790 1.00 96.12 180 GLY A O 1
ATOM 1444 N N . TRP A 1 181 ? 41.288 -7.277 -32.649 1.00 95.88 181 TRP A N 1
ATOM 1445 C CA . TRP A 1 181 ? 40.659 -6.185 -31.911 1.00 95.88 181 TRP A CA 1
ATOM 1446 C C . TRP A 1 181 ? 39.648 -6.677 -30.878 1.00 95.88 181 TRP A C 1
ATOM 1448 O O . TRP A 1 181 ? 39.127 -7.788 -30.950 1.00 95.88 181 TRP A O 1
ATOM 1458 N N . ARG A 1 182 ? 39.367 -5.820 -29.896 1.00 94.31 182 ARG A N 1
ATOM 1459 C CA . ARG A 1 182 ? 38.265 -5.982 -28.952 1.00 94.31 182 ARG A CA 1
ATOM 1460 C C . ARG A 1 182 ? 36.951 -5.651 -29.660 1.00 94.31 182 ARG A C 1
ATOM 1462 O O . ARG A 1 182 ? 36.734 -4.499 -30.034 1.00 94.31 182 ARG A O 1
ATOM 1469 N N . ARG A 1 183 ? 36.073 -6.649 -29.794 1.00 90.88 183 ARG A N 1
ATOM 1470 C CA . ARG A 1 183 ? 34.738 -6.537 -30.407 1.00 90.88 183 ARG A CA 1
ATOM 1471 C C . ARG A 1 183 ? 33.879 -5.462 -29.738 1.00 90.88 183 ARG A C 1
ATOM 1473 O O . ARG A 1 183 ? 33.863 -5.366 -28.510 1.00 90.88 183 ARG A O 1
ATOM 1480 N N . HIS A 1 184 ? 33.077 -4.755 -30.531 1.00 86.50 184 HIS A N 1
ATOM 1481 C CA . HIS A 1 184 ? 31.945 -3.982 -30.024 1.00 86.50 184 HIS A CA 1
ATOM 1482 C C . HIS A 1 184 ? 30.702 -4.866 -29.886 1.00 86.50 184 HIS A C 1
ATOM 1484 O O . HIS A 1 184 ? 30.314 -5.577 -30.814 1.00 86.50 184 HIS A O 1
ATOM 1490 N N . PHE A 1 185 ? 30.064 -4.814 -28.719 1.00 81.81 185 PHE A N 1
ATOM 1491 C CA . PHE A 1 185 ? 28.842 -5.578 -28.457 1.00 81.81 185 PHE A CA 1
ATOM 1492 C C . PHE A 1 185 ? 27.627 -5.024 -29.185 1.00 81.81 185 PHE A C 1
ATOM 1494 O O . PHE A 1 185 ? 26.726 -5.779 -29.538 1.00 81.81 185 PHE A O 1
ATOM 1501 N N . THR A 1 186 ? 27.619 -3.713 -29.401 1.00 79.44 186 THR A N 1
ATOM 1502 C CA . THR A 1 186 ? 26.561 -2.987 -30.083 1.00 79.44 186 THR A CA 1
ATOM 1503 C C . THR A 1 186 ? 27.141 -2.168 -31.221 1.00 79.44 186 THR A C 1
ATOM 1505 O O . THR A 1 186 ? 28.287 -1.716 -31.169 1.00 79.44 186 THR A O 1
ATOM 1508 N N . ASP A 1 187 ? 26.335 -1.965 -32.252 1.00 71.12 187 ASP A N 1
ATOM 1509 C CA . ASP A 1 187 ? 26.622 -0.985 -33.281 1.00 71.12 187 ASP A CA 1
ATOM 1510 C C . ASP A 1 187 ? 26.651 0.424 -32.651 1.00 71.12 187 ASP A C 1
ATOM 1512 O O . ASP A 1 187 ? 25.705 0.806 -31.953 1.00 71.12 187 ASP A O 1
ATOM 1516 N N . PRO A 1 188 ? 27.720 1.211 -32.865 1.00 61.22 188 PRO A N 1
ATOM 1517 C CA . PRO A 1 188 ? 27.920 2.481 -32.170 1.00 61.22 188 PRO A CA 1
ATOM 1518 C C . PRO A 1 188 ? 26.936 3.582 -32.592 1.00 61.22 188 PRO A C 1
ATOM 1520 O O . PRO A 1 188 ? 26.863 4.607 -31.918 1.00 61.22 188 PRO A O 1
ATOM 1523 N N . VAL A 1 189 ? 26.195 3.401 -33.693 1.00 58.38 189 VAL A N 1
ATOM 1524 C CA . VAL A 1 189 ? 25.241 4.392 -34.218 1.00 58.38 189 VAL A CA 1
ATOM 1525 C C . VAL A 1 189 ? 23.804 4.029 -33.848 1.00 58.38 189 VAL A C 1
ATOM 1527 O O . VAL A 1 189 ? 23.024 4.889 -33.450 1.00 58.38 189 VAL A O 1
ATOM 1530 N N . THR A 1 190 ? 23.444 2.758 -33.986 1.00 62.44 190 THR A N 1
ATOM 1531 C CA . THR A 1 190 ? 22.074 2.253 -33.827 1.00 62.44 190 THR A CA 1
ATOM 1532 C C . THR A 1 190 ? 21.825 1.611 -32.464 1.00 62.44 190 THR A C 1
ATOM 1534 O O . THR A 1 190 ? 20.670 1.404 -32.098 1.00 62.44 190 THR A O 1
ATOM 1537 N N . GLY A 1 191 ? 22.880 1.272 -31.714 1.00 63.78 191 GLY A N 1
ATOM 1538 C CA . GLY A 1 191 ? 22.784 0.569 -30.432 1.00 63.78 191 GLY A CA 1
ATOM 1539 C C . GLY A 1 191 ? 22.367 -0.901 -30.549 1.00 63.78 191 GLY A C 1
ATOM 1540 O O . GLY A 1 191 ? 22.182 -1.562 -29.530 1.00 63.78 191 GLY A O 1
ATOM 1541 N N . VAL A 1 192 ? 22.221 -1.430 -31.768 1.00 71.25 192 VAL A N 1
ATOM 1542 C CA . VAL A 1 192 ? 21.782 -2.809 -32.023 1.00 71.25 192 VAL A CA 1
ATOM 1543 C C . VAL A 1 192 ? 22.888 -3.798 -31.656 1.00 71.25 192 VAL A C 1
ATOM 1545 O O . VAL A 1 192 ? 24.047 -3.582 -32.002 1.00 71.25 192 VAL A O 1
ATOM 1548 N N . ILE A 1 193 ? 22.534 -4.890 -30.970 1.00 74.75 193 ILE A N 1
ATOM 1549 C CA . ILE A 1 193 ? 23.470 -5.964 -30.604 1.00 74.75 193 ILE A CA 1
ATOM 1550 C C . ILE A 1 193 ? 24.081 -6.589 -31.864 1.00 74.75 193 ILE A C 1
ATOM 1552 O O . ILE A 1 193 ? 23.389 -6.850 -32.846 1.00 74.75 193 ILE A O 1
ATOM 1556 N N . ASN A 1 194 ? 25.387 -6.836 -31.818 1.00 77.69 194 ASN A N 1
ATOM 1557 C CA . ASN A 1 194 ? 26.155 -7.422 -32.907 1.00 77.69 194 ASN A CA 1
ATOM 1558 C C . ASN A 1 194 ? 25.586 -8.790 -33.332 1.00 77.69 194 ASN A C 1
ATOM 1560 O O . ASN A 1 194 ? 25.302 -9.642 -32.492 1.00 77.69 194 ASN A O 1
ATOM 1564 N N . ASN A 1 195 ? 25.494 -9.041 -34.638 1.00 80.69 195 ASN A N 1
ATOM 1565 C CA . ASN A 1 195 ? 24.973 -10.304 -35.177 1.00 80.69 195 ASN A CA 1
ATOM 1566 C C . ASN A 1 195 ? 25.870 -11.527 -34.900 1.00 80.69 195 ASN A C 1
ATOM 1568 O O . ASN A 1 195 ? 25.498 -12.640 -35.256 1.00 80.69 195 ASN A O 1
ATOM 1572 N N . ALA A 1 196 ? 27.037 -11.343 -34.276 1.00 83.62 196 ALA A N 1
ATOM 1573 C CA . ALA A 1 196 ? 27.875 -12.440 -33.804 1.00 83.62 196 ALA A CA 1
ATOM 1574 C C . ALA A 1 196 ? 27.246 -13.247 -32.653 1.00 83.62 196 ALA A C 1
ATOM 1576 O O . ALA A 1 196 ? 27.712 -14.348 -32.380 1.00 83.62 196 ALA A O 1
ATOM 1577 N N . TYR A 1 197 ? 26.221 -12.720 -31.973 1.00 82.62 197 TYR A N 1
ATOM 1578 C CA . TYR A 1 197 ? 25.496 -13.435 -30.919 1.00 82.62 197 TYR A CA 1
ATOM 1579 C C . TYR A 1 197 ? 24.270 -14.145 -31.494 1.00 82.62 197 TYR A C 1
ATOM 1581 O O . TYR A 1 197 ? 23.406 -13.514 -32.107 1.00 82.62 197 TYR A O 1
ATOM 1589 N N . LEU A 1 198 ? 24.166 -15.457 -31.275 1.00 72.44 198 LEU A N 1
ATOM 1590 C CA . LEU A 1 198 ? 23.032 -16.243 -31.754 1.00 72.44 198 LEU A CA 1
ATOM 1591 C C . LEU A 1 198 ? 21.779 -16.024 -30.883 1.00 72.44 198 LEU A C 1
ATOM 1593 O O . LEU A 1 198 ? 21.890 -15.736 -29.685 1.00 72.44 198 LEU A O 1
ATOM 1597 N N . PRO A 1 199 ? 20.562 -16.203 -31.437 1.00 66.50 199 PRO A N 1
ATOM 1598 C CA . PRO A 1 199 ? 19.338 -16.191 -30.640 1.00 66.50 199 PRO A CA 1
ATOM 1599 C C . PRO A 1 199 ? 19.424 -17.163 -29.453 1.00 66.50 199 PRO A C 1
ATOM 1601 O O . PRO A 1 199 ? 19.737 -18.338 -29.630 1.00 66.50 199 PRO A O 1
ATOM 1604 N N . GLY A 1 200 ? 19.153 -16.667 -28.243 1.00 62.78 200 GLY A N 1
ATOM 1605 C CA . GLY A 1 200 ? 19.228 -17.443 -26.998 1.00 62.78 200 GLY A CA 1
ATOM 1606 C C . GLY A 1 200 ? 20.624 -17.545 -26.368 1.00 62.78 200 GLY A C 1
ATOM 1607 O O . GLY A 1 200 ? 20.724 -17.884 -25.194 1.00 62.78 200 GLY A O 1
ATOM 1608 N N . GLU A 1 201 ? 21.698 -17.173 -27.074 1.00 71.50 201 GLU A N 1
ATOM 1609 C CA . GLU A 1 201 ? 23.077 -17.250 -26.558 1.00 71.50 201 GLU A CA 1
ATOM 1610 C C . GLU A 1 201 ? 23.298 -16.351 -25.333 1.00 71.50 201 GLU A C 1
ATOM 1612 O O . GLU A 1 201 ? 24.038 -16.696 -24.417 1.00 71.50 201 GLU A O 1
ATOM 1617 N N . LEU A 1 202 ? 22.609 -15.213 -25.273 1.00 73.12 202 LEU A N 1
ATOM 1618 C CA . LEU A 1 202 ? 22.672 -14.281 -24.146 1.00 73.12 202 LEU A CA 1
ATOM 1619 C C . LEU A 1 202 ? 21.942 -14.791 -22.887 1.00 73.12 202 LEU A C 1
ATOM 1621 O O . LEU A 1 202 ? 22.198 -14.291 -21.793 1.00 73.12 202 LEU A O 1
ATOM 1625 N N . LEU A 1 203 ? 21.095 -15.814 -23.035 1.00 64.31 203 LEU A N 1
ATOM 1626 C CA . LEU A 1 203 ? 20.260 -16.394 -21.977 1.00 64.31 203 LEU A CA 1
ATOM 1627 C C . LEU A 1 203 ? 20.720 -17.796 -21.550 1.00 64.31 203 LEU A C 1
ATOM 1629 O O . LEU A 1 203 ? 20.172 -18.355 -20.612 1.00 64.31 203 LEU A O 1
ATOM 1633 N N . GLN A 1 204 ? 21.711 -18.381 -22.231 1.00 63.28 204 GLN A N 1
ATOM 1634 C CA . GLN A 1 204 ? 22.068 -19.806 -22.114 1.00 63.28 204 GLN A CA 1
ATOM 1635 C C . GLN A 1 204 ? 22.575 -20.245 -20.729 1.00 63.28 204 GLN A C 1
ATOM 1637 O O . GLN A 1 204 ? 22.644 -21.434 -20.440 1.00 63.28 204 GLN A O 1
ATOM 1642 N N . SER A 1 205 ? 22.993 -19.290 -19.907 1.00 59.91 205 SER A N 1
ATOM 1643 C CA . SER A 1 205 ? 23.509 -19.484 -18.549 1.00 59.91 205 SER A CA 1
ATOM 1644 C C . SER A 1 205 ? 22.525 -19.015 -17.479 1.00 59.91 205 SER A C 1
ATOM 1646 O O . SER A 1 205 ? 22.832 -19.091 -16.289 1.00 59.91 205 SER A O 1
ATOM 1648 N N . LEU A 1 206 ? 21.356 -18.526 -17.898 1.00 59.34 206 LEU A N 1
ATOM 1649 C CA . LEU A 1 206 ? 20.223 -18.323 -17.016 1.00 59.34 206 LEU A CA 1
ATOM 1650 C C . LEU A 1 206 ? 19.523 -19.669 -16.818 1.00 59.34 206 LEU A C 1
ATOM 1652 O O . LEU A 1 206 ? 19.454 -20.497 -17.730 1.00 59.34 206 LEU A O 1
ATOM 1656 N N . CYS A 1 207 ? 19.010 -19.876 -15.610 1.00 52.50 207 CYS A N 1
ATOM 1657 C CA . CYS A 1 207 ? 18.113 -20.971 -15.272 1.00 52.50 207 CYS A CA 1
ATOM 1658 C C . CYS A 1 207 ? 17.043 -21.156 -16.361 1.00 52.50 207 CYS A C 1
ATOM 1660 O O . CYS A 1 207 ? 16.372 -20.193 -16.734 1.00 52.50 207 CYS A O 1
ATOM 1662 N N . SER A 1 208 ? 16.904 -22.377 -16.896 1.00 47.12 208 SER A N 1
ATOM 1663 C CA . SER A 1 208 ? 15.885 -22.687 -17.905 1.00 47.12 208 SER A CA 1
ATOM 1664 C C . SER A 1 208 ? 14.500 -22.528 -17.267 1.00 47.12 208 SER A C 1
ATOM 1666 O O . SER A 1 208 ? 14.157 -23.314 -16.380 1.00 47.12 208 SER A O 1
ATOM 1668 N N . PRO A 1 209 ? 13.677 -21.560 -17.709 1.00 47.28 209 PRO A N 1
ATOM 1669 C CA . PRO A 1 209 ? 12.477 -21.153 -16.977 1.00 47.28 209 PRO A CA 1
ATOM 1670 C C . PRO A 1 209 ? 11.325 -22.171 -17.001 1.00 47.28 209 PRO A C 1
ATOM 1672 O O . PRO A 1 209 ? 10.245 -21.879 -16.506 1.00 47.28 209 PRO A O 1
ATOM 1675 N N . TRP A 1 210 ? 11.516 -23.364 -17.571 1.00 49.19 210 TRP A N 1
ATOM 1676 C CA . TRP A 1 210 ? 10.392 -24.222 -17.953 1.00 49.19 210 TRP A CA 1
ATOM 1677 C C . TRP A 1 210 ? 10.329 -25.593 -17.287 1.00 49.19 210 TRP A C 1
ATOM 1679 O O . TRP A 1 210 ? 9.373 -26.309 -17.562 1.00 49.19 210 TRP A O 1
ATOM 1689 N N . GLN A 1 211 ? 11.313 -26.016 -16.479 1.00 45.78 211 GLN A N 1
ATOM 1690 C CA . GLN A 1 211 ? 11.321 -27.422 -16.029 1.00 45.78 211 GLN A CA 1
ATOM 1691 C C . GLN A 1 211 ? 11.664 -27.691 -14.560 1.00 45.78 211 GLN A C 1
ATOM 1693 O O . GLN A 1 211 ? 11.294 -28.749 -14.071 1.00 45.78 211 GLN A O 1
ATOM 1698 N N . HIS A 1 212 ? 12.340 -26.814 -13.816 1.00 42.72 212 HIS A N 1
ATOM 1699 C CA . HIS A 1 212 ? 12.692 -27.150 -12.419 1.00 42.72 212 HIS A CA 1
ATOM 1700 C C . HIS A 1 212 ? 12.641 -25.975 -11.435 1.00 42.72 212 HIS A C 1
ATOM 1702 O O . HIS A 1 212 ? 12.428 -26.196 -10.245 1.00 42.72 212 HIS A O 1
ATOM 1708 N N . ASP A 1 213 ? 12.744 -24.738 -11.922 1.00 49.12 213 ASP A N 1
ATOM 1709 C CA . ASP A 1 213 ? 12.910 -23.545 -11.080 1.00 49.12 213 ASP A CA 1
ATOM 1710 C C . ASP A 1 213 ? 11.605 -22.865 -10.643 1.00 49.12 213 ASP A C 1
ATOM 1712 O O . ASP A 1 213 ? 11.639 -21.870 -9.925 1.00 49.12 213 ASP A O 1
ATOM 1716 N N . PHE A 1 214 ? 10.451 -23.424 -11.014 1.00 51.50 214 PHE A N 1
ATOM 1717 C CA . PHE A 1 214 ? 9.131 -22.867 -10.696 1.00 51.50 214 PHE A CA 1
ATOM 1718 C C . PHE A 1 214 ? 8.784 -22.902 -9.197 1.00 51.50 214 PHE A C 1
ATOM 1720 O O . PHE A 1 214 ? 7.895 -22.183 -8.758 1.00 51.50 214 PHE A O 1
ATOM 1727 N N . ARG A 1 215 ? 9.456 -23.763 -8.417 1.00 55.34 215 ARG A N 1
ATOM 1728 C CA . ARG A 1 215 ? 9.139 -24.009 -7.001 1.00 55.34 215 ARG A CA 1
ATOM 1729 C C . ARG A 1 215 ? 10.275 -23.701 -6.025 1.00 55.34 215 ARG A C 1
ATOM 1731 O O . ARG A 1 215 ? 9.999 -23.301 -4.903 1.00 55.34 215 ARG A O 1
ATOM 1738 N N . ASP A 1 216 ? 11.532 -23.931 -6.417 1.00 53.84 216 ASP A N 1
ATOM 1739 C CA . ASP A 1 216 ? 12.669 -23.991 -5.479 1.00 53.84 216 ASP A CA 1
ATOM 1740 C C . ASP A 1 216 ? 13.923 -23.213 -5.961 1.00 53.84 216 ASP A C 1
ATOM 1742 O O . ASP A 1 216 ? 15.038 -23.485 -5.510 1.00 53.84 216 ASP A O 1
ATOM 1746 N N . CYS A 1 217 ? 13.778 -22.222 -6.857 1.00 52.41 217 CYS A N 1
ATOM 1747 C CA . CYS A 1 217 ? 14.898 -21.350 -7.250 1.00 52.41 217 CYS A CA 1
ATOM 1748 C C . CYS A 1 217 ? 15.389 -20.538 -6.039 1.00 52.41 217 CYS A C 1
ATOM 1750 O O . CYS A 1 217 ? 14.787 -19.545 -5.633 1.00 52.41 217 CYS A O 1
ATOM 1752 N N . ALA A 1 218 ? 16.550 -20.921 -5.495 1.00 43.44 218 ALA A N 1
ATOM 1753 C CA . ALA A 1 218 ? 17.250 -20.183 -4.433 1.00 43.44 218 ALA A CA 1
ATOM 1754 C C . ALA A 1 218 ? 17.642 -18.755 -4.858 1.00 43.44 218 ALA A C 1
ATOM 1756 O O . ALA A 1 218 ? 17.936 -17.898 -4.028 1.00 43.44 218 ALA A O 1
ATOM 1757 N N . CYS A 1 219 ? 17.637 -18.512 -6.168 1.00 45.81 219 CYS A N 1
ATOM 1758 C CA . CYS A 1 219 ? 17.825 -17.223 -6.804 1.00 45.81 219 CYS A CA 1
ATOM 1759 C C . CYS A 1 219 ? 16.669 -16.236 -6.561 1.00 45.81 219 CYS A C 1
ATOM 1761 O O . CYS A 1 219 ? 16.867 -15.050 -6.813 1.00 45.81 219 CYS A O 1
ATOM 1763 N N . MET A 1 220 ? 15.489 -16.690 -6.099 1.00 41.44 220 MET A N 1
ATOM 1764 C CA . MET A 1 220 ? 14.279 -15.870 -5.875 1.00 41.44 220 MET A CA 1
ATOM 1765 C C . MET A 1 220 ? 13.876 -14.995 -7.087 1.00 41.44 220 MET A C 1
ATOM 1767 O O . MET A 1 220 ? 13.084 -14.067 -6.964 1.00 41.44 220 MET A O 1
ATOM 1771 N N . TYR A 1 221 ? 14.432 -15.273 -8.272 1.00 43.56 221 TYR A N 1
ATOM 1772 C CA . TYR A 1 221 ? 14.439 -14.375 -9.431 1.00 43.56 221 TYR A CA 1
ATOM 1773 C C . TYR A 1 221 ? 13.105 -14.372 -10.195 1.00 43.56 221 TYR A C 1
ATOM 1775 O O . TYR A 1 221 ? 12.727 -13.362 -10.777 1.00 43.56 221 TYR A O 1
ATOM 1783 N N . TRP A 1 222 ? 12.371 -15.488 -10.157 1.00 43.56 222 TRP A N 1
ATOM 1784 C CA . TRP A 1 222 ? 11.060 -15.648 -10.803 1.00 43.56 222 TRP A CA 1
ATOM 1785 C C . TRP A 1 222 ? 9.869 -15.333 -9.877 1.00 43.56 222 TRP A C 1
ATOM 1787 O O . TRP A 1 222 ? 8.722 -15.328 -10.324 1.00 43.56 222 TRP A O 1
ATOM 1797 N N . ALA A 1 223 ? 10.137 -15.022 -8.603 1.00 40.00 223 ALA A N 1
ATOM 1798 C CA . ALA A 1 223 ? 9.122 -14.732 -7.586 1.00 40.00 223 ALA A CA 1
ATOM 1799 C C . ALA A 1 223 ? 8.330 -13.443 -7.808 1.00 40.00 223 ALA A C 1
ATOM 1801 O O . ALA A 1 223 ? 7.363 -13.180 -7.104 1.00 40.00 223 ALA A O 1
ATOM 1802 N N . SER A 1 224 ? 8.674 -12.651 -8.818 1.00 40.44 224 SER A N 1
ATOM 1803 C CA . SER A 1 224 ? 7.891 -11.477 -9.194 1.00 40.44 224 SER A CA 1
ATOM 1804 C C . SER A 1 224 ? 6.591 -11.808 -9.939 1.00 40.44 224 SER A C 1
ATOM 1806 O O . SER A 1 224 ? 5.762 -10.914 -10.065 1.00 40.44 224 SER A O 1
ATOM 1808 N N . ASN A 1 225 ? 6.377 -13.056 -10.391 1.00 45.81 225 ASN A N 1
ATOM 1809 C CA . ASN A 1 225 ? 5.124 -13.477 -11.043 1.00 45.81 225 ASN A CA 1
ATOM 1810 C C . ASN A 1 225 ? 4.435 -14.699 -10.404 1.00 45.81 225 ASN A C 1
ATOM 1812 O O . ASN A 1 225 ? 3.358 -15.066 -10.871 1.00 45.81 225 ASN A O 1
ATOM 1816 N N . HIS A 1 226 ? 5.010 -15.334 -9.371 1.00 57.03 226 HIS A N 1
ATOM 1817 C CA . HIS A 1 226 ? 4.297 -16.363 -8.604 1.00 57.03 226 HIS A CA 1
ATOM 1818 C C . HIS A 1 226 ? 3.841 -15.789 -7.256 1.00 57.03 226 HIS A C 1
ATOM 1820 O O . HIS A 1 226 ? 4.667 -15.480 -6.399 1.00 57.03 226 HIS A O 1
ATOM 1826 N N . PRO A 1 227 ? 2.537 -15.617 -7.032 1.00 62.59 227 PRO A N 1
ATOM 1827 C CA . PRO A 1 227 ? 2.052 -15.260 -5.711 1.00 62.59 227 PRO A CA 1
ATOM 1828 C C . PRO A 1 227 ? 2.113 -16.494 -4.800 1.00 62.59 227 PRO A C 1
ATOM 1830 O O . PRO A 1 227 ? 1.591 -17.552 -5.141 1.00 62.59 227 PRO A O 1
ATOM 1833 N N . ASP A 1 228 ? 2.753 -16.371 -3.635 1.00 69.75 228 ASP A N 1
ATOM 1834 C CA . ASP A 1 228 ? 2.808 -17.461 -2.645 1.00 69.75 228 ASP A CA 1
ATOM 1835 C C . ASP A 1 228 ? 1.414 -17.783 -2.088 1.00 69.75 228 ASP A C 1
ATOM 1837 O O . ASP A 1 228 ? 1.058 -18.939 -1.858 1.00 69.75 228 ASP A O 1
ATOM 1841 N N . ALA A 1 229 ? 0.618 -16.736 -1.873 1.00 77.00 229 ALA A N 1
ATOM 1842 C CA . ALA A 1 229 ? -0.733 -16.832 -1.361 1.00 77.00 229 ALA A CA 1
ATOM 1843 C C . ALA A 1 229 ? -1.648 -15.872 -2.123 1.00 77.00 229 ALA A C 1
ATOM 1845 O O . ALA A 1 229 ? -1.343 -14.684 -2.251 1.00 77.00 229 ALA A O 1
ATOM 1846 N N . VAL A 1 230 ? -2.773 -16.400 -2.587 1.00 75.94 230 VAL A N 1
ATOM 1847 C CA . VAL A 1 230 ? -3.759 -15.725 -3.440 1.00 75.94 230 VAL A CA 1
ATOM 1848 C C . VAL A 1 230 ? -5.143 -15.860 -2.847 1.00 75.94 230 VAL A C 1
ATOM 1850 O O . VAL A 1 230 ? -5.388 -16.749 -2.036 1.00 75.94 230 VAL A O 1
ATOM 1853 N N . PHE A 1 231 ? -6.067 -15.012 -3.261 1.00 77.56 231 PHE A N 1
ATOM 1854 C CA . PHE A 1 231 ? -7.478 -15.225 -2.999 1.00 77.56 231 PHE A CA 1
ATOM 1855 C C . PHE A 1 231 ? -8.028 -16.302 -3.934 1.00 77.56 231 PHE A C 1
ATOM 1857 O O . PHE A 1 231 ? -7.712 -16.350 -5.126 1.00 77.56 231 PHE A O 1
ATOM 1864 N N . GLN A 1 232 ? -8.852 -17.186 -3.379 1.00 77.94 232 GLN A N 1
ATOM 1865 C CA . GLN A 1 232 ? -9.497 -18.243 -4.150 1.00 77.94 232 GLN A CA 1
ATOM 1866 C C . GLN A 1 232 ? -10.494 -17.655 -5.165 1.00 77.94 232 GLN A C 1
ATOM 1868 O O . GLN A 1 232 ? -11.119 -16.621 -4.911 1.00 77.94 232 GLN A O 1
ATOM 1873 N N . GLU A 1 233 ? -10.660 -18.330 -6.306 1.00 75.69 233 GLU A N 1
ATOM 1874 C CA . GLU A 1 233 ? -11.709 -18.000 -7.275 1.00 75.69 233 GLU A CA 1
ATOM 1875 C C . GLU A 1 233 ? -13.107 -18.133 -6.653 1.00 75.69 233 GLU A C 1
ATOM 1877 O O . GLU A 1 233 ? -13.378 -19.039 -5.857 1.00 75.69 233 GLU A O 1
ATOM 1882 N N . LEU A 1 234 ? -14.015 -17.238 -7.043 1.00 73.75 234 LEU A N 1
ATOM 1883 C CA . LEU A 1 234 ? -15.414 -17.281 -6.630 1.00 73.75 234 LEU A CA 1
ATOM 1884 C C . LEU A 1 234 ? -16.222 -18.156 -7.589 1.00 73.75 234 LEU A C 1
ATOM 1886 O O . LEU A 1 234 ? -16.200 -17.952 -8.801 1.00 73.75 234 LEU A O 1
ATOM 1890 N N . GLU A 1 235 ? -16.970 -19.118 -7.047 1.00 70.81 235 GLU A N 1
ATOM 1891 C CA . GLU A 1 235 ? -17.801 -20.004 -7.864 1.00 70.81 235 GLU A CA 1
ATOM 1892 C C . GLU A 1 235 ? -18.952 -19.248 -8.557 1.00 70.81 235 GLU A C 1
ATOM 1894 O O . GLU A 1 235 ? -19.499 -18.281 -8.010 1.00 70.81 235 GLU A O 1
ATOM 1899 N N . PRO A 1 236 ? -19.400 -19.714 -9.739 1.00 66.94 236 PRO A N 1
ATOM 1900 C CA . PRO A 1 236 ? -20.549 -19.136 -10.422 1.00 66.94 236 PRO A CA 1
ATOM 1901 C C . PRO A 1 236 ? -21.799 -19.100 -9.530 1.00 66.94 236 PRO A C 1
ATOM 1903 O O . PRO A 1 236 ? -22.323 -20.135 -9.122 1.00 66.94 236 PRO A O 1
ATOM 1906 N N . GLY A 1 237 ? -22.318 -17.896 -9.280 1.00 69.75 237 GLY A N 1
ATOM 1907 C CA . GLY A 1 237 ? -23.516 -17.677 -8.462 1.00 69.75 237 GLY A CA 1
ATOM 1908 C C . GLY A 1 237 ? -23.241 -17.275 -7.011 1.00 69.75 237 GLY A C 1
ATOM 1909 O O . GLY A 1 237 ? -24.195 -16.939 -6.307 1.00 69.75 237 GLY A O 1
ATOM 1910 N N . GLU A 1 238 ? -21.978 -17.246 -6.576 1.00 73.88 238 GLU A N 1
ATOM 1911 C CA . GLU A 1 238 ? -21.606 -16.616 -5.309 1.00 73.88 238 GLU A CA 1
ATOM 1912 C C . GLU A 1 238 ? -21.939 -15.115 -5.331 1.00 73.88 238 GLU A C 1
ATOM 1914 O O . GLU A 1 238 ? -21.694 -14.438 -6.337 1.00 73.88 238 GLU A O 1
ATOM 1919 N N . PRO A 1 239 ? -22.507 -14.557 -4.245 1.00 75.81 239 PRO A N 1
ATOM 1920 C CA . PRO A 1 239 ? -22.701 -13.122 -4.143 1.00 75.81 239 PRO A CA 1
ATOM 1921 C C . PRO A 1 239 ? -21.346 -12.411 -4.155 1.00 75.81 239 PRO A C 1
ATOM 1923 O O . PRO A 1 239 ? -20.561 -12.521 -3.210 1.00 75.81 239 PRO A O 1
ATOM 1926 N N . ILE A 1 240 ? -21.094 -11.663 -5.223 1.00 71.00 240 ILE A N 1
ATOM 1927 C CA . ILE A 1 240 ? -19.902 -10.833 -5.370 1.00 71.00 240 ILE A CA 1
ATOM 1928 C C . ILE A 1 240 ? -20.208 -9.390 -4.988 1.00 71.00 240 ILE A C 1
ATOM 1930 O O . ILE A 1 240 ? -21.302 -8.864 -5.227 1.00 71.00 240 ILE A O 1
ATOM 1934 N N . LEU A 1 241 ? -19.225 -8.756 -4.367 1.00 62.44 241 LEU A N 1
ATOM 1935 C CA . LEU A 1 241 ? -19.164 -7.320 -4.269 1.00 62.44 241 LEU A CA 1
ATOM 1936 C C . LEU A 1 241 ? -18.873 -6.744 -5.656 1.00 62.44 241 LEU A C 1
ATOM 1938 O O . LEU A 1 241 ? -18.353 -7.426 -6.537 1.00 62.44 241 LEU A O 1
ATOM 1942 N N . PRO A 1 242 ? -19.192 -5.473 -5.875 1.00 55.16 242 PRO A N 1
ATOM 1943 C CA . PRO A 1 242 ? -19.038 -4.910 -7.206 1.00 55.16 242 PRO A CA 1
ATOM 1944 C C . PRO A 1 242 ? -17.617 -4.629 -7.715 1.00 55.16 242 PRO A C 1
ATOM 1946 O O . PRO A 1 242 ? -17.454 -4.171 -8.842 1.00 55.16 242 PRO A O 1
ATOM 1949 N N . ASN A 1 243 ? -16.618 -4.844 -6.871 1.00 53.72 243 ASN A N 1
ATOM 1950 C CA . ASN A 1 243 ? -15.195 -4.895 -7.206 1.00 53.72 243 ASN A CA 1
ATOM 1951 C C . ASN A 1 243 ? -14.732 -6.341 -7.494 1.00 53.72 243 ASN A C 1
ATOM 1953 O O . ASN A 1 243 ? -13.546 -6.631 -7.389 1.00 53.72 243 ASN A O 1
ATOM 1957 N N . ASP A 1 244 ? -15.676 -7.249 -7.758 1.00 60.31 244 ASP A N 1
ATOM 1958 C CA . ASP A 1 244 ? -15.476 -8.680 -8.009 1.00 60.31 244 ASP A CA 1
ATOM 1959 C C . ASP A 1 244 ? -14.933 -9.506 -6.821 1.00 60.31 244 ASP A C 1
ATOM 1961 O O . ASP A 1 244 ? -14.622 -10.684 -6.982 1.00 60.31 244 ASP A O 1
ATOM 1965 N N . GLN A 1 245 ? -14.889 -8.949 -5.603 1.00 63.78 245 GLN A N 1
ATOM 1966 C CA . GLN A 1 245 ? -14.545 -9.701 -4.387 1.00 63.78 245 GLN A CA 1
ATOM 1967 C C . GLN A 1 245 ? -15.741 -10.470 -3.802 1.00 63.78 245 GLN A C 1
ATOM 1969 O O . GLN A 1 245 ? -16.899 -10.181 -4.094 1.00 63.78 245 GLN A O 1
ATOM 1974 N N . ALA A 1 246 ? -15.494 -11.437 -2.912 1.00 72.19 246 ALA A N 1
ATOM 1975 C CA . ALA A 1 246 ? -16.568 -12.184 -2.253 1.00 72.19 246 ALA A CA 1
ATOM 1976 C C . ALA A 1 246 ? -17.358 -11.292 -1.280 1.00 72.19 246 ALA A C 1
ATOM 1978 O O . ALA A 1 246 ? -16.774 -10.654 -0.406 1.00 72.19 246 ALA A O 1
ATOM 1979 N N . ALA A 1 247 ? -18.695 -11.328 -1.318 1.00 71.75 247 ALA A N 1
ATOM 1980 C CA . ALA A 1 247 ? -19.506 -10.651 -0.297 1.00 71.75 247 ALA A CA 1
ATOM 1981 C C . ALA A 1 247 ? -19.396 -11.315 1.091 1.00 71.75 247 ALA A C 1
ATOM 1983 O O . ALA A 1 247 ? -19.679 -10.691 2.120 1.00 71.75 247 ALA A O 1
ATOM 1984 N N . ASN A 1 248 ? -18.997 -12.591 1.136 1.00 74.56 248 ASN A N 1
ATOM 1985 C CA . ASN A 1 248 ? -18.658 -13.270 2.379 1.00 74.56 248 ASN A CA 1
ATOM 1986 C C . ASN A 1 248 ? -17.215 -12.914 2.783 1.00 74.56 248 ASN A C 1
ATOM 1988 O O . ASN A 1 248 ? -16.288 -13.358 2.108 1.00 74.56 248 ASN A O 1
ATOM 1992 N N . PRO A 1 249 ? -16.994 -12.211 3.906 1.00 68.44 249 PRO A N 1
ATOM 1993 C CA . PRO A 1 249 ? -15.657 -11.778 4.314 1.00 68.44 249 PRO A CA 1
ATOM 1994 C C . PRO A 1 249 ? -14.696 -12.911 4.643 1.00 68.44 249 PRO A C 1
ATOM 1996 O O . PRO A 1 249 ? -13.493 -12.747 4.488 1.00 68.44 249 PRO A O 1
ATOM 1999 N N . LEU A 1 250 ? -15.204 -14.061 5.093 1.00 73.31 250 LEU A N 1
ATOM 2000 C CA . LEU A 1 250 ? -14.347 -15.216 5.339 1.00 73.31 250 LEU A CA 1
ATOM 2001 C C . LEU A 1 250 ? -13.771 -15.755 4.032 1.00 73.31 250 LEU A C 1
ATOM 2003 O O . LEU A 1 250 ? -12.638 -16.200 4.027 1.00 73.31 250 LEU A O 1
ATOM 2007 N N . LEU A 1 251 ? -14.532 -15.689 2.935 1.00 73.12 251 LEU A N 1
ATOM 2008 C CA . LEU A 1 251 ? -14.066 -16.108 1.612 1.00 73.12 251 LEU A CA 1
ATOM 2009 C C . LEU A 1 251 ? -13.235 -15.014 0.940 1.00 73.12 251 LEU A C 1
ATOM 2011 O O . LEU A 1 251 ? -12.198 -15.313 0.366 1.00 73.12 251 LEU A O 1
ATOM 2015 N N . GLY A 1 252 ? -13.663 -13.753 1.051 1.00 69.19 252 GLY A N 1
ATOM 2016 C CA . GLY A 1 252 ? -12.969 -12.607 0.461 1.00 69.19 252 GLY A CA 1
ATOM 2017 C C . GLY A 1 252 ? -11.575 -12.378 1.043 1.00 69.19 252 GLY A C 1
ATOM 2018 O O . GLY A 1 252 ? -10.721 -11.849 0.349 1.00 69.19 252 GLY A O 1
ATOM 2019 N N . ASN A 1 253 ? -11.330 -12.831 2.277 1.00 71.94 253 ASN A N 1
ATOM 2020 C CA . ASN A 1 253 ? -10.023 -12.745 2.927 1.00 71.94 253 ASN A CA 1
ATOM 2021 C C . ASN A 1 253 ? -9.284 -14.091 3.014 1.00 71.94 253 ASN A C 1
ATOM 2023 O O . ASN A 1 253 ? -8.170 -14.136 3.541 1.00 71.94 253 ASN A O 1
ATOM 2027 N N . LEU A 1 254 ? -9.868 -15.190 2.514 1.00 77.44 254 LEU A N 1
ATOM 2028 C CA . LEU A 1 254 ? -9.214 -16.496 2.537 1.00 77.44 254 LEU A CA 1
ATOM 2029 C C . LEU A 1 254 ? -8.070 -16.506 1.528 1.00 77.44 254 LEU A C 1
ATOM 2031 O O . LEU A 1 254 ? -8.281 -16.648 0.322 1.00 77.44 254 LEU A O 1
ATOM 2035 N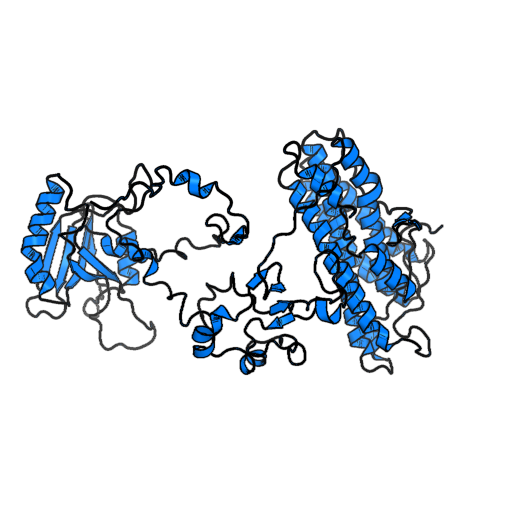 N . ARG A 1 255 ? -6.846 -16.391 2.039 1.00 80.31 255 ARG A N 1
ATOM 2036 C CA . ARG A 1 255 ? -5.649 -16.618 1.240 1.00 80.31 255 ARG A CA 1
ATOM 2037 C C . ARG A 1 255 ? -5.356 -18.108 1.184 1.00 80.31 255 ARG A C 1
ATOM 2039 O O . ARG A 1 255 ? -5.179 -18.745 2.218 1.00 80.31 255 ARG A O 1
ATOM 2046 N N . VAL A 1 256 ? -5.281 -18.652 -0.016 1.00 85.19 256 VAL A N 1
ATOM 2047 C CA . VAL A 1 256 ? -4.918 -20.040 -0.298 1.00 85.19 256 VAL A CA 1
ATOM 2048 C C . VAL A 1 256 ? -3.523 -20.092 -0.902 1.00 85.19 256 VAL A C 1
ATOM 2050 O O . VAL A 1 256 ? -3.077 -19.148 -1.554 1.00 85.19 256 VAL A O 1
ATOM 2053 N N . ASP A 1 257 ? -2.819 -21.198 -0.679 1.00 84.38 257 ASP A N 1
ATOM 2054 C CA . ASP A 1 257 ? -1.543 -21.443 -1.348 1.00 84.38 257 ASP A CA 1
ATOM 2055 C C . ASP A 1 257 ? -1.805 -21.672 -2.844 1.00 84.38 257 ASP A C 1
ATOM 2057 O O . ASP A 1 257 ? -2.610 -22.534 -3.217 1.00 84.38 257 ASP A O 1
ATOM 2061 N N . TRP A 1 258 ? -1.157 -20.888 -3.706 1.00 79.56 258 TRP A N 1
ATOM 2062 C CA . TRP A 1 258 ? -1.361 -20.974 -5.155 1.00 79.56 258 TRP A CA 1
ATOM 2063 C C . TRP A 1 258 ? -0.851 -22.296 -5.749 1.00 79.56 258 TRP A C 1
ATOM 2065 O O . TRP A 1 258 ? -1.422 -22.799 -6.717 1.00 79.56 258 TRP A O 1
ATOM 2075 N N . LEU A 1 259 ? 0.186 -22.900 -5.158 1.00 80.44 259 LEU A N 1
ATOM 2076 C CA . LEU A 1 259 ? 0.782 -24.165 -5.598 1.00 80.44 259 LEU A CA 1
ATOM 2077 C C . LEU A 1 259 ? 0.085 -25.398 -5.018 1.00 80.44 259 LEU A C 1
ATOM 2079 O O . LEU A 1 259 ? 0.548 -26.518 -5.261 1.00 80.44 259 LEU A O 1
ATOM 2083 N N . ARG A 1 260 ? -1.002 -25.233 -4.254 1.00 84.81 260 ARG A N 1
ATOM 2084 C CA . ARG A 1 260 ? -1.750 -26.365 -3.697 1.00 84.81 260 ARG A CA 1
ATOM 2085 C C . ARG A 1 260 ? -2.206 -27.320 -4.804 1.00 84.81 260 ARG A C 1
ATOM 2087 O O . ARG A 1 260 ? -2.747 -26.904 -5.828 1.00 84.81 260 ARG A O 1
ATOM 2094 N N . ALA A 1 261 ? -1.992 -28.611 -4.577 1.00 81.62 261 ALA A N 1
ATOM 2095 C CA . ALA A 1 261 ? -2.410 -29.666 -5.490 1.00 81.62 261 ALA A CA 1
ATOM 2096 C C . ALA A 1 261 ? -3.933 -29.864 -5.468 1.00 81.62 261 ALA A C 1
ATOM 2098 O O . ALA A 1 261 ? -4.538 -30.155 -6.495 1.00 81.62 261 ALA A O 1
ATOM 2099 N N . GLU A 1 262 ? -4.553 -29.686 -4.299 1.00 80.62 262 GLU A N 1
ATOM 2100 C CA . GLU A 1 262 ? -5.998 -29.798 -4.115 1.00 80.62 262 GLU A CA 1
ATOM 2101 C C . GLU A 1 262 ? -6.643 -28.411 -4.146 1.00 80.62 262 GLU A C 1
ATOM 2103 O O . GLU A 1 262 ? -6.407 -27.585 -3.263 1.00 80.62 262 GLU A O 1
ATOM 2108 N N . ARG A 1 263 ? -7.458 -28.161 -5.173 1.00 75.69 263 ARG A N 1
ATOM 2109 C CA . ARG A 1 263 ? -8.101 -26.862 -5.417 1.00 75.69 263 ARG A CA 1
ATOM 2110 C C . ARG A 1 263 ? -9.586 -26.843 -5.043 1.00 75.69 263 ARG A C 1
ATOM 2112 O O . ARG A 1 263 ? -10.197 -25.778 -5.109 1.00 75.69 263 ARG A O 1
ATOM 2119 N N . SER A 1 264 ? -10.170 -27.974 -4.625 1.00 71.00 264 SER A N 1
ATOM 2120 C CA . SER A 1 264 ? -11.570 -28.014 -4.184 1.00 71.00 264 SER A CA 1
ATOM 2121 C C . SER A 1 264 ? -11.795 -27.171 -2.927 1.00 71.00 264 SER A C 1
ATOM 2123 O O . SER A 1 264 ? -10.976 -27.123 -2.006 1.00 71.00 264 SER A O 1
ATOM 2125 N N . ARG A 1 265 ? -12.932 -26.478 -2.892 1.00 62.84 265 ARG A N 1
ATOM 2126 C CA . ARG A 1 265 ? -13.281 -25.509 -1.846 1.00 62.84 265 ARG A CA 1
ATOM 2127 C C . ARG A 1 265 ? -13.505 -26.143 -0.471 1.00 62.84 265 ARG A C 1
ATOM 2129 O O . ARG A 1 265 ? -13.137 -25.542 0.529 1.00 62.84 265 ARG A O 1
ATOM 2136 N N . ASP A 1 266 ? -14.010 -27.376 -0.423 1.00 57.75 266 ASP A N 1
ATOM 2137 C CA . ASP A 1 266 ? -14.251 -28.110 0.832 1.00 57.75 266 ASP A CA 1
ATOM 2138 C C . ASP A 1 266 ? -12.955 -28.520 1.557 1.00 57.75 266 ASP A C 1
ATOM 2140 O O . ASP A 1 266 ? -12.984 -28.886 2.733 1.00 57.75 266 ASP A O 1
ATOM 2144 N N . ILE A 1 267 ? -11.820 -28.478 0.849 1.00 53.81 267 ILE A N 1
ATOM 2145 C CA . ILE A 1 267 ? -10.518 -28.965 1.322 1.00 53.81 267 ILE A CA 1
ATOM 2146 C C . ILE A 1 267 ? -9.450 -27.857 1.296 1.00 53.81 267 ILE A C 1
ATOM 2148 O O . ILE A 1 267 ? -8.439 -27.975 1.990 1.00 53.81 267 ILE A O 1
ATOM 2152 N N . SER A 1 268 ? -9.668 -26.767 0.547 1.00 60.03 268 SER A N 1
ATOM 2153 C CA . SER A 1 268 ? -8.736 -25.636 0.446 1.00 60.03 268 SER A CA 1
ATOM 2154 C C . SER A 1 268 ? -8.610 -24.918 1.793 1.00 60.03 268 SER A C 1
ATOM 2156 O O . SER A 1 268 ? -9.411 -24.056 2.148 1.00 60.03 268 SER A O 1
ATOM 2158 N N . ALA A 1 269 ? -7.597 -25.308 2.564 1.00 64.88 269 ALA A N 1
ATOM 2159 C CA . ALA A 1 269 ? -7.225 -24.649 3.803 1.00 64.88 269 ALA A CA 1
ATOM 2160 C C . ALA A 1 269 ? -6.537 -23.306 3.521 1.00 64.88 269 ALA A C 1
ATOM 2162 O O . ALA A 1 269 ? -5.890 -23.124 2.486 1.00 64.88 269 ALA A O 1
ATOM 2163 N N . GLU A 1 270 ? -6.648 -22.386 4.479 1.00 77.56 270 GLU A N 1
ATOM 2164 C CA . GLU A 1 270 ? -5.868 -21.149 4.490 1.00 77.56 270 GLU A CA 1
ATOM 2165 C C . GLU A 1 270 ? -4.371 -21.466 4.363 1.00 77.56 270 GLU A C 1
ATOM 2167 O O . GLU A 1 270 ? -3.862 -22.403 4.993 1.00 77.56 270 GLU A O 1
ATOM 2172 N N . ALA A 1 271 ? -3.664 -20.676 3.556 1.00 80.25 271 ALA A N 1
ATOM 2173 C CA . ALA A 1 271 ? -2.221 -20.755 3.431 1.00 80.25 271 ALA A CA 1
ATOM 2174 C C . ALA A 1 271 ? -1.586 -20.591 4.815 1.00 80.25 271 ALA A C 1
ATOM 2176 O O . ALA A 1 271 ? -1.757 -19.582 5.502 1.00 80.25 271 ALA A O 1
ATOM 2177 N N . ALA A 1 272 ? -0.811 -21.582 5.238 1.00 81.75 272 ALA A N 1
ATOM 2178 C CA . ALA A 1 272 ? -0.084 -21.486 6.483 1.00 81.75 272 ALA A CA 1
ATOM 2179 C C . ALA A 1 272 ? 1.044 -20.454 6.371 1.00 81.75 272 ALA A C 1
ATOM 2181 O O . ALA A 1 272 ? 1.627 -20.216 5.315 1.00 81.75 272 ALA A O 1
ATOM 2182 N N . ASN A 1 273 ? 1.426 -19.897 7.515 1.00 76.25 273 ASN A N 1
ATOM 2183 C CA . ASN A 1 273 ? 2.419 -18.830 7.609 1.00 76.25 273 ASN A CA 1
ATOM 2184 C C . ASN A 1 273 ? 3.882 -19.248 7.356 1.00 76.25 273 ASN A C 1
ATOM 2186 O O . ASN A 1 273 ? 4.786 -18.442 7.572 1.00 76.25 273 ASN A O 1
ATOM 2190 N N . THR A 1 274 ? 4.150 -20.502 6.978 1.00 74.69 274 THR A N 1
ATOM 2191 C CA . THR A 1 274 ? 5.505 -20.964 6.651 1.00 74.69 274 THR A CA 1
ATOM 2192 C C . THR A 1 274 ? 5.495 -21.954 5.493 1.00 74.69 274 THR A C 1
ATOM 2194 O O . THR A 1 274 ? 4.631 -22.827 5.413 1.00 74.69 274 THR A O 1
ATOM 2197 N N . ILE A 1 275 ? 6.541 -21.894 4.662 1.00 70.69 275 ILE A N 1
ATOM 2198 C CA . ILE A 1 275 ? 6.762 -22.818 3.536 1.00 70.69 275 ILE A CA 1
ATOM 2199 C C . ILE A 1 275 ? 6.671 -24.278 3.997 1.00 70.69 275 ILE A C 1
ATOM 2201 O O . ILE A 1 275 ? 5.989 -25.092 3.384 1.00 70.69 275 ILE A O 1
ATOM 2205 N N . ALA A 1 276 ? 7.302 -24.611 5.129 1.00 78.06 276 ALA A N 1
ATOM 2206 C CA . ALA A 1 276 ? 7.325 -25.976 5.653 1.00 78.06 276 ALA A CA 1
ATOM 2207 C C . ALA A 1 276 ? 5.929 -26.532 5.988 1.00 78.06 276 ALA A C 1
ATOM 2209 O O . ALA A 1 276 ? 5.719 -27.738 5.882 1.00 78.06 276 ALA A O 1
ATOM 2210 N N . LYS A 1 277 ? 4.985 -25.673 6.397 1.00 80.25 277 LYS A N 1
ATOM 2211 C CA . LYS A 1 277 ? 3.612 -26.085 6.715 1.00 80.25 277 LYS A CA 1
ATOM 2212 C C . LYS A 1 277 ? 2.761 -26.288 5.464 1.00 80.25 277 LYS A C 1
ATOM 2214 O O . LYS A 1 277 ? 1.910 -27.170 5.477 1.00 80.25 277 LYS A O 1
ATOM 2219 N N . ASN A 1 278 ? 3.007 -25.516 4.408 1.00 81.75 278 ASN A N 1
ATOM 2220 C CA . ASN A 1 278 ? 2.275 -25.646 3.148 1.00 81.75 278 ASN A CA 1
ATOM 2221 C C . ASN A 1 278 ? 2.816 -26.762 2.251 1.00 81.75 278 ASN A C 1
ATOM 2223 O O . ASN A 1 278 ? 2.052 -27.394 1.526 1.00 81.75 278 ASN A O 1
ATOM 2227 N N . ARG A 1 279 ? 4.120 -27.055 2.338 1.00 82.06 279 ARG A N 1
ATOM 2228 C CA . ARG A 1 279 ? 4.824 -28.008 1.466 1.00 82.06 279 ARG A CA 1
ATOM 2229 C C . ARG A 1 279 ? 4.126 -29.362 1.263 1.00 82.06 279 ARG A C 1
ATOM 2231 O O . ARG A 1 279 ? 4.143 -29.830 0.130 1.00 82.06 279 ARG A O 1
ATOM 2238 N N . PRO A 1 280 ? 3.516 -30.004 2.281 1.00 87.38 280 PRO A N 1
ATOM 2239 C CA . PRO A 1 280 ? 2.827 -31.284 2.094 1.00 87.38 280 PRO A CA 1
ATOM 2240 C C . PRO A 1 280 ? 1.619 -31.237 1.146 1.00 87.38 280 PRO A C 1
ATOM 2242 O O . PRO A 1 280 ? 1.189 -32.288 0.680 1.00 87.38 280 PRO A O 1
ATOM 2245 N N . TYR A 1 281 ? 1.067 -30.049 0.890 1.00 84.69 281 TYR A N 1
ATOM 2246 C CA . TYR A 1 281 ? -0.142 -29.846 0.090 1.00 84.69 281 TYR A CA 1
ATOM 2247 C C . TYR A 1 281 ? 0.148 -29.261 -1.297 1.00 84.69 281 TYR A C 1
ATOM 2249 O O . TYR A 1 281 ? -0.768 -29.155 -2.108 1.00 84.69 281 TYR A O 1
ATOM 2257 N N . GLN A 1 282 ? 1.396 -28.876 -1.576 1.00 84.25 282 GLN A N 1
ATOM 2258 C CA . GLN A 1 282 ? 1.817 -28.289 -2.849 1.00 84.25 282 GLN A CA 1
ATOM 2259 C C . GLN A 1 282 ? 2.123 -29.364 -3.900 1.00 84.25 282 GLN A C 1
ATOM 2261 O O . GLN A 1 282 ? 2.528 -30.477 -3.561 1.00 84.25 282 GLN A O 1
ATOM 2266 N N . PHE A 1 283 ? 2.016 -29.012 -5.183 1.00 78.88 283 PHE A N 1
ATOM 2267 C CA . PHE A 1 283 ? 2.547 -29.844 -6.262 1.00 78.88 283 PHE A CA 1
ATOM 2268 C C . PHE A 1 283 ? 4.053 -30.115 -6.083 1.00 78.88 283 PHE A C 1
ATOM 2270 O O . PHE A 1 283 ? 4.849 -29.224 -5.750 1.00 78.88 283 PHE A O 1
ATOM 2277 N N . ASP A 1 284 ? 4.468 -31.361 -6.332 1.00 75.31 284 ASP A N 1
ATOM 2278 C CA . ASP A 1 284 ? 5.879 -31.730 -6.358 1.00 75.31 284 ASP A CA 1
ATOM 2279 C C . ASP A 1 284 ? 6.593 -31.277 -7.645 1.00 75.31 284 ASP A C 1
ATOM 2281 O O . ASP A 1 284 ? 5.936 -30.990 -8.646 1.00 75.31 284 ASP A O 1
ATOM 2285 N N . HIS A 1 285 ? 7.934 -31.230 -7.657 1.00 67.75 285 HIS A N 1
ATOM 2286 C CA . HIS A 1 285 ? 8.726 -30.727 -8.797 1.00 67.75 285 HIS A CA 1
ATOM 2287 C C . HIS A 1 285 ? 8.279 -31.332 -10.136 1.00 67.75 285 HIS A C 1
ATOM 2289 O O . HIS A 1 285 ? 8.149 -30.641 -11.141 1.00 67.75 285 HIS A O 1
ATOM 2295 N N . PHE A 1 286 ? 8.057 -32.649 -10.152 1.00 70.75 286 PHE A N 1
ATOM 2296 C CA . PHE A 1 286 ? 7.666 -33.374 -11.357 1.00 70.75 286 PHE A CA 1
ATOM 2297 C C . PHE A 1 286 ? 6.190 -33.170 -11.708 1.00 70.75 286 PHE A C 1
ATOM 2299 O O . PHE A 1 286 ? 5.833 -33.251 -12.880 1.00 70.75 286 PHE A O 1
ATOM 2306 N N . GLN A 1 287 ? 5.347 -32.906 -10.707 1.00 73.81 287 GLN A N 1
ATOM 2307 C CA . GLN A 1 287 ? 3.923 -32.673 -10.906 1.00 73.81 287 GLN A CA 1
ATOM 2308 C C . GLN A 1 287 ? 3.704 -31.307 -11.544 1.00 73.81 287 GLN A C 1
ATOM 2310 O O . GLN A 1 287 ? 2.973 -31.238 -12.517 1.00 73.81 287 GLN A O 1
ATOM 2315 N N . ILE A 1 288 ? 4.413 -30.258 -11.108 1.00 69.62 288 ILE A N 1
ATOM 2316 C CA . ILE A 1 288 ? 4.319 -28.926 -11.733 1.00 69.62 288 ILE A CA 1
ATOM 2317 C C . ILE A 1 288 ? 4.604 -28.999 -13.235 1.00 69.62 288 ILE A C 1
ATOM 2319 O O . ILE A 1 288 ? 3.845 -28.462 -14.028 1.00 69.62 288 ILE A O 1
ATOM 2323 N N . ASN A 1 289 ? 5.636 -29.727 -13.663 1.00 63.06 289 ASN A N 1
ATOM 2324 C CA . ASN A 1 289 ? 5.941 -29.861 -15.093 1.00 63.06 289 ASN A CA 1
ATOM 2325 C C . ASN A 1 289 ? 4.830 -30.525 -15.911 1.00 63.06 289 ASN A C 1
ATOM 2327 O O . ASN A 1 289 ? 4.739 -30.303 -17.118 1.00 63.06 289 ASN A O 1
ATOM 2331 N N . HIS A 1 290 ? 4.029 -31.377 -15.278 1.00 68.06 290 HIS A N 1
ATOM 2332 C CA . HIS A 1 290 ? 2.910 -32.045 -15.926 1.00 68.06 290 HIS A CA 1
ATOM 2333 C C . HIS A 1 290 ? 1.628 -31.207 -15.858 1.00 68.06 290 HIS A C 1
ATOM 2335 O O . HIS A 1 290 ? 0.877 -31.147 -16.825 1.00 68.06 290 HIS A O 1
ATOM 2341 N N . GLU A 1 291 ? 1.426 -30.530 -14.732 1.00 68.81 291 GLU A N 1
ATOM 2342 C CA . GLU A 1 291 ? 0.180 -29.889 -14.317 1.00 68.81 291 GLU A CA 1
ATOM 2343 C C . GLU A 1 291 ? 0.230 -28.357 -14.451 1.00 68.81 291 GLU A C 1
ATOM 2345 O O . GLU A 1 291 ? -0.713 -27.687 -14.052 1.00 68.81 291 GLU A O 1
ATOM 2350 N N . TRP A 1 292 ? 1.300 -27.761 -15.000 1.00 62.44 292 TRP A N 1
ATOM 2351 C CA . TRP A 1 292 ? 1.452 -26.295 -15.071 1.00 62.44 292 TRP A CA 1
ATOM 2352 C C . TRP A 1 292 ? 0.305 -25.603 -15.816 1.00 62.44 292 TRP A C 1
ATOM 2354 O O . TRP A 1 292 ? 0.001 -24.449 -15.537 1.00 62.44 292 TRP A O 1
ATOM 2364 N N . GLN A 1 293 ? -0.340 -26.306 -16.751 1.00 64.31 293 GLN A N 1
ATOM 2365 C CA . GLN A 1 293 ? -1.513 -25.815 -17.482 1.00 64.31 293 GLN A CA 1
ATOM 2366 C C . GLN A 1 293 ? -2.794 -25.813 -16.640 1.00 64.31 293 GLN A C 1
ATOM 2368 O O . GLN A 1 293 ? -3.764 -25.175 -17.031 1.00 64.31 293 GLN A O 1
ATOM 2373 N N . ASN A 1 294 ? -2.783 -26.514 -15.505 1.00 69.31 294 ASN A N 1
ATOM 2374 C CA . ASN A 1 294 ? -3.877 -26.617 -14.542 1.00 69.31 294 ASN A CA 1
ATOM 2375 C C . ASN A 1 294 ? -3.675 -25.670 -13.344 1.00 69.31 294 ASN A C 1
ATOM 2377 O O . ASN A 1 294 ? -4.441 -25.709 -12.383 1.00 69.31 294 ASN A O 1
ATOM 2381 N N . LEU A 1 295 ? -2.621 -24.845 -13.360 1.00 69.69 295 LEU A N 1
ATOM 2382 C CA . LEU A 1 295 ? -2.478 -23.746 -12.411 1.00 69.69 295 LEU A CA 1
ATOM 2383 C C . LEU A 1 295 ? -3.361 -22.585 -12.868 1.00 69.69 295 LEU A C 1
ATOM 2385 O O . LEU A 1 295 ? -3.228 -22.109 -13.997 1.00 69.69 295 LEU A O 1
ATOM 2389 N N . ASN A 1 296 ? -4.227 -22.107 -11.974 1.00 72.75 296 ASN A N 1
ATOM 2390 C CA . ASN A 1 296 ? -5.073 -20.953 -12.256 1.00 72.75 296 ASN A CA 1
ATOM 2391 C C . ASN A 1 296 ? -4.196 -19.722 -12.495 1.00 72.75 296 ASN A C 1
ATOM 2393 O O . ASN A 1 296 ? -3.210 -19.491 -11.784 1.00 72.75 296 ASN A O 1
ATOM 2397 N N . VAL A 1 297 ? -4.578 -18.912 -13.480 1.00 69.06 297 VAL A N 1
ATOM 2398 C CA . VAL A 1 297 ? -3.967 -17.595 -13.675 1.00 69.06 297 VAL A CA 1
ATOM 2399 C C . VAL A 1 297 ? -4.370 -16.713 -12.497 1.00 69.06 297 VAL A C 1
ATOM 2401 O O . VAL A 1 297 ? -5.461 -16.863 -11.955 1.00 69.06 297 VAL A O 1
ATOM 2404 N N . VAL A 1 298 ? -3.488 -15.803 -12.084 1.00 67.31 298 VAL A N 1
ATOM 2405 C CA . VAL A 1 298 ? -3.773 -14.872 -10.990 1.00 67.31 2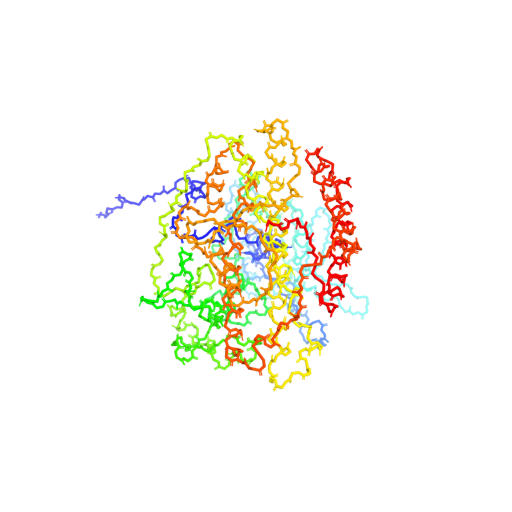98 VAL A CA 1
ATOM 2406 C C . VAL A 1 298 ? -3.893 -13.466 -11.550 1.00 67.31 298 VAL A C 1
ATOM 2408 O O . VAL A 1 298 ? -2.965 -12.970 -12.190 1.00 67.31 298 VAL A O 1
ATOM 2411 N N . LEU A 1 299 ? -5.034 -12.825 -11.313 1.00 61.03 299 LEU A N 1
ATOM 2412 C CA . LEU A 1 299 ? -5.290 -11.431 -11.663 1.00 61.03 299 LEU A CA 1
ATOM 2413 C C . LEU A 1 299 ? -5.825 -10.705 -10.435 1.00 61.03 299 LEU A C 1
ATOM 2415 O O . LEU A 1 299 ? -6.742 -11.195 -9.786 1.00 61.03 299 LEU A O 1
ATOM 2419 N N . HIS A 1 300 ? -5.265 -9.532 -10.130 1.00 58.59 300 HIS A N 1
ATOM 2420 C CA . HIS A 1 300 ? -5.651 -8.741 -8.953 1.00 58.59 300 HIS A CA 1
ATOM 2421 C C . HIS A 1 300 ? -5.628 -9.560 -7.646 1.00 58.59 300 HIS A C 1
ATOM 2423 O O . HIS A 1 300 ? -6.543 -9.462 -6.843 1.00 58.59 300 HIS A O 1
ATOM 2429 N N . ASP A 1 301 ? -4.604 -10.400 -7.461 1.00 59.69 301 ASP A N 1
ATOM 2430 C CA . ASP A 1 301 ? -4.462 -11.353 -6.346 1.00 59.69 301 ASP A CA 1
ATOM 2431 C C . ASP A 1 301 ? -5.509 -12.483 -6.280 1.00 59.69 301 ASP A C 1
ATOM 2433 O O . ASP A 1 301 ? -5.451 -13.291 -5.356 1.00 59.69 301 ASP A O 1
ATOM 2437 N N . HIS A 1 302 ? -6.413 -12.610 -7.256 1.00 68.19 302 HIS A N 1
ATOM 2438 C CA . HIS A 1 302 ? -7.410 -13.682 -7.328 1.00 68.19 302 HIS A CA 1
ATOM 2439 C C . HIS A 1 302 ? -7.053 -14.744 -8.368 1.00 68.19 302 HIS A C 1
ATOM 2441 O O . HIS A 1 302 ? -6.666 -14.425 -9.494 1.00 68.19 302 HIS A O 1
ATOM 2447 N N . GLU A 1 303 ? -7.236 -16.015 -8.010 1.00 75.81 303 GLU A N 1
ATOM 2448 C CA . GLU A 1 303 ? -7.236 -17.106 -8.983 1.00 75.81 303 GLU A CA 1
ATOM 2449 C C . GLU A 1 303 ? -8.415 -16.973 -9.953 1.00 75.81 303 GLU A C 1
ATOM 2451 O O . GLU A 1 303 ? -9.537 -16.673 -9.547 1.00 75.81 303 GLU A O 1
ATOM 2456 N N . ILE A 1 304 ? -8.157 -17.251 -11.230 1.00 69.50 304 ILE A N 1
ATOM 2457 C CA . ILE A 1 304 ? -9.164 -17.370 -12.282 1.00 69.50 304 ILE A CA 1
ATOM 2458 C C . ILE A 1 304 ? -8.937 -18.667 -13.081 1.00 69.50 304 ILE A C 1
ATOM 2460 O O . ILE A 1 304 ? -7.850 -18.897 -13.618 1.00 69.50 304 ILE A O 1
ATOM 2464 N N . ASP A 1 305 ? -9.964 -19.514 -13.170 1.00 69.19 305 ASP A N 1
ATOM 2465 C CA . ASP A 1 305 ? -10.003 -20.749 -13.983 1.00 69.19 305 ASP A CA 1
ATOM 2466 C C . ASP A 1 305 ? -10.777 -20.530 -15.302 1.00 69.19 305 ASP A C 1
ATOM 2468 O O . ASP A 1 305 ? -11.055 -21.436 -16.089 1.00 69.19 305 ASP A O 1
ATOM 2472 N N . SER A 1 306 ? -11.155 -19.282 -15.582 1.00 65.50 306 SER A N 1
ATOM 2473 C CA . SER A 1 306 ? -11.902 -18.907 -16.779 1.00 65.50 306 SER A CA 1
ATOM 2474 C C . SER A 1 306 ? -11.126 -17.955 -17.686 1.00 65.50 306 SER A C 1
ATOM 2476 O O . SER A 1 306 ? -10.159 -17.298 -17.297 1.00 65.50 306 SER A O 1
ATOM 2478 N N . VAL A 1 307 ? -11.557 -17.879 -18.950 1.00 63.03 307 VAL A N 1
ATOM 2479 C CA . VAL A 1 307 ? -11.020 -16.901 -19.901 1.00 63.03 307 VAL A CA 1
ATOM 2480 C C . VAL A 1 307 ? -11.321 -15.503 -19.372 1.00 63.03 307 VAL A C 1
ATOM 2482 O O . VAL A 1 307 ? -12.481 -15.089 -19.352 1.00 63.03 307 VAL A O 1
ATOM 2485 N N . TYR A 1 308 ? -10.275 -14.768 -18.992 1.00 60.75 308 TYR A N 1
ATOM 2486 C CA . TYR A 1 308 ? -10.412 -13.386 -18.554 1.00 60.75 308 TYR A CA 1
ATOM 2487 C C . TYR A 1 308 ? -11.045 -12.536 -19.657 1.00 60.75 308 TYR A C 1
ATOM 2489 O O . TYR A 1 308 ? -10.489 -12.364 -20.747 1.00 60.75 308 TYR A O 1
ATOM 2497 N N . VAL A 1 309 ? -12.216 -11.984 -19.357 1.00 57.94 309 VAL A N 1
ATOM 2498 C CA . VAL A 1 309 ? -12.853 -10.961 -20.176 1.00 57.94 309 VAL A CA 1
ATOM 2499 C C . VAL A 1 309 ? -12.674 -9.645 -19.431 1.00 57.94 309 VAL A C 1
ATOM 2501 O O . VAL A 1 309 ? -13.313 -9.469 -18.394 1.00 57.94 309 VAL A O 1
ATOM 2504 N N . PRO A 1 310 ? -11.832 -8.715 -19.921 1.00 52.66 310 PRO A N 1
ATOM 2505 C CA . PRO A 1 310 ? -11.675 -7.431 -19.261 1.00 52.66 310 PRO A CA 1
ATOM 2506 C C . PRO A 1 310 ? -13.035 -6.751 -19.172 1.00 52.66 310 PRO A C 1
ATOM 2508 O O . PRO A 1 310 ? -13.759 -6.637 -20.172 1.00 52.66 310 PRO A O 1
ATOM 2511 N N . LEU A 1 311 ? -13.386 -6.308 -17.966 1.00 51.41 311 LEU A N 1
ATOM 2512 C CA . LEU A 1 311 ? -14.579 -5.505 -17.775 1.00 51.41 311 LEU A CA 1
ATOM 2513 C C . LEU A 1 311 ? -14.496 -4.291 -18.700 1.00 51.41 311 LEU A C 1
ATOM 2515 O O . LEU A 1 311 ? -13.452 -3.651 -18.841 1.00 51.41 311 LEU A O 1
ATOM 2519 N N . ARG A 1 312 ? -15.613 -3.963 -19.357 1.00 46.81 312 ARG A N 1
ATOM 2520 C CA . ARG A 1 312 ? -15.711 -2.673 -20.040 1.00 46.81 312 ARG A CA 1
ATOM 2521 C C . ARG A 1 312 ? -15.549 -1.600 -18.979 1.00 46.81 312 ARG A C 1
ATOM 2523 O O . ARG A 1 312 ? -16.420 -1.499 -18.115 1.00 46.81 312 ARG A O 1
ATOM 2530 N N . GLU A 1 313 ? -14.484 -0.809 -19.083 1.00 50.62 313 GLU A N 1
ATOM 2531 C CA . GLU A 1 313 ? -14.300 0.361 -18.236 1.00 50.62 313 GLU A CA 1
ATOM 2532 C C . GLU A 1 313 ? -15.571 1.214 -18.302 1.00 50.62 313 GLU A C 1
ATOM 2534 O O . GLU A 1 313 ? -15.955 1.758 -19.342 1.00 50.62 313 GLU A O 1
ATOM 2539 N N . ARG A 1 314 ? -16.286 1.266 -17.185 1.00 52.19 314 ARG A N 1
ATOM 2540 C CA . ARG A 1 314 ? -17.357 2.226 -16.975 1.00 52.19 314 ARG A CA 1
ATOM 2541 C C . ARG A 1 314 ? -16.666 3.461 -16.388 1.00 52.19 314 ARG A C 1
ATOM 2543 O O . ARG A 1 314 ? -15.880 3.328 -15.457 1.00 52.19 314 ARG A O 1
ATOM 2550 N N . HIS A 1 315 ? -16.906 4.652 -16.939 1.00 59.16 315 HIS A N 1
ATOM 2551 C CA . HIS A 1 315 ? -16.358 5.908 -16.405 1.00 59.16 315 HIS A CA 1
ATOM 2552 C C . HIS A 1 315 ? -17.458 6.774 -15.813 1.00 59.16 315 HIS A C 1
ATOM 2554 O O . HIS A 1 315 ? -18.486 6.991 -16.455 1.00 59.16 315 HIS A O 1
ATOM 2560 N N . ALA A 1 316 ? -17.227 7.278 -14.600 1.00 73.38 316 ALA A N 1
ATOM 2561 C CA . ALA A 1 316 ? -18.064 8.303 -14.005 1.00 73.38 316 ALA A CA 1
ATOM 2562 C C . ALA A 1 316 ? -18.013 9.571 -14.869 1.00 73.38 316 ALA A C 1
ATOM 2564 O O . ALA A 1 316 ? -17.025 9.831 -15.559 1.00 73.38 316 ALA A O 1
ATOM 2565 N N . ASN A 1 317 ? -19.071 10.380 -14.838 1.00 84.00 317 ASN A N 1
ATOM 2566 C CA . ASN A 1 317 ? -19.080 11.644 -15.573 1.00 84.00 317 ASN A CA 1
ATOM 2567 C C . ASN A 1 317 ? -18.143 12.647 -14.886 1.00 84.00 317 ASN A C 1
ATOM 2569 O O . ASN A 1 317 ? -18.415 12.970 -13.733 1.00 84.00 317 ASN A O 1
ATOM 2573 N N . PRO A 1 318 ? -17.110 13.196 -15.547 1.00 89.19 318 PRO A N 1
ATOM 2574 C CA . PRO A 1 318 ? -16.159 14.107 -14.908 1.00 89.19 318 PRO A CA 1
ATOM 2575 C C . PRO A 1 318 ? -16.820 15.393 -14.367 1.00 89.19 318 PRO A C 1
ATOM 2577 O O . PRO A 1 318 ? -17.942 15.762 -14.733 1.00 89.19 318 PRO A O 1
ATOM 2580 N N . TYR A 1 319 ? -16.130 16.094 -13.468 1.00 92.56 319 TYR A N 1
ATOM 2581 C CA . TYR A 1 319 ? -16.467 17.467 -13.085 1.00 92.56 319 TYR A CA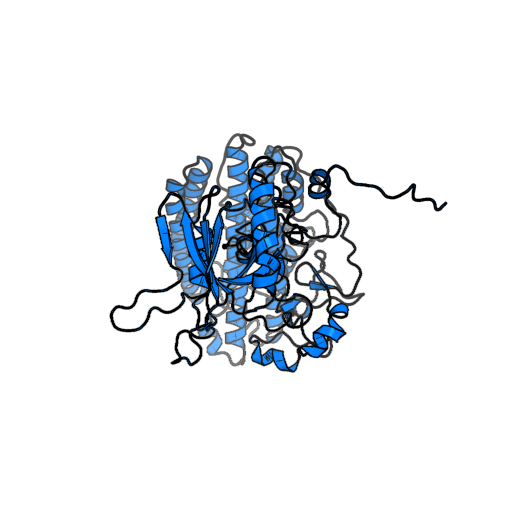 1
ATOM 2582 C C . TYR A 1 319 ? -16.280 18.408 -14.279 1.00 92.56 319 TYR A C 1
ATOM 2584 O O . TYR A 1 319 ? -15.418 18.185 -15.129 1.00 92.56 319 TYR A O 1
ATOM 2592 N N . ALA A 1 320 ? -17.084 19.471 -14.358 1.00 92.38 320 ALA A N 1
ATOM 2593 C CA . ALA A 1 320 ? -17.081 20.347 -15.526 1.00 92.38 320 ALA A CA 1
ATOM 2594 C C . ALA A 1 320 ? -15.801 21.191 -15.632 1.00 92.38 320 ALA A C 1
ATOM 2596 O O . ALA A 1 320 ? -15.443 21.633 -16.723 1.00 92.38 320 ALA A O 1
ATOM 2597 N N . ASN A 1 321 ? -15.141 21.472 -14.505 1.00 94.06 321 ASN A N 1
ATOM 2598 C CA . ASN A 1 321 ? -13.930 22.287 -14.442 1.00 94.06 321 ASN A CA 1
ATOM 2599 C C . ASN A 1 321 ? -13.142 22.049 -13.132 1.00 94.06 321 ASN A C 1
ATOM 2601 O O . ASN A 1 321 ? -13.685 21.480 -12.180 1.00 94.06 321 ASN A O 1
ATOM 2605 N N . PRO A 1 322 ? -11.878 22.513 -13.044 1.00 95.88 322 PRO A N 1
ATOM 2606 C CA . PRO A 1 322 ? -11.064 22.356 -11.837 1.00 95.88 322 PRO A CA 1
ATOM 2607 C C . PRO A 1 322 ? -11.651 22.985 -10.569 1.00 95.88 322 PRO A C 1
ATOM 2609 O O . PRO A 1 322 ? -11.435 22.457 -9.482 1.00 95.88 322 PRO A O 1
ATOM 2612 N N . ALA A 1 323 ? -12.416 24.076 -10.683 1.00 95.19 323 ALA A N 1
ATOM 2613 C CA . ALA A 1 323 ? -13.030 24.716 -9.522 1.00 95.19 323 ALA A CA 1
ATOM 2614 C C . ALA A 1 323 ? -14.149 23.853 -8.915 1.00 95.19 323 ALA A C 1
ATOM 2616 O O . ALA A 1 323 ? -14.282 23.801 -7.695 1.00 95.19 323 ALA A O 1
ATOM 2617 N N . GLU A 1 324 ? -14.924 23.144 -9.742 1.00 95.56 324 GLU A N 1
ATOM 2618 C CA . GLU A 1 324 ? -15.932 22.187 -9.274 1.00 95.56 324 GLU A CA 1
ATOM 2619 C C . GLU A 1 324 ? -15.282 20.986 -8.573 1.00 95.56 324 GLU A C 1
ATOM 2621 O O . GLU A 1 324 ? -15.723 20.624 -7.484 1.00 95.56 324 GLU A O 1
ATOM 2626 N N . LEU A 1 325 ? -14.199 20.434 -9.138 1.00 95.88 325 LEU A N 1
ATOM 2627 C CA . LEU A 1 325 ? -13.419 19.366 -8.499 1.00 95.88 325 LEU A CA 1
ATOM 2628 C C . LEU A 1 325 ? -12.859 19.814 -7.138 1.00 95.88 325 LEU A C 1
ATOM 2630 O O . LEU A 1 325 ? -13.038 19.127 -6.135 1.00 95.88 325 LEU A O 1
ATOM 2634 N N . ALA A 1 326 ? -12.208 20.979 -7.090 1.00 96.81 326 ALA A N 1
ATOM 2635 C CA . ALA A 1 326 ? -11.634 21.507 -5.855 1.00 96.81 326 ALA A CA 1
ATOM 2636 C C . ALA A 1 326 ? -12.700 21.792 -4.791 1.00 96.81 326 ALA A C 1
ATOM 2638 O O . ALA A 1 326 ? -12.460 21.581 -3.605 1.00 96.81 326 ALA A O 1
ATOM 2639 N N . ARG A 1 327 ? -13.889 22.248 -5.203 1.00 95.88 327 ARG A N 1
ATOM 2640 C CA . ARG A 1 327 ? -15.021 22.436 -4.296 1.00 95.88 327 ARG A CA 1
ATOM 2641 C C . ARG A 1 327 ? -15.489 21.110 -3.702 1.00 95.88 327 ARG A C 1
ATOM 2643 O O . ARG A 1 327 ? -15.687 21.049 -2.497 1.00 95.88 327 ARG A O 1
ATOM 2650 N N . GLU A 1 328 ? -15.624 20.058 -4.510 1.00 95.19 328 GLU A N 1
ATOM 2651 C CA . GLU A 1 328 ? -16.029 18.742 -3.998 1.00 95.19 328 GLU A CA 1
ATOM 2652 C C . GLU A 1 328 ? -15.010 18.189 -2.987 1.00 95.19 328 GLU A C 1
ATOM 2654 O O . GLU A 1 328 ? -15.388 17.762 -1.895 1.00 95.19 328 GLU A O 1
ATOM 2659 N N . LEU A 1 329 ? -13.717 18.261 -3.322 1.00 95.88 329 LEU A N 1
ATOM 2660 C CA . LEU A 1 329 ? -12.628 17.852 -2.431 1.00 95.88 329 LEU A CA 1
ATOM 2661 C C . LEU A 1 329 ? -12.658 18.631 -1.107 1.00 95.88 329 LEU A C 1
ATOM 2663 O O . LEU A 1 329 ? -12.515 18.038 -0.040 1.00 95.88 329 LEU A O 1
ATOM 2667 N N . ARG A 1 330 ? -12.876 19.952 -1.168 1.00 96.50 330 ARG A N 1
ATOM 2668 C CA . ARG A 1 330 ? -12.842 20.842 0.001 1.00 96.50 330 ARG A CA 1
ATOM 2669 C C . ARG A 1 330 ? -14.069 20.731 0.898 1.00 96.50 330 ARG A C 1
ATOM 2671 O O . ARG A 1 330 ? -13.928 20.752 2.114 1.00 96.50 330 ARG A O 1
ATOM 2678 N N . GLU A 1 331 ? -15.258 20.689 0.311 1.00 94.50 331 GLU A N 1
ATOM 2679 C CA . GLU A 1 331 ? -16.516 20.845 1.050 1.00 94.50 331 GLU A CA 1
ATOM 2680 C C . GLU A 1 331 ? -17.146 19.507 1.447 1.00 94.50 331 GLU A C 1
ATOM 2682 O O . GLU A 1 331 ? -18.011 19.488 2.322 1.00 94.50 331 GLU A O 1
ATOM 2687 N N . LYS A 1 332 ? -16.743 18.396 0.815 1.00 93.06 332 LYS A N 1
ATOM 2688 C CA . LYS A 1 332 ? -17.355 17.081 1.049 1.00 93.06 332 LYS A CA 1
ATOM 2689 C C . LYS A 1 332 ? -16.348 15.979 1.324 1.00 93.06 332 LYS A C 1
ATOM 2691 O O . LYS A 1 332 ? -16.411 15.402 2.402 1.00 93.06 332 LYS A O 1
ATOM 2696 N N . LEU A 1 333 ? -15.436 15.696 0.391 1.00 93.81 333 LEU A N 1
ATOM 2697 C CA . LEU A 1 333 ? -14.571 14.514 0.500 1.00 93.81 333 LEU A CA 1
ATOM 2698 C C . LEU A 1 333 ? -13.567 14.654 1.648 1.00 93.81 333 LEU A C 1
ATOM 2700 O O . LEU A 1 333 ? -13.553 13.820 2.540 1.00 93.81 333 LEU A O 1
ATOM 2704 N N . GLY A 1 334 ? -12.820 15.758 1.720 1.00 96.00 334 GLY A N 1
ATOM 2705 C CA . GLY A 1 334 ? -11.885 15.990 2.826 1.00 96.00 334 GLY A CA 1
ATOM 2706 C C . GLY A 1 334 ? -12.558 16.002 4.206 1.00 96.00 334 GLY A C 1
ATOM 2707 O O . GLY A 1 334 ? -12.107 15.281 5.095 1.00 96.00 334 GLY A O 1
ATOM 2708 N N . PRO A 1 335 ? -13.664 16.745 4.415 1.00 97.12 335 PRO A N 1
ATOM 2709 C CA . PRO A 1 335 ? -14.366 16.712 5.694 1.00 97.12 335 PRO A CA 1
ATOM 2710 C C . PRO A 1 335 ? -14.944 15.332 6.036 1.00 97.12 335 PRO A C 1
ATOM 2712 O O . PRO A 1 335 ? -15.033 14.991 7.216 1.00 97.12 335 PRO A O 1
ATOM 2715 N N . MET A 1 336 ? -15.330 14.539 5.029 1.00 95.19 336 MET A N 1
ATOM 2716 C CA . MET A 1 336 ? -15.772 13.154 5.201 1.00 95.19 336 MET A CA 1
ATOM 2717 C C . MET A 1 336 ? -14.636 12.278 5.738 1.00 95.19 336 MET A C 1
ATOM 2719 O O . MET A 1 336 ? -14.831 11.687 6.799 1.00 95.19 336 MET A O 1
ATOM 2723 N N . GLU A 1 337 ? -13.452 12.279 5.107 1.00 95.50 337 GLU A N 1
ATOM 2724 C CA . GLU A 1 337 ? -12.306 11.468 5.572 1.00 95.50 337 GLU A CA 1
ATOM 2725 C C . GLU A 1 337 ? -11.932 11.794 7.017 1.00 95.50 337 GLU A C 1
ATOM 2727 O O . GLU A 1 337 ? -11.708 10.914 7.849 1.00 95.50 337 GLU A O 1
ATOM 2732 N N . MET A 1 338 ? -11.929 13.085 7.360 1.00 97.31 338 MET A N 1
ATOM 2733 C CA . MET A 1 338 ? -11.635 13.515 8.721 1.00 97.31 338 MET A CA 1
ATOM 2734 C C . MET A 1 338 ? -12.668 13.006 9.730 1.00 97.31 338 MET A C 1
ATOM 2736 O O . MET A 1 338 ? -12.302 12.559 10.819 1.00 97.31 338 MET A O 1
ATOM 2740 N N . THR A 1 339 ? -13.958 13.076 9.395 1.00 97.25 339 THR A N 1
ATOM 2741 C CA . THR A 1 339 ? -15.008 12.556 10.275 1.00 97.25 339 THR A CA 1
ATOM 2742 C C . THR A 1 339 ? -14.895 11.046 10.439 1.00 97.25 339 THR A C 1
ATOM 2744 O O . THR A 1 339 ? -15.004 10.571 11.569 1.00 97.25 339 THR A O 1
ATOM 2747 N N . LEU A 1 340 ? -14.658 10.295 9.358 1.00 95.75 340 LEU A N 1
ATOM 2748 C CA . LEU A 1 340 ? -14.521 8.837 9.408 1.00 95.75 340 LEU A CA 1
ATOM 2749 C C . LEU A 1 340 ? -13.321 8.423 10.267 1.00 95.75 340 LEU A C 1
ATOM 2751 O O . LEU A 1 340 ? -13.494 7.647 11.208 1.00 95.75 340 LEU A O 1
ATOM 2755 N N . ALA A 1 341 ? -12.151 9.042 10.063 1.00 97.06 341 ALA A N 1
ATOM 2756 C CA . ALA A 1 341 ? -10.961 8.813 10.887 1.00 97.06 341 ALA A CA 1
ATOM 2757 C C . ALA A 1 341 ? -11.254 8.950 12.393 1.00 97.06 341 ALA A C 1
ATOM 2759 O O . ALA A 1 341 ? -10.843 8.119 13.210 1.00 97.06 341 ALA A O 1
ATOM 2760 N N . LEU A 1 342 ? -11.987 10.001 12.769 1.00 98.00 342 LEU A N 1
ATOM 2761 C CA . LEU A 1 342 ? -12.310 10.305 14.160 1.00 98.00 342 LEU A CA 1
ATOM 2762 C C . LEU A 1 342 ? -13.447 9.430 14.717 1.00 98.00 342 LEU A C 1
ATOM 2764 O O . LEU A 1 342 ? -13.364 9.029 15.880 1.00 98.00 342 LEU A O 1
ATOM 2768 N N . GLU A 1 343 ? -14.476 9.089 13.927 1.00 97.38 343 GLU A N 1
ATOM 2769 C CA . GLU A 1 343 ? -15.519 8.129 14.332 1.00 97.38 343 GLU A CA 1
ATOM 2770 C C . GLU A 1 343 ? -14.911 6.737 14.584 1.00 97.38 343 GLU A C 1
ATOM 2772 O O . GLU A 1 343 ? -15.213 6.113 15.606 1.00 97.38 343 GLU A O 1
ATOM 2777 N N . TYR A 1 344 ? -14.003 6.273 13.719 1.00 97.88 344 TYR A N 1
ATOM 2778 C CA . TYR A 1 344 ? -13.329 4.976 13.857 1.00 97.88 344 TYR A CA 1
ATOM 2779 C C . TYR A 1 344 ? -12.373 4.949 15.051 1.00 97.88 344 TYR A C 1
ATOM 2781 O O . TYR A 1 344 ? -12.373 3.990 15.831 1.00 97.88 344 TYR A O 1
ATOM 2789 N N . LEU A 1 345 ? -11.617 6.030 15.267 1.00 97.81 345 LEU A N 1
ATOM 2790 C CA . LEU A 1 345 ? -10.766 6.176 16.446 1.00 97.81 345 LEU A CA 1
ATOM 2791 C C . LEU A 1 345 ? -11.588 6.196 17.747 1.00 97.81 345 LEU A C 1
ATOM 2793 O O . LEU A 1 345 ? -11.223 5.535 18.722 1.00 97.81 345 LEU A O 1
ATOM 2797 N N . TYR A 1 346 ? -12.720 6.903 17.767 1.00 98.00 346 TYR A N 1
ATOM 2798 C CA . TYR A 1 346 ? -13.617 6.931 18.923 1.00 98.00 346 TYR A CA 1
ATOM 2799 C C . TYR A 1 346 ? -14.220 5.547 19.209 1.00 98.00 346 TYR A C 1
ATOM 2801 O O . TYR A 1 346 ? -14.220 5.086 20.354 1.00 98.00 346 TYR A O 1
ATOM 2809 N N . ALA A 1 347 ? -14.665 4.836 18.169 1.00 98.06 347 ALA A N 1
ATOM 2810 C CA . ALA A 1 347 ? -15.146 3.465 18.293 1.00 98.06 347 ALA A CA 1
ATOM 2811 C C . ALA A 1 347 ? -14.057 2.535 18.854 1.00 98.06 347 ALA A C 1
ATOM 2813 O O . ALA A 1 347 ? -14.336 1.713 19.729 1.00 98.06 347 ALA A O 1
ATOM 2814 N N . ARG A 1 348 ? -12.796 2.719 18.446 1.00 97.69 348 ARG A N 1
ATOM 2815 C CA . ARG A 1 348 ? -11.658 1.976 18.998 1.00 97.69 348 ARG A CA 1
ATOM 2816 C C . ARG A 1 348 ? -11.462 2.239 20.492 1.00 97.69 348 ARG A C 1
ATOM 2818 O O . ARG A 1 348 ? -11.256 1.288 21.244 1.00 97.69 348 ARG A O 1
ATOM 2825 N N . PHE A 1 349 ? -11.553 3.492 20.941 1.00 97.94 349 PHE A N 1
ATOM 2826 C CA . PHE A 1 349 ? -11.461 3.833 22.367 1.00 97.94 349 PHE A CA 1
ATOM 2827 C C . PHE A 1 349 ? -12.567 3.191 23.211 1.00 97.94 349 PHE A C 1
ATOM 2829 O O . PHE A 1 349 ? -12.345 2.898 24.387 1.00 97.94 349 PHE A O 1
ATOM 2836 N N . SER A 1 350 ? -13.732 2.927 22.613 1.00 97.88 350 SER A N 1
ATOM 2837 C CA . SER A 1 350 ? -14.849 2.272 23.296 1.00 97.88 350 SER A CA 1
ATOM 2838 C C . SER A 1 350 ? -14.649 0.780 23.575 1.00 97.88 350 SER A C 1
ATOM 2840 O O . SER A 1 350 ? -15.418 0.217 24.346 1.00 97.88 350 SER A O 1
ATOM 2842 N N . LEU A 1 351 ? -13.647 0.130 22.981 1.00 97.88 351 LEU A N 1
ATOM 2843 C CA . LEU A 1 351 ? -13.331 -1.277 23.238 1.00 97.88 351 LEU A CA 1
ATOM 2844 C C . LEU A 1 351 ? -12.514 -1.424 24.523 1.00 97.88 351 LEU A C 1
ATOM 2846 O O . LEU A 1 351 ? -11.704 -0.551 24.841 1.00 97.88 351 LEU A O 1
ATOM 2850 N N . LEU A 1 352 ? -12.661 -2.560 25.211 1.00 97.44 352 LEU A N 1
ATOM 2851 C CA . LEU A 1 352 ? -11.737 -2.956 26.283 1.00 97.44 352 LEU A CA 1
ATOM 2852 C C . LEU A 1 352 ? -10.278 -2.920 25.792 1.00 97.44 352 LEU A C 1
ATOM 2854 O O . LEU A 1 352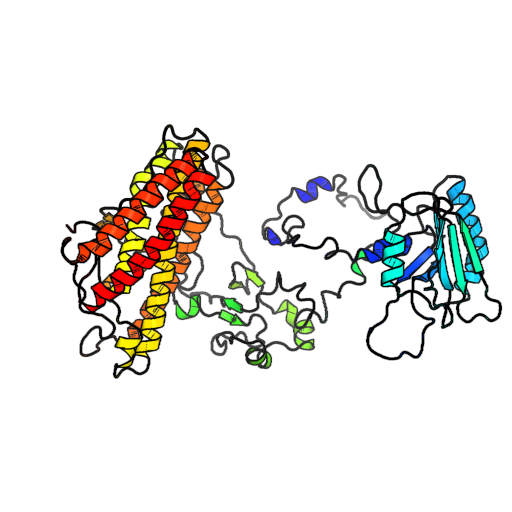 ? -10.011 -3.045 24.597 1.00 97.44 352 LEU A O 1
ATOM 2858 N N . SER A 1 353 ? -9.310 -2.761 26.689 1.00 95.88 353 SER A N 1
ATOM 2859 C CA . SER A 1 353 ? -7.908 -3.054 26.385 1.00 95.88 353 SER A CA 1
ATOM 2860 C C . SER A 1 353 ? -7.663 -4.568 26.406 1.00 95.88 353 SER A C 1
ATOM 2862 O O . SER A 1 353 ? -8.434 -5.307 27.024 1.00 95.88 353 SER A O 1
ATOM 2864 N N . PRO A 1 354 ? -6.579 -5.063 25.784 1.00 94.81 354 PRO A N 1
ATOM 2865 C CA . PRO A 1 354 ? -6.185 -6.468 25.905 1.00 94.81 354 PRO A CA 1
ATOM 2866 C C . PRO A 1 354 ? -5.992 -6.925 27.362 1.00 94.81 354 PRO A C 1
ATOM 2868 O O . PRO A 1 354 ? -6.243 -8.083 27.691 1.00 94.81 354 PRO A O 1
ATOM 2871 N N . GLU A 1 355 ? -5.551 -6.028 28.244 1.00 94.31 355 GLU A N 1
ATOM 2872 C CA . GLU A 1 355 ? -5.370 -6.285 29.674 1.00 94.31 355 GLU A CA 1
ATOM 2873 C C . GLU A 1 355 ? -6.714 -6.383 30.404 1.00 94.31 355 GLU A C 1
ATOM 2875 O O . GLU A 1 355 ? -6.909 -7.306 31.191 1.00 94.31 355 GLU A O 1
ATOM 2880 N N . GLU A 1 356 ? -7.658 -5.485 30.109 1.00 94.50 356 GLU A N 1
ATOM 2881 C CA . GLU A 1 356 ? -9.026 -5.538 30.646 1.00 94.50 356 GLU A CA 1
ATOM 2882 C C . GLU A 1 356 ? -9.758 -6.802 30.161 1.00 94.50 356 GLU A C 1
ATOM 2884 O O . GLU A 1 356 ? -10.406 -7.501 30.942 1.00 94.50 356 GLU A O 1
ATOM 2889 N N . ALA A 1 357 ? -9.588 -7.144 28.883 1.00 94.06 357 ALA A N 1
ATOM 2890 C CA . ALA A 1 357 ? -10.153 -8.331 28.251 1.00 94.06 357 ALA A CA 1
ATOM 2891 C C . ALA A 1 357 ? -9.595 -9.650 28.815 1.00 94.06 357 ALA A C 1
ATOM 2893 O O . ALA A 1 357 ? -10.304 -10.656 28.825 1.00 94.06 357 ALA A O 1
ATOM 2894 N N . ALA A 1 358 ? -8.357 -9.660 29.323 1.00 90.50 358 ALA A N 1
ATOM 2895 C CA . ALA A 1 358 ? -7.732 -10.853 29.900 1.00 90.50 358 ALA A CA 1
ATOM 2896 C C . ALA A 1 358 ? -8.452 -11.371 31.160 1.00 90.50 358 ALA A C 1
ATOM 2898 O O . ALA A 1 358 ? -8.333 -12.549 31.491 1.00 90.50 358 ALA A O 1
ATOM 2899 N N . GLY A 1 359 ? -9.196 -10.505 31.859 1.00 83.81 359 GLY A N 1
ATOM 2900 C CA . GLY A 1 359 ? -10.015 -10.872 33.019 1.00 83.81 359 GLY A CA 1
ATOM 2901 C C . GLY A 1 359 ? -11.382 -11.468 32.664 1.00 83.81 359 GLY A C 1
ATOM 2902 O O . GLY A 1 359 ? -12.159 -11.795 33.561 1.00 83.81 359 GLY A O 1
ATOM 2903 N N . SER A 1 360 ? -11.700 -11.582 31.374 1.00 87.12 360 SER A N 1
ATOM 2904 C CA . SER A 1 360 ? -12.982 -12.088 30.890 1.00 87.12 360 SER A CA 1
ATOM 2905 C C . SER A 1 360 ? -13.110 -13.607 31.053 1.00 87.12 360 SER A C 1
ATOM 2907 O O . SER A 1 360 ? -12.137 -14.349 30.955 1.00 87.12 360 SER A O 1
ATOM 2909 N N . HIS A 1 361 ? -14.340 -14.094 31.243 1.00 88.00 361 HIS A N 1
ATOM 2910 C CA . HIS A 1 361 ? -14.643 -15.532 31.208 1.00 88.00 361 HIS A CA 1
ATOM 2911 C C . HIS A 1 361 ? -14.660 -16.102 29.778 1.00 88.00 361 HIS A C 1
ATOM 2913 O O . HIS A 1 361 ? -14.681 -17.319 29.588 1.00 88.00 361 HIS A O 1
ATOM 2919 N N . TRP A 1 362 ? -14.656 -15.230 28.769 1.00 87.75 362 TRP A N 1
ATOM 2920 C CA . TRP A 1 362 ? -14.605 -15.590 27.358 1.00 87.75 362 TRP A CA 1
ATOM 2921 C C . TRP A 1 362 ? -13.168 -15.901 26.937 1.00 87.75 362 TRP A C 1
ATOM 2923 O O . TRP A 1 362 ? -12.296 -15.035 26.987 1.00 87.75 362 TRP A O 1
ATOM 2933 N N . ARG A 1 363 ? -12.932 -17.136 26.481 1.00 86.00 363 ARG A N 1
ATOM 2934 C CA . ARG A 1 363 ? -11.585 -17.663 26.206 1.00 86.00 363 ARG A CA 1
ATOM 2935 C C . ARG A 1 363 ? -10.795 -16.871 25.156 1.00 86.00 363 ARG A C 1
ATOM 2937 O O . ARG A 1 363 ? -9.578 -16.841 25.267 1.00 86.00 363 ARG A O 1
ATOM 2944 N N . THR A 1 364 ? -11.463 -16.285 24.161 1.00 91.19 364 THR A N 1
ATOM 2945 C CA . THR A 1 364 ? -10.834 -15.572 23.029 1.00 91.19 364 THR A CA 1
ATOM 2946 C C . THR A 1 364 ? -10.937 -14.049 23.135 1.00 91.19 364 THR A C 1
ATOM 2948 O O . THR A 1 364 ? -10.478 -13.346 22.243 1.00 91.19 364 THR A O 1
ATOM 2951 N N . MET A 1 365 ? -11.517 -13.504 24.214 1.00 94.75 365 MET A N 1
ATOM 2952 C CA . MET A 1 365 ? -11.828 -12.067 24.311 1.00 94.75 365 MET A CA 1
ATOM 2953 C C . MET A 1 365 ? -10.606 -11.178 24.141 1.00 94.75 365 MET A C 1
ATOM 2955 O O . MET A 1 365 ? -10.684 -10.136 23.496 1.00 94.75 365 MET A O 1
ATOM 2959 N N . LYS A 1 366 ? -9.472 -11.574 24.718 1.00 95.38 366 LYS A N 1
ATOM 2960 C CA . LYS A 1 366 ? -8.238 -10.805 24.595 1.00 95.38 366 LYS A CA 1
ATOM 2961 C C . LYS A 1 366 ? -7.771 -10.754 23.144 1.00 95.38 366 LYS A C 1
ATOM 2963 O O . LYS A 1 366 ? -7.422 -9.676 22.662 1.00 95.38 366 LYS A O 1
ATOM 2968 N N . GLU A 1 367 ? -7.750 -11.895 22.468 1.00 94.19 367 GLU A N 1
ATOM 2969 C CA . GLU A 1 367 ? -7.344 -12.016 21.071 1.00 94.19 367 GLU A CA 1
ATOM 2970 C C . GLU A 1 367 ? -8.300 -11.247 20.152 1.00 94.19 367 GLU A C 1
ATOM 2972 O O . GLU A 1 367 ? -7.839 -10.426 19.361 1.00 94.19 367 GLU A O 1
ATOM 2977 N N . ASP A 1 368 ? -9.611 -11.421 20.329 1.00 95.06 368 ASP A N 1
ATOM 2978 C CA . ASP A 1 368 ? -10.652 -10.774 19.523 1.00 95.06 368 ASP A CA 1
ATOM 2979 C C . ASP A 1 368 ? -10.615 -9.248 19.686 1.00 95.06 368 ASP A C 1
ATOM 2981 O O . ASP A 1 368 ? -10.582 -8.507 18.706 1.00 95.06 368 ASP A O 1
ATOM 2985 N N . VAL A 1 369 ? -10.540 -8.746 20.923 1.00 96.50 369 VAL A N 1
ATOM 2986 C CA . VAL A 1 369 ? -10.418 -7.305 21.192 1.00 96.50 369 VAL A CA 1
ATOM 2987 C C . VAL A 1 369 ? -9.105 -6.749 20.638 1.00 96.50 369 VAL A C 1
ATOM 2989 O O . VAL A 1 369 ? -9.098 -5.652 20.079 1.00 96.50 369 VAL A O 1
ATOM 2992 N N . THR A 1 370 ? -7.994 -7.485 20.743 1.00 96.69 370 THR A N 1
ATOM 2993 C CA . THR A 1 370 ? -6.710 -7.065 20.154 1.00 96.69 370 THR A CA 1
ATOM 2994 C C . THR A 1 370 ? -6.816 -6.952 18.635 1.00 96.69 370 THR A C 1
ATOM 2996 O O . THR A 1 370 ? -6.417 -5.932 18.070 1.00 96.69 370 THR A O 1
ATOM 2999 N N . PHE A 1 371 ? -7.411 -7.956 17.992 1.00 95.06 371 PHE A N 1
ATOM 3000 C CA . PHE A 1 371 ? -7.659 -7.988 16.557 1.00 95.06 371 PHE A CA 1
ATOM 3001 C C . PHE A 1 371 ? -8.529 -6.807 16.103 1.00 95.06 371 PHE A C 1
ATOM 3003 O O . PHE A 1 371 ? -8.109 -6.025 15.250 1.00 95.06 371 PHE A O 1
ATOM 3010 N N . ILE A 1 372 ? -9.690 -6.603 16.733 1.00 97.00 372 ILE A N 1
ATOM 3011 C CA . ILE A 1 372 ? -10.636 -5.538 16.365 1.00 97.00 372 ILE A CA 1
ATOM 3012 C C . ILE A 1 372 ? -10.010 -4.151 16.563 1.00 97.00 372 ILE A C 1
ATOM 3014 O O . ILE A 1 372 ? -10.137 -3.278 15.704 1.00 97.00 372 ILE A O 1
ATOM 3018 N N . ARG A 1 373 ? -9.289 -3.932 17.671 1.00 97.50 373 ARG A N 1
ATOM 3019 C CA . ARG A 1 373 ? -8.591 -2.659 17.930 1.00 97.50 373 ARG A CA 1
ATOM 3020 C C . ARG A 1 373 ? -7.486 -2.382 16.919 1.00 97.50 373 ARG A C 1
ATOM 3022 O O . ARG A 1 373 ? -7.243 -1.215 16.613 1.00 97.50 373 ARG A O 1
ATOM 3029 N N . GLY A 1 374 ? -6.799 -3.425 16.455 1.00 95.19 374 GLY A N 1
ATOM 3030 C CA . GLY A 1 374 ? -5.819 -3.339 15.377 1.00 95.19 374 GLY A CA 1
ATOM 3031 C C . GLY A 1 374 ? -6.480 -2.955 14.056 1.00 95.19 374 GLY A C 1
ATOM 3032 O O . GLY A 1 374 ? -6.066 -1.978 13.441 1.00 95.19 374 GLY A O 1
ATOM 3033 N N . GLY A 1 375 ? -7.560 -3.649 13.681 1.00 93.12 375 GLY A N 1
ATOM 3034 C CA . GLY A 1 375 ? -8.332 -3.366 12.469 1.00 93.12 375 GLY A CA 1
ATOM 3035 C C . GLY A 1 375 ? -8.852 -1.928 12.420 1.00 93.12 375 GLY A C 1
ATOM 3036 O O . GLY A 1 375 ? -8.566 -1.210 11.469 1.00 93.12 375 GLY A O 1
ATOM 3037 N N . LEU A 1 376 ? -9.515 -1.461 13.484 1.00 96.81 376 LEU A N 1
ATOM 3038 C CA . LEU A 1 376 ? -9.991 -0.073 13.569 1.00 96.81 376 LEU A CA 1
ATOM 3039 C C . LEU A 1 376 ? -8.859 0.955 13.514 1.00 96.81 376 LEU A C 1
ATOM 3041 O O . LEU A 1 376 ? -9.059 2.044 12.987 1.00 96.81 376 LEU A O 1
ATOM 3045 N N . MET A 1 377 ? -7.682 0.637 14.066 1.00 95.44 377 MET A N 1
ATOM 3046 C CA . MET A 1 377 ? -6.536 1.544 13.995 1.00 95.44 377 MET A CA 1
ATOM 3047 C C . MET A 1 377 ? -6.005 1.666 12.569 1.00 95.44 377 MET A C 1
ATOM 3049 O O . MET A 1 377 ? -5.686 2.773 12.142 1.00 95.44 377 MET A O 1
ATOM 3053 N N . ILE A 1 378 ? -5.905 0.545 11.850 1.00 90.56 378 ILE A N 1
ATOM 3054 C CA . ILE A 1 378 ? -5.467 0.530 10.451 1.00 90.56 378 ILE A CA 1
ATOM 3055 C C . ILE A 1 378 ? -6.412 1.398 9.623 1.00 90.56 378 ILE A C 1
ATOM 3057 O O . ILE A 1 378 ? -5.950 2.362 9.026 1.00 90.56 378 ILE A O 1
ATOM 3061 N N . ILE A 1 379 ? -7.722 1.136 9.698 1.00 92.62 379 ILE A N 1
ATOM 3062 C CA . ILE A 1 379 ? -8.734 1.886 8.939 1.00 92.62 379 ILE A CA 1
ATOM 3063 C C . ILE A 1 379 ? -8.684 3.377 9.300 1.00 92.62 379 ILE A C 1
ATOM 3065 O O . ILE A 1 379 ? -8.537 4.220 8.425 1.00 92.62 379 ILE A O 1
ATOM 3069 N N . ALA A 1 380 ? -8.713 3.732 10.591 1.00 96.12 380 ALA A N 1
ATOM 3070 C CA . ALA A 1 380 ? -8.644 5.135 11.012 1.00 96.12 380 ALA A CA 1
ATOM 3071 C C . ALA A 1 380 ? -7.362 5.844 10.537 1.00 96.12 380 ALA A C 1
ATOM 3073 O O . ALA A 1 380 ? -7.396 7.034 10.234 1.00 96.12 380 ALA A O 1
ATOM 3074 N N . THR A 1 381 ? -6.235 5.131 10.465 1.00 94.00 381 THR A N 1
ATOM 3075 C CA . THR A 1 381 ? -4.974 5.677 9.941 1.00 94.00 381 THR A CA 1
ATOM 3076 C C . THR A 1 381 ? -5.034 5.858 8.424 1.00 94.00 381 THR A C 1
ATOM 3078 O O . THR A 1 381 ? -4.541 6.874 7.930 1.00 94.00 381 THR A O 1
ATOM 3081 N N . CYS A 1 382 ? -5.656 4.927 7.693 1.00 89.94 382 CYS A N 1
ATOM 3082 C CA . CYS A 1 382 ? -5.919 5.079 6.262 1.00 89.94 382 CYS A CA 1
ATOM 3083 C C . CYS A 1 382 ? -6.795 6.309 5.994 1.00 89.94 382 CYS A C 1
ATOM 3085 O O . CYS A 1 382 ? -6.414 7.140 5.180 1.00 89.94 382 CYS A O 1
ATOM 3087 N N . GLU A 1 383 ? -7.849 6.554 6.778 1.00 94.81 383 GLU A N 1
ATOM 3088 C CA . GLU A 1 383 ? -8.662 7.773 6.617 1.00 94.81 383 GLU A CA 1
ATOM 3089 C C . GLU A 1 383 ? -7.884 9.072 6.901 1.00 94.81 383 GLU A C 1
ATOM 3091 O O . GLU A 1 383 ? -8.050 10.087 6.220 1.00 94.81 383 GLU A O 1
ATOM 3096 N N . MET A 1 384 ? -6.955 9.063 7.864 1.00 95.81 384 MET A N 1
ATOM 3097 C CA . MET A 1 384 ? -6.036 10.197 8.063 1.00 95.81 384 MET A CA 1
ATOM 3098 C C . MET A 1 384 ? -5.113 10.399 6.851 1.00 95.81 384 MET A C 1
ATOM 3100 O O . MET A 1 384 ? -4.767 11.534 6.505 1.00 95.81 384 MET A O 1
ATOM 3104 N N . GLN A 1 385 ? -4.708 9.309 6.199 1.00 94.19 385 GLN A N 1
ATOM 3105 C CA . GLN A 1 385 ? -3.911 9.337 4.978 1.00 94.19 385 GLN A CA 1
ATOM 3106 C C . GLN A 1 385 ? -4.732 9.836 3.778 1.00 94.19 385 GLN A C 1
ATOM 3108 O O . GLN A 1 385 ? -4.220 10.655 3.010 1.00 94.19 385 GLN A O 1
ATOM 3113 N N . HIS A 1 386 ? -6.002 9.438 3.663 1.00 93.50 386 HIS A N 1
ATOM 3114 C CA . HIS A 1 386 ? -6.951 9.949 2.673 1.00 93.50 386 HIS A CA 1
ATOM 3115 C C . HIS A 1 386 ? -7.130 11.457 2.824 1.00 93.50 386 HIS A C 1
ATOM 3117 O O . HIS A 1 386 ? -6.942 12.197 1.860 1.00 93.50 386 HIS A O 1
ATOM 3123 N N . LEU A 1 387 ? -7.354 11.945 4.050 1.00 96.62 387 LEU A N 1
ATOM 3124 C CA . LEU A 1 387 ? -7.430 13.379 4.340 1.00 96.62 387 LEU A CA 1
ATOM 3125 C C . LEU A 1 387 ? -6.173 14.128 3.871 1.00 96.62 387 LEU A C 1
ATOM 3127 O O . LEU A 1 387 ? -6.266 15.207 3.274 1.00 96.62 387 LEU A O 1
ATOM 3131 N N . ARG A 1 388 ? -4.984 13.561 4.110 1.00 96.00 388 ARG A N 1
ATOM 3132 C CA . ARG A 1 388 ? -3.725 14.134 3.618 1.00 96.00 388 ARG A CA 1
ATOM 3133 C C . ARG A 1 388 ? -3.684 14.160 2.092 1.00 96.00 388 ARG A C 1
ATOM 3135 O O . ARG A 1 388 ? -3.252 15.164 1.533 1.00 96.00 388 ARG A O 1
ATOM 3142 N N . TRP A 1 389 ? -4.105 13.091 1.419 1.00 95.44 389 TRP A N 1
ATOM 3143 C CA . TRP A 1 389 ? -4.118 13.025 -0.043 1.00 95.44 389 TRP A CA 1
ATOM 3144 C C . TRP A 1 389 ? -5.151 13.964 -0.668 1.00 95.44 389 TRP A C 1
ATOM 3146 O O . TRP A 1 389 ? -4.868 14.563 -1.699 1.00 95.44 389 TRP A O 1
ATOM 3156 N N . VAL A 1 390 ? -6.296 14.197 -0.024 1.00 97.19 390 VAL A N 1
ATOM 3157 C CA . VAL A 1 390 ? -7.249 15.235 -0.445 1.00 97.19 390 VAL A CA 1
ATOM 3158 C C . VAL A 1 390 ? -6.610 16.619 -0.393 1.00 97.19 390 VAL A C 1
ATOM 3160 O O . VAL A 1 390 ? -6.714 17.387 -1.351 1.00 97.19 390 VAL A O 1
ATOM 3163 N N . ASN A 1 391 ? -5.920 16.938 0.705 1.00 98.19 391 ASN A N 1
ATOM 3164 C CA . ASN A 1 391 ? -5.171 18.189 0.813 1.00 98.19 391 ASN A CA 1
ATOM 3165 C C . ASN A 1 391 ? -4.067 18.266 -0.256 1.00 98.19 391 ASN A C 1
ATOM 3167 O O . ASN A 1 391 ? -3.875 19.321 -0.860 1.00 98.19 391 ASN A O 1
ATOM 3171 N N . GLU A 1 392 ? -3.421 17.138 -0.562 1.00 96.62 392 GLU A N 1
ATOM 3172 C CA . GLU A 1 392 ? -2.414 17.043 -1.617 1.00 96.62 392 GLU A CA 1
ATOM 3173 C C . GLU A 1 392 ? -2.964 17.323 -3.007 1.00 96.62 392 GLU A C 1
ATOM 3175 O O . GLU A 1 392 ? -2.427 18.168 -3.724 1.00 96.62 392 GLU A O 1
ATOM 3180 N N . LEU A 1 393 ? -4.096 16.716 -3.351 1.00 97.19 393 LEU A N 1
ATOM 3181 C CA . LEU A 1 393 ? -4.824 17.027 -4.573 1.00 97.19 393 LEU A CA 1
ATOM 3182 C C . LEU A 1 393 ? -5.153 18.522 -4.644 1.00 97.19 393 LEU A C 1
ATOM 3184 O O . LEU A 1 393 ? -4.898 19.158 -5.666 1.00 97.19 393 LEU A O 1
ATOM 3188 N N . LEU A 1 394 ? -5.662 19.115 -3.560 1.00 97.69 394 LEU A N 1
ATOM 3189 C CA . LEU A 1 394 ? -6.005 20.538 -3.516 1.00 97.69 394 LEU A CA 1
ATOM 3190 C C . LEU A 1 394 ? -4.795 21.449 -3.755 1.00 97.69 394 LEU A C 1
ATOM 3192 O O . LEU A 1 394 ? -4.909 22.401 -4.535 1.00 97.69 394 LEU A O 1
ATOM 3196 N N . TRP A 1 395 ? -3.640 21.184 -3.137 1.00 95.81 395 TRP A N 1
ATOM 3197 C CA . TRP A 1 395 ? -2.459 22.014 -3.384 1.00 95.81 395 TRP A CA 1
ATOM 3198 C C . TRP A 1 395 ? -1.808 21.732 -4.739 1.00 95.81 395 TRP A C 1
ATOM 3200 O O . TRP A 1 395 ? -1.250 22.641 -5.343 1.00 95.81 395 TRP A O 1
ATOM 3210 N N . MET A 1 396 ? -1.917 20.517 -5.280 1.00 95.50 396 MET A N 1
ATOM 3211 C CA . MET A 1 396 ? -1.464 20.217 -6.641 1.00 95.50 396 MET A CA 1
ATOM 3212 C C . MET A 1 396 ? -2.272 20.990 -7.688 1.00 95.50 396 MET A C 1
ATOM 3214 O O . MET A 1 396 ? -1.695 21.527 -8.635 1.00 95.50 396 MET A O 1
ATOM 3218 N N . LEU A 1 397 ? -3.593 21.093 -7.504 1.00 95.88 397 LEU A N 1
ATOM 3219 C CA . LEU A 1 397 ? -4.452 21.932 -8.345 1.00 95.88 397 LEU A CA 1
ATOM 3220 C C . LEU A 1 397 ? -4.054 23.412 -8.248 1.00 95.88 397 LEU A C 1
ATOM 3222 O O . LEU A 1 397 ? -4.001 24.101 -9.270 1.00 95.88 397 LEU A O 1
ATOM 3226 N N . HIS A 1 398 ? -3.726 23.887 -7.045 1.00 95.88 398 HIS A N 1
ATOM 3227 C CA . HIS A 1 398 ? -3.247 25.252 -6.835 1.00 95.88 398 HIS A CA 1
ATOM 3228 C C . HIS A 1 398 ? -1.901 25.511 -7.528 1.00 95.88 398 HIS A C 1
ATOM 3230 O O . HIS A 1 398 ? -1.786 26.456 -8.308 1.00 95.88 398 HIS A O 1
ATOM 3236 N N . ASN A 1 399 ? -0.917 24.632 -7.328 1.00 94.00 399 ASN A N 1
ATOM 3237 C CA . ASN A 1 399 ? 0.425 24.742 -7.909 1.00 94.00 399 ASN A CA 1
ATOM 3238 C C . ASN A 1 399 ? 0.411 24.681 -9.441 1.00 94.00 399 ASN A C 1
ATOM 3240 O O . ASN A 1 399 ? 1.241 25.308 -10.097 1.00 94.00 399 ASN A O 1
ATOM 3244 N N . ALA A 1 400 ? -0.551 23.959 -10.019 1.00 94.44 400 ALA A N 1
ATOM 3245 C CA . ALA A 1 400 ? -0.785 23.915 -11.460 1.00 94.44 400 ALA A CA 1
ATOM 3246 C C . ALA A 1 400 ? -1.520 25.159 -12.006 1.00 94.44 400 ALA A C 1
ATOM 3248 O O . ALA A 1 400 ? -1.787 25.235 -13.204 1.00 94.44 400 ALA A O 1
ATOM 3249 N N . GLY A 1 401 ? -1.880 26.125 -11.153 1.00 95.44 401 GLY A N 1
ATOM 3250 C CA . GLY A 1 401 ? -2.638 27.318 -11.535 1.00 95.44 401 GLY A CA 1
ATOM 3251 C C . GLY A 1 401 ? -4.100 27.037 -11.897 1.00 95.44 401 GLY A C 1
ATOM 3252 O O . GLY A 1 401 ? -4.749 27.874 -12.524 1.00 95.44 401 GLY A O 1
ATOM 3253 N N . LEU A 1 402 ? -4.628 25.865 -11.526 1.00 96.19 402 LEU A N 1
ATOM 3254 C CA . LEU A 1 402 ? -6.001 25.451 -11.829 1.00 96.19 402 LEU A CA 1
ATOM 3255 C C . LEU A 1 402 ? -7.009 25.980 -10.799 1.00 96.19 402 LEU A C 1
ATOM 3257 O O . LEU A 1 402 ? -8.201 26.078 -11.097 1.00 96.19 402 LEU A O 1
ATOM 3261 N N . THR A 1 403 ? -6.539 26.345 -9.604 1.00 95.56 403 THR A N 1
ATOM 3262 C CA . THR A 1 403 ? -7.327 27.018 -8.566 1.00 95.56 403 THR A CA 1
ATOM 3263 C C . THR A 1 403 ? -6.613 28.275 -8.059 1.00 95.56 403 THR A C 1
ATOM 3265 O O . THR A 1 403 ? -5.390 28.279 -7.907 1.00 95.56 403 THR A O 1
ATOM 3268 N N . PRO A 1 404 ? -7.356 29.359 -7.760 1.00 92.31 404 PRO A N 1
ATOM 3269 C CA . PRO A 1 404 ? -6.757 30.647 -7.404 1.00 92.31 404 PRO A CA 1
ATOM 3270 C C . PRO A 1 404 ? -6.111 30.659 -6.013 1.00 92.31 404 PRO A C 1
ATOM 3272 O O . PRO A 1 404 ? -5.226 31.471 -5.760 1.00 92.31 404 PRO A O 1
ATOM 3275 N N . SER A 1 405 ? -6.555 29.783 -5.112 1.00 93.06 405 SER A N 1
ATOM 3276 C CA . SER A 1 405 ? -6.065 29.693 -3.739 1.00 93.06 405 SER A CA 1
ATOM 3277 C C . SER A 1 405 ? -6.091 28.256 -3.227 1.00 93.06 405 SER A C 1
ATOM 3279 O O . SER A 1 405 ? -6.832 27.400 -3.733 1.00 93.06 405 SER A O 1
ATOM 3281 N N . TYR A 1 406 ? -5.286 28.025 -2.194 1.00 96.38 406 TYR A N 1
ATOM 3282 C CA . TYR A 1 406 ? -5.259 26.811 -1.399 1.00 96.38 406 TYR A CA 1
ATOM 3283 C C . TYR A 1 406 ? -5.631 27.128 0.053 1.00 96.38 406 TYR A C 1
ATOM 3285 O O . TYR A 1 406 ? -5.166 28.117 0.615 1.00 96.38 406 TYR A O 1
ATOM 3293 N N . GLU A 1 407 ? -6.454 26.269 0.648 1.00 9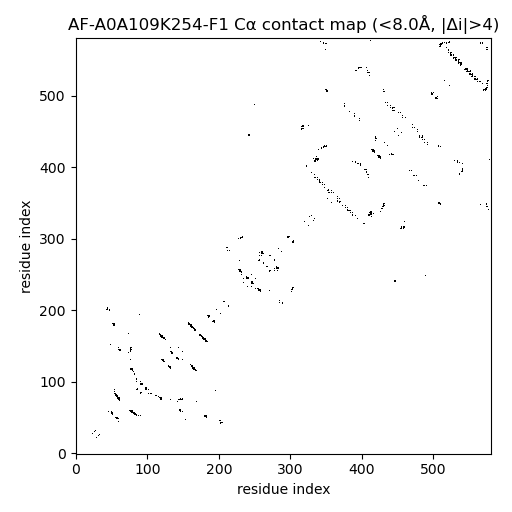5.31 407 GLU A N 1
ATOM 3294 C CA . GLU A 1 407 ? -6.807 26.299 2.067 1.00 95.31 407 GLU A CA 1
ATOM 3295 C C . GLU A 1 407 ? -6.840 24.851 2.575 1.00 95.31 407 GLU A C 1
ATOM 3297 O O . GLU A 1 407 ? -7.521 24.029 1.948 1.00 95.31 407 GLU A O 1
ATOM 3302 N N . PRO A 1 408 ? -6.130 24.525 3.674 1.00 97.06 408 PRO A N 1
ATOM 3303 C CA . PRO A 1 408 ? -6.167 23.192 4.258 1.00 97.06 408 PRO A CA 1
ATOM 3304 C C . PRO A 1 408 ? -7.566 22.793 4.733 1.00 97.06 408 PRO A C 1
ATOM 3306 O O . PRO A 1 408 ? -8.261 23.550 5.413 1.00 97.06 408 PRO A O 1
ATOM 3309 N N . VAL A 1 409 ? -7.947 21.555 4.442 1.00 98.00 409 VAL A N 1
ATOM 3310 C CA . VAL A 1 409 ? -9.178 20.928 4.918 1.00 98.00 409 VAL A CA 1
ATOM 3311 C C . VAL A 1 409 ? -8.860 20.124 6.168 1.00 98.00 409 VAL A C 1
ATOM 3313 O O . VAL A 1 409 ? -8.261 19.054 6.084 1.00 98.00 409 VAL A O 1
ATOM 3316 N N . LEU A 1 410 ? -9.234 20.672 7.324 1.00 97.25 410 LEU A N 1
ATOM 3317 C CA . LEU A 1 410 ? -8.982 20.107 8.654 1.00 97.25 410 LEU A CA 1
ATOM 3318 C C . LEU A 1 410 ? -10.189 20.321 9.586 1.00 97.25 410 LEU A C 1
ATOM 3320 O O . LEU A 1 410 ? -10.048 20.732 10.738 1.00 97.25 410 LEU A O 1
ATOM 3324 N N . HIS A 1 411 ? -11.396 20.085 9.069 1.00 96.06 411 HIS A N 1
ATOM 3325 C CA . HIS A 1 411 ? -12.633 20.121 9.847 1.00 96.06 411 HIS A CA 1
ATOM 3326 C C . HIS A 1 411 ? -13.538 18.922 9.514 1.00 96.06 411 HIS A C 1
ATOM 3328 O O . HIS A 1 411 ? -13.566 18.496 8.361 1.00 96.06 411 HIS A O 1
ATOM 3334 N N . PRO A 1 412 ? -14.297 18.387 10.489 1.00 96.56 412 PRO A N 1
ATOM 3335 C CA . PRO A 1 412 ? -15.211 17.274 10.255 1.00 96.56 412 PRO A CA 1
ATOM 3336 C C . PRO A 1 412 ? -16.461 17.705 9.472 1.00 96.56 412 PRO A C 1
ATOM 3338 O O . PRO A 1 412 ? -17.000 18.797 9.671 1.00 96.56 412 PRO A O 1
ATOM 3341 N N . ALA A 1 413 ? -16.963 16.814 8.618 1.00 94.25 413 ALA A N 1
ATOM 3342 C CA . ALA A 1 413 ? -18.265 16.938 7.975 1.00 94.25 413 ALA A CA 1
ATOM 3343 C C . ALA A 1 413 ? -19.419 16.910 9.005 1.00 94.25 413 ALA A C 1
ATOM 3345 O O . ALA A 1 413 ? -19.427 16.056 9.900 1.00 94.25 413 ALA A O 1
ATOM 3346 N N . PRO A 1 414 ? -20.445 17.773 8.865 1.00 92.12 414 PRO A N 1
ATOM 3347 C CA . PRO A 1 414 ? -21.627 17.751 9.731 1.00 92.12 414 PRO A CA 1
ATOM 3348 C C . PRO A 1 414 ? -22.557 16.563 9.446 1.00 92.12 414 PRO A C 1
ATOM 3350 O O . PRO A 1 414 ? -23.354 16.186 10.303 1.00 92.12 414 PRO A O 1
ATOM 3353 N N . GLN A 1 415 ? -22.492 16.011 8.233 1.00 91.44 415 GLN A N 1
ATOM 3354 C CA . GLN A 1 415 ? -23.288 14.876 7.785 1.00 91.44 415 GLN A CA 1
ATOM 3355 C C . GLN A 1 415 ? -22.430 13.939 6.945 1.00 91.44 415 GLN A C 1
ATOM 3357 O O . GLN A 1 415 ? -21.520 14.380 6.245 1.00 91.44 415 GLN A O 1
ATOM 3362 N N . LEU A 1 416 ? -22.751 12.654 7.014 1.00 89.44 416 LEU A N 1
ATOM 3363 C CA . LEU A 1 416 ? -22.126 11.586 6.250 1.00 89.44 416 LEU A CA 1
ATOM 3364 C C . LEU A 1 416 ? -23.191 10.843 5.440 1.00 89.44 416 LEU A C 1
ATOM 3366 O O . LEU A 1 416 ? -24.350 10.793 5.870 1.00 89.44 416 LEU A O 1
ATOM 3370 N N . PRO A 1 417 ? -22.830 10.237 4.298 1.00 86.31 417 PRO A N 1
ATOM 3371 C CA . PRO A 1 417 ? -23.706 9.270 3.653 1.00 86.31 417 PRO A CA 1
ATOM 3372 C C . PRO A 1 417 ? -24.032 8.126 4.629 1.00 86.31 417 PRO A C 1
ATOM 3374 O O . PRO A 1 417 ? -23.211 7.745 5.462 1.00 86.31 417 PRO A O 1
ATOM 3377 N N . ASP A 1 418 ? -25.242 7.575 4.556 1.00 81.31 418 ASP A N 1
ATOM 3378 C CA . ASP A 1 418 ? -25.657 6.441 5.400 1.00 81.31 418 ASP A CA 1
ATOM 3379 C C . ASP A 1 418 ? -25.347 5.063 4.777 1.00 81.31 418 ASP A C 1
ATOM 3381 O O . ASP A 1 418 ? -25.673 4.025 5.360 1.00 81.31 418 ASP A O 1
ATOM 3385 N N . GLY A 1 419 ? -24.751 5.052 3.577 1.00 73.69 419 GLY A N 1
ATOM 3386 C CA . GLY A 1 419 ? -24.448 3.844 2.803 1.00 73.69 419 GLY A CA 1
ATOM 3387 C C . GLY A 1 419 ? -25.669 3.147 2.183 1.00 73.69 419 GLY A C 1
ATOM 3388 O O . GLY A 1 419 ? -25.552 2.061 1.620 1.00 73.69 419 GLY A O 1
ATOM 3389 N N . LYS A 1 420 ? -26.860 3.748 2.286 1.00 74.25 420 LYS A N 1
ATOM 3390 C CA . LYS A 1 420 ? -28.147 3.238 1.776 1.00 74.25 420 LYS A CA 1
ATOM 3391 C C . LYS A 1 420 ? -28.847 4.236 0.844 1.00 74.25 420 LYS A C 1
ATOM 3393 O O . LYS A 1 420 ? -30.025 4.070 0.533 1.00 74.25 420 LYS A O 1
ATOM 3398 N N . GLY A 1 421 ? -28.122 5.258 0.386 1.00 71.31 421 GLY A N 1
ATOM 3399 C CA . GLY A 1 421 ? -28.633 6.327 -0.478 1.00 71.31 421 GLY A CA 1
ATOM 3400 C C . GLY A 1 421 ? -29.213 7.531 0.275 1.00 71.31 421 GLY A C 1
ATOM 3401 O O . GLY A 1 421 ? -29.796 8.411 -0.356 1.00 71.31 421 GLY A O 1
ATOM 3402 N N . GLY A 1 422 ? -29.066 7.580 1.600 1.00 83.44 422 GLY A N 1
ATOM 3403 C CA . GLY A 1 422 ? -29.446 8.695 2.461 1.00 83.44 422 GLY A CA 1
ATOM 3404 C C . GLY A 1 422 ? -28.249 9.365 3.143 1.00 83.44 422 GLY A C 1
ATOM 3405 O O . GLY A 1 422 ? -27.086 9.131 2.809 1.00 83.44 422 GLY A O 1
ATOM 3406 N N . TRP A 1 423 ? -28.558 10.222 4.116 1.00 87.06 423 TRP A N 1
ATOM 3407 C CA . TRP A 1 423 ? -27.590 10.985 4.904 1.00 87.06 423 TRP A CA 1
ATOM 3408 C C . TRP A 1 423 ? -27.894 10.837 6.392 1.00 87.06 423 TRP A C 1
ATOM 3410 O O . TRP A 1 423 ? -29.057 10.789 6.796 1.00 87.06 423 TRP A O 1
ATOM 3420 N N . ARG A 1 424 ? -26.844 10.827 7.209 1.00 89.81 424 ARG A N 1
ATOM 3421 C CA . ARG A 1 424 ? -26.915 10.862 8.672 1.00 89.81 424 ARG A CA 1
ATOM 3422 C C . ARG A 1 424 ? -26.070 12.006 9.215 1.00 89.81 424 ARG A C 1
ATOM 3424 O O . ARG A 1 424 ? -25.090 12.397 8.587 1.00 89.81 424 ARG A O 1
ATOM 3431 N N . ASP A 1 425 ? -26.403 12.508 10.398 1.00 92.69 425 ASP A N 1
ATOM 3432 C CA . ASP A 1 425 ? -25.490 13.400 11.114 1.00 92.69 425 ASP A CA 1
ATOM 3433 C C . ASP A 1 425 ? -24.218 12.636 11.536 1.00 92.69 425 ASP A C 1
ATOM 3435 O O . ASP A 1 425 ? -24.241 11.423 11.799 1.00 92.69 425 ASP A O 1
ATOM 3439 N N . SER A 1 426 ? -23.088 13.345 11.555 1.00 92.62 426 SER A N 1
ATOM 3440 C CA . SER A 1 426 ? -21.843 12.810 12.104 1.00 92.62 426 SER A CA 1
ATOM 3441 C C . SER A 1 426 ? -21.953 12.678 13.620 1.00 92.62 426 SER A C 1
ATOM 3443 O O . SER A 1 426 ? -22.453 13.574 14.303 1.00 92.62 426 SER A O 1
ATOM 3445 N N . ALA A 1 427 ? -21.508 11.543 14.158 1.00 94.50 427 ALA A N 1
ATOM 3446 C CA . ALA A 1 427 ? -21.705 11.227 15.566 1.00 94.50 427 ALA A CA 1
ATOM 3447 C C . ALA A 1 427 ? -20.598 10.325 16.111 1.00 94.50 427 ALA A C 1
ATOM 3449 O O . ALA A 1 427 ? -20.314 9.258 15.560 1.00 94.50 427 ALA A O 1
ATOM 3450 N N . LEU A 1 428 ? -20.037 10.717 17.255 1.00 96.50 428 LEU A N 1
ATOM 3451 C CA . LEU A 1 428 ? -19.030 9.938 17.974 1.00 96.50 428 LEU A CA 1
ATOM 3452 C C . LEU A 1 428 ? -19.709 8.791 18.728 1.00 96.50 428 LEU A C 1
ATOM 3454 O O . LEU A 1 428 ? -20.409 9.009 19.716 1.00 96.50 428 LEU A O 1
ATOM 3458 N N . ARG A 1 429 ? -19.547 7.559 18.235 1.00 94.94 429 ARG A N 1
ATOM 3459 C CA . ARG A 1 429 ? -20.311 6.392 18.701 1.00 94.94 429 ARG A CA 1
ATOM 3460 C C . ARG A 1 429 ? -19.400 5.236 19.094 1.00 94.94 429 ARG A C 1
ATOM 3462 O O . ARG A 1 429 ? -18.369 4.993 18.475 1.00 94.94 429 ARG A O 1
ATOM 3469 N N . ARG A 1 430 ? -19.817 4.490 20.119 1.00 97.25 430 ARG A N 1
ATOM 3470 C CA . ARG A 1 430 ? -19.188 3.218 20.505 1.00 97.25 430 ARG A CA 1
ATOM 3471 C C . ARG A 1 430 ? -19.415 2.152 19.434 1.00 97.25 430 ARG A C 1
ATOM 3473 O O . ARG A 1 430 ? -20.413 2.221 18.716 1.00 97.25 430 ARG A O 1
ATOM 3480 N N . LEU A 1 431 ? -18.552 1.135 19.388 1.00 97.12 431 LEU A N 1
ATOM 3481 C CA . LEU A 1 431 ? -18.633 0.022 18.431 1.00 97.12 431 LEU A CA 1
ATOM 3482 C C . LEU A 1 431 ? -19.747 -0.991 18.784 1.00 97.12 431 LEU A C 1
ATOM 3484 O O . LEU A 1 431 ? -19.498 -2.172 19.034 1.00 97.12 431 LEU A O 1
ATOM 3488 N N . THR A 1 432 ? -20.993 -0.525 18.846 1.00 95.75 432 THR A N 1
ATOM 3489 C CA . THR A 1 432 ? -22.169 -1.404 18.917 1.00 95.75 432 THR A CA 1
ATOM 3490 C C . THR A 1 432 ? -22.415 -2.065 17.554 1.00 95.75 432 THR A C 1
ATOM 3492 O O . THR A 1 432 ? -21.884 -1.581 16.547 1.00 95.75 432 THR A O 1
ATOM 3495 N N . PRO A 1 433 ? -23.221 -3.141 17.481 1.00 93.69 433 PRO A N 1
ATOM 3496 C CA . PRO A 1 433 ? -23.595 -3.753 16.206 1.00 93.69 433 PRO A CA 1
ATOM 3497 C C . PRO A 1 433 ? -24.173 -2.744 15.203 1.00 93.69 433 PRO A C 1
ATOM 3499 O O . PRO A 1 433 ? -23.797 -2.753 14.038 1.00 93.69 433 PRO A O 1
ATOM 3502 N N . GLU A 1 434 ? -24.997 -1.799 15.661 1.00 92.62 434 GLU A N 1
ATOM 3503 C CA . GLU A 1 434 ? -25.599 -0.769 14.805 1.00 92.62 434 GLU A CA 1
ATOM 3504 C C . GLU A 1 434 ? -24.561 0.228 14.269 1.00 92.62 434 GLU A C 1
ATOM 3506 O O . GLU A 1 434 ? -24.649 0.675 13.123 1.00 92.62 434 GLU A O 1
ATOM 3511 N N . THR A 1 435 ? -23.569 0.595 15.087 1.00 94.88 435 THR A N 1
ATOM 3512 C CA . THR A 1 435 ? -22.455 1.445 14.643 1.00 94.88 435 THR A CA 1
ATOM 3513 C C . THR A 1 435 ? -21.591 0.713 13.622 1.00 94.88 435 THR A C 1
ATOM 3515 O O . THR A 1 435 ? -21.240 1.300 12.602 1.00 94.88 435 THR A O 1
ATOM 3518 N N . LEU A 1 436 ? -21.289 -0.566 13.862 1.00 95.19 436 LEU A N 1
ATOM 3519 C CA . LEU A 1 436 ? -20.525 -1.387 12.928 1.00 95.19 436 LEU A CA 1
ATOM 3520 C C . LEU A 1 436 ? -21.260 -1.558 11.594 1.00 95.19 436 LEU A C 1
ATOM 3522 O O . LEU A 1 436 ? -20.649 -1.381 10.545 1.00 95.19 436 LEU A O 1
ATOM 3526 N N . ASP A 1 437 ? -22.570 -1.806 11.617 1.00 91.44 437 ASP A N 1
ATOM 3527 C CA . ASP A 1 437 ? -23.391 -1.848 10.406 1.00 91.44 437 ASP A CA 1
ATOM 3528 C C . ASP A 1 437 ? -23.327 -0.523 9.640 1.00 91.44 437 ASP A C 1
ATOM 3530 O O . ASP A 1 437 ? -23.256 -0.513 8.412 1.00 91.44 437 ASP A O 1
ATOM 3534 N N . ALA A 1 438 ? -23.347 0.615 10.341 1.00 90.00 438 ALA A N 1
ATOM 3535 C CA . ALA A 1 438 ? -23.205 1.920 9.702 1.00 90.00 438 ALA A CA 1
ATOM 3536 C C . ALA A 1 438 ? -21.835 2.080 9.022 1.00 90.00 438 ALA A C 1
ATOM 3538 O O . ALA A 1 438 ? -21.788 2.590 7.905 1.00 90.00 438 ALA A O 1
ATOM 3539 N N . PHE A 1 439 ? -20.752 1.617 9.652 1.00 93.12 439 PHE A N 1
ATOM 3540 C CA . PHE A 1 439 ? -19.410 1.628 9.059 1.00 93.12 439 PHE A CA 1
ATOM 3541 C C . PHE A 1 439 ? -19.339 0.718 7.826 1.00 93.12 439 PHE A C 1
ATOM 3543 O O . PHE A 1 439 ? -18.957 1.168 6.752 1.00 93.12 439 PHE A O 1
ATOM 3550 N N . ILE A 1 440 ? -19.843 -0.516 7.931 1.00 88.00 440 ILE A N 1
ATOM 3551 C CA . ILE A 1 440 ? -19.924 -1.471 6.812 1.00 88.00 440 ILE A CA 1
ATOM 3552 C C . ILE A 1 440 ? -20.708 -0.896 5.630 1.00 88.00 440 ILE A C 1
ATOM 3554 O O . ILE A 1 440 ? -20.375 -1.165 4.480 1.00 88.00 440 ILE A O 1
ATOM 3558 N N . ASN A 1 441 ? -21.792 -0.160 5.885 1.00 84.62 441 ASN A N 1
ATOM 3559 C CA . ASN A 1 441 ? -22.603 0.405 4.809 1.00 84.62 441 ASN A CA 1
ATOM 3560 C C . ASN A 1 441 ? -21.908 1.581 4.115 1.00 84.62 441 ASN A C 1
ATOM 3562 O O . ASN A 1 441 ? -22.062 1.708 2.905 1.00 84.62 441 ASN A O 1
ATOM 3566 N N . ILE A 1 442 ? -21.165 2.414 4.851 1.00 85.44 442 ILE A N 1
ATOM 3567 C CA . ILE A 1 442 ? -20.409 3.535 4.273 1.00 85.44 442 ILE A CA 1
ATOM 3568 C C . ILE A 1 442 ? -19.267 3.028 3.396 1.00 85.44 442 ILE A C 1
ATOM 3570 O O . ILE A 1 442 ? -19.150 3.475 2.262 1.00 85.44 442 ILE A O 1
ATOM 3574 N N . GLU A 1 443 ? -18.491 2.063 3.890 1.00 83.31 443 GLU A N 1
ATOM 3575 C CA . GLU A 1 443 ? -17.343 1.509 3.155 1.00 83.31 443 GLU A CA 1
ATOM 3576 C C . GLU A 1 443 ? -17.747 0.534 2.046 1.00 83.31 443 GLU A C 1
ATOM 3578 O O . GLU A 1 443 ? -16.911 0.060 1.282 1.00 83.31 443 GLU A O 1
ATOM 3583 N N . ARG A 1 444 ? -19.035 0.175 1.954 1.00 74.94 444 ARG A N 1
ATOM 3584 C CA . ARG A 1 444 ? -19.504 -0.811 0.980 1.00 74.94 444 ARG A CA 1
ATOM 3585 C C . ARG A 1 444 ? -19.112 -0.374 -0.434 1.00 74.94 444 ARG A C 1
ATOM 3587 O O . ARG A 1 444 ? -19.541 0.704 -0.854 1.00 74.94 444 ARG A O 1
ATOM 3594 N N . PRO A 1 445 ? -18.423 -1.232 -1.215 1.00 64.44 445 PRO A N 1
ATOM 3595 C CA . PRO A 1 445 ? -18.108 -0.905 -2.595 1.00 64.44 445 PRO A CA 1
ATOM 3596 C C . PRO A 1 445 ? -19.411 -0.625 -3.348 1.00 64.44 445 PRO A C 1
ATOM 3598 O O . PRO A 1 445 ? -20.338 -1.440 -3.344 1.00 64.44 445 PRO A O 1
ATOM 3601 N N . SER A 1 446 ? -19.510 0.563 -3.940 1.00 54.69 446 SER A N 1
ATOM 3602 C CA . SER A 1 446 ? -20.774 1.080 -4.474 1.00 54.69 446 SER A CA 1
ATOM 3603 C C . SER A 1 446 ? -21.255 0.296 -5.693 1.00 54.69 446 SER A C 1
ATOM 3605 O O . SER A 1 446 ? -22.456 0.189 -5.926 1.00 54.69 446 SER A O 1
ATOM 3607 N N . GLY A 1 447 ? -20.334 -0.253 -6.486 1.00 42.75 447 GLY A N 1
ATOM 3608 C CA . GLY A 1 447 ? -20.642 -1.034 -7.685 1.00 42.75 447 GLY A CA 1
ATOM 3609 C C . GLY A 1 447 ? -21.252 -0.357 -8.861 1.00 42.75 447 GLY A C 1
ATOM 3610 O O . GLY A 1 447 ? -21.538 -0.974 -9.889 1.00 42.75 447 GLY A O 1
ATOM 3611 N N . PHE A 1 448 ? -21.405 0.934 -8.706 1.00 36.84 448 PHE A N 1
ATOM 3612 C CA . PHE A 1 448 ? -21.807 1.846 -9.729 1.00 36.84 448 PHE A CA 1
ATOM 3613 C C . PHE A 1 448 ? -20.723 2.913 -9.810 1.00 36.84 448 PHE A C 1
ATOM 3615 O O . PHE A 1 448 ? -19.859 3.027 -8.943 1.00 36.84 448 PHE A O 1
ATOM 3622 N N . LEU A 1 449 ? -20.775 3.729 -10.855 1.00 38.50 449 LEU A N 1
ATOM 3623 C CA . LEU A 1 449 ? -19.827 4.820 -11.096 1.00 38.50 449 LEU A CA 1
ATOM 3624 C C . LEU A 1 449 ? -19.971 6.004 -10.126 1.00 38.50 449 LEU A C 1
ATOM 3626 O O . LEU A 1 449 ? -19.518 7.109 -10.419 1.00 38.50 449 LEU A O 1
ATOM 3630 N N . ASP A 1 450 ? -20.604 5.759 -8.985 1.00 46.84 450 ASP A N 1
ATOM 3631 C CA . ASP A 1 450 ? -21.055 6.750 -8.021 1.00 46.84 450 ASP A CA 1
ATOM 3632 C C . ASP A 1 450 ? -20.277 6.636 -6.697 1.00 46.84 450 ASP A C 1
ATOM 3634 O O . ASP A 1 450 ? -20.689 7.205 -5.688 1.00 46.84 450 ASP A O 1
ATOM 3638 N N . GLY A 1 451 ? -19.150 5.904 -6.685 1.00 62.62 451 GLY A N 1
ATOM 3639 C CA . GLY A 1 451 ? -18.170 6.007 -5.604 1.00 62.62 451 GLY A CA 1
ATOM 3640 C C . GLY A 1 451 ? -17.692 7.456 -5.465 1.00 62.62 451 GLY A C 1
ATOM 3641 O O . GLY A 1 451 ? -17.555 8.175 -6.460 1.00 62.62 451 GLY A O 1
ATOM 3642 N N . ALA A 1 452 ? -17.457 7.902 -4.230 1.00 69.25 452 ALA A N 1
ATOM 3643 C CA . ALA A 1 452 ? -17.168 9.305 -3.927 1.00 69.25 452 ALA A CA 1
ATOM 3644 C C . ALA A 1 452 ? -15.951 9.848 -4.720 1.00 69.25 452 ALA A C 1
ATOM 3646 O O . ALA A 1 452 ? -15.960 11.004 -5.157 1.00 69.25 452 ALA A O 1
ATOM 3647 N N . TYR A 1 453 ? -14.962 8.986 -5.008 1.00 81.69 453 TYR A N 1
ATOM 3648 C CA . TYR A 1 453 ? -13.768 9.304 -5.805 1.00 81.69 453 TYR A CA 1
ATOM 3649 C C . TYR A 1 453 ? -13.831 8.879 -7.272 1.00 81.69 453 TYR A C 1
ATOM 3651 O O . TYR A 1 453 ? -13.046 9.390 -8.073 1.00 81.69 453 TYR A O 1
ATOM 3659 N N . SER A 1 454 ? -14.791 8.055 -7.698 1.00 80.50 454 SER A N 1
ATOM 3660 C CA . SER A 1 454 ? -14.880 7.609 -9.098 1.00 80.50 454 SER A CA 1
ATOM 3661 C C . SER A 1 454 ? -15.007 8.794 -10.069 1.00 80.50 454 SER A C 1
ATOM 3663 O O . SER A 1 454 ? -14.392 8.821 -11.139 1.00 80.50 454 SER A O 1
ATOM 3665 N N . ARG A 1 455 ? -15.746 9.839 -9.667 1.00 85.81 455 ARG A N 1
ATOM 3666 C CA . ARG A 1 455 ? -15.861 11.098 -10.421 1.00 85.81 455 ARG A CA 1
ATOM 3667 C C . ARG A 1 455 ? -14.579 11.938 -10.393 1.00 85.81 455 ARG A C 1
ATOM 3669 O O . ARG A 1 455 ? -14.267 12.602 -11.386 1.00 85.81 455 ARG A O 1
ATOM 3676 N N . VAL A 1 456 ? -13.822 11.897 -9.295 1.00 90.25 456 VAL A N 1
ATOM 3677 C CA . VAL A 1 456 ? -12.501 12.541 -9.180 1.00 90.25 456 VAL A CA 1
ATOM 3678 C C . VAL A 1 456 ? -11.529 11.897 -10.168 1.00 90.25 456 VAL A C 1
ATOM 3680 O O . VAL A 1 456 ? -10.970 12.606 -11.003 1.00 90.25 456 VAL A O 1
ATOM 3683 N N . ILE A 1 457 ? -11.421 10.566 -10.164 1.00 87.56 457 ILE A N 1
ATOM 3684 C CA . ILE A 1 457 ? -10.568 9.792 -11.080 1.00 87.56 457 ILE A CA 1
ATOM 3685 C C . ILE A 1 457 ? -10.928 10.100 -12.538 1.00 87.56 457 ILE A C 1
ATOM 3687 O O . ILE A 1 457 ? -10.060 10.467 -13.329 1.00 87.56 457 ILE A O 1
ATOM 3691 N N . ALA A 1 458 ? -12.218 10.042 -12.892 1.00 87.75 458 ALA A N 1
ATOM 3692 C CA . ALA A 1 458 ? -12.676 10.359 -14.247 1.00 87.75 458 ALA A CA 1
ATOM 3693 C C . ALA A 1 458 ? -12.291 11.780 -14.697 1.00 87.75 458 ALA A C 1
ATOM 3695 O O . ALA A 1 458 ? -12.000 12.004 -15.872 1.00 87.75 458 ALA A O 1
ATOM 3696 N N . THR A 1 459 ? -12.263 12.735 -13.766 1.00 91.94 459 THR A N 1
ATOM 3697 C CA . THR A 1 459 ? -11.865 14.123 -14.031 1.00 91.94 459 THR A CA 1
ATOM 3698 C C . THR A 1 459 ? -10.357 14.246 -14.243 1.00 91.94 459 THR A C 1
ATOM 3700 O O . THR A 1 459 ? -9.921 14.869 -15.213 1.00 91.94 459 THR A O 1
ATOM 3703 N N . LEU A 1 460 ? -9.560 13.618 -13.374 1.00 91.19 460 LEU A N 1
ATOM 3704 C CA . LEU A 1 460 ? -8.096 13.706 -13.375 1.00 91.19 460 LEU A CA 1
ATOM 3705 C C . LEU A 1 460 ? -7.431 13.013 -14.575 1.00 91.19 460 LEU A C 1
ATOM 3707 O O . LEU A 1 460 ? -6.281 13.313 -14.877 1.00 91.19 460 LEU A O 1
ATOM 3711 N N . ARG A 1 461 ? -8.157 12.165 -15.318 1.00 88.94 461 ARG A N 1
ATOM 3712 C CA . ARG A 1 461 ? -7.701 11.588 -16.602 1.00 88.94 461 ARG A CA 1
ATOM 3713 C C . ARG A 1 461 ? -7.443 12.633 -17.692 1.00 88.94 461 ARG A C 1
ATOM 3715 O O . ARG A 1 461 ? -6.762 12.343 -18.674 1.00 88.94 461 ARG A O 1
ATOM 3722 N N . SER A 1 462 ? -8.019 13.829 -17.569 1.00 89.19 462 SER A N 1
ATOM 3723 C CA . SER A 1 462 ? -7.796 14.904 -18.536 1.00 89.19 462 SER A CA 1
ATOM 3724 C C . SER A 1 462 ? -6.364 15.456 -18.431 1.00 89.19 462 SER A C 1
ATOM 3726 O O . SER A 1 462 ? -5.912 15.762 -17.329 1.00 89.19 462 SER A O 1
ATOM 3728 N N . PRO A 1 463 ? -5.663 15.696 -19.557 1.00 89.56 463 PRO A N 1
ATOM 3729 C CA . PRO A 1 463 ? -4.264 16.141 -19.564 1.00 89.56 463 PRO A CA 1
ATOM 3730 C C . PRO A 1 463 ? -4.045 17.562 -19.019 1.00 89.56 463 PRO A C 1
ATOM 3732 O O . PRO A 1 463 ? -2.906 18.009 -18.923 1.00 89.56 463 PRO A O 1
ATOM 3735 N N . ILE A 1 464 ? -5.116 18.294 -18.689 1.00 92.81 464 ILE A N 1
ATOM 3736 C CA . ILE A 1 464 ? -5.010 19.595 -18.014 1.00 92.81 464 ILE A CA 1
ATOM 3737 C C . ILE A 1 464 ? -4.595 19.452 -16.542 1.00 92.81 464 ILE A C 1
ATOM 3739 O O . ILE A 1 464 ? -4.164 20.435 -15.946 1.00 92.81 464 ILE A O 1
ATOM 3743 N N . TYR A 1 465 ? -4.759 18.262 -15.952 1.00 93.69 465 TYR A N 1
ATOM 3744 C CA . TYR A 1 465 ? -4.424 17.976 -14.559 1.00 93.69 465 TYR A CA 1
ATOM 3745 C C . TYR A 1 465 ? -3.016 17.367 -14.433 1.00 93.69 465 TYR A C 1
ATOM 3747 O O . TYR A 1 465 ? -2.529 16.738 -15.374 1.00 93.69 465 TYR A O 1
ATOM 3755 N N . PRO A 1 466 ? -2.340 17.523 -13.278 1.00 90.56 466 PRO A N 1
ATOM 3756 C CA . PRO A 1 466 ? -1.035 16.905 -13.045 1.00 90.56 466 PRO A CA 1
ATOM 3757 C C . PRO A 1 466 ? -1.087 15.374 -13.150 1.00 90.56 466 PRO A C 1
ATOM 3759 O O . PRO A 1 466 ? -1.952 14.747 -12.545 1.00 90.56 466 PRO A O 1
ATOM 3762 N N . ALA A 1 467 ? -0.122 14.770 -13.852 1.00 81.94 467 ALA A N 1
ATOM 3763 C CA . ALA A 1 467 ? -0.132 13.336 -14.172 1.00 81.94 467 ALA A CA 1
ATOM 3764 C C . ALA A 1 467 ? -0.219 12.410 -12.942 1.00 81.94 467 ALA A C 1
ATOM 3766 O O . ALA A 1 467 ? -0.919 11.411 -12.989 1.00 81.94 467 ALA A O 1
ATOM 3767 N N . HIS A 1 468 ? 0.427 12.768 -11.830 1.00 83.81 468 HIS A N 1
ATOM 3768 C CA . HIS A 1 468 ? 0.424 11.971 -10.595 1.00 83.81 468 HIS A CA 1
ATOM 3769 C C . HIS A 1 468 ? -0.810 12.213 -9.705 1.00 83.81 468 HIS A C 1
ATOM 3771 O O . HIS A 1 468 ? -0.965 11.557 -8.681 1.00 83.81 468 HIS A O 1
ATOM 3777 N N . ALA A 1 469 ? -1.702 13.150 -10.060 1.00 87.81 469 ALA A N 1
ATOM 3778 C CA . ALA A 1 469 ? -2.906 13.428 -9.270 1.00 87.81 469 ALA A CA 1
ATOM 3779 C C . ALA A 1 469 ? -3.861 12.230 -9.278 1.00 87.81 469 ALA A C 1
ATOM 3781 O O . ALA A 1 469 ? -4.475 11.909 -8.263 1.00 87.81 469 ALA A O 1
ATOM 3782 N N . ILE A 1 470 ? -3.986 11.572 -10.433 1.00 84.94 470 ILE A N 1
ATOM 3783 C CA . ILE A 1 470 ? -4.886 10.431 -10.596 1.00 84.94 470 ILE A CA 1
ATOM 3784 C C . ILE A 1 470 ? -4.473 9.258 -9.701 1.00 84.94 470 ILE A C 1
ATOM 3786 O O . ILE A 1 470 ? -5.337 8.665 -9.068 1.00 84.94 470 ILE A O 1
ATOM 3790 N N . GLU A 1 471 ? -3.167 9.018 -9.546 1.00 80.38 471 GLU A N 1
ATOM 3791 C CA . GLU A 1 471 ? -2.627 7.940 -8.709 1.00 80.38 471 GLU A CA 1
ATOM 3792 C C . GLU A 1 471 ? -3.033 8.094 -7.235 1.00 80.38 471 GLU A C 1
ATOM 3794 O O . GLU A 1 471 ? -3.276 7.105 -6.550 1.00 80.38 471 GLU A O 1
ATOM 3799 N N . LEU A 1 472 ? -3.129 9.332 -6.731 1.00 82.94 472 LEU A N 1
ATOM 3800 C CA . LEU A 1 472 ? -3.589 9.589 -5.363 1.00 82.94 472 LEU A CA 1
ATOM 3801 C C . LEU A 1 472 ? -5.076 9.265 -5.200 1.00 82.94 472 LEU A C 1
ATOM 3803 O O . LEU A 1 472 ? -5.462 8.659 -4.206 1.00 82.94 472 LEU A O 1
ATOM 3807 N N . ALA A 1 473 ? -5.903 9.653 -6.173 1.00 84.56 473 ALA A N 1
ATOM 3808 C CA . ALA A 1 473 ? -7.338 9.383 -6.139 1.00 84.56 473 ALA A CA 1
ATOM 3809 C C . ALA A 1 473 ? -7.650 7.884 -6.293 1.00 84.56 473 ALA A C 1
ATOM 3811 O O . ALA A 1 473 ? -8.548 7.384 -5.625 1.00 84.56 473 ALA A O 1
ATOM 3812 N N . GLU A 1 474 ? -6.895 7.169 -7.131 1.00 77.94 474 GLU A N 1
ATOM 3813 C CA . GLU A 1 474 ? -7.017 5.715 -7.303 1.00 77.94 474 GLU A CA 1
ATOM 3814 C C . GLU A 1 474 ? -6.628 4.947 -6.033 1.00 77.94 474 GLU A C 1
ATOM 3816 O O . GLU A 1 474 ? -7.274 3.956 -5.704 1.00 77.94 474 GLU A O 1
ATOM 3821 N N . ARG A 1 475 ? -5.630 5.423 -5.273 1.00 73.81 475 ARG A N 1
ATOM 3822 C CA . ARG A 1 475 ? -5.279 4.828 -3.971 1.00 73.81 475 ARG A CA 1
ATOM 3823 C C . ARG A 1 475 ? -6.395 4.977 -2.938 1.00 73.81 475 ARG A C 1
ATOM 3825 O O . ARG A 1 475 ? -6.720 3.994 -2.289 1.00 73.81 475 ARG A O 1
ATOM 3832 N N . ILE A 1 476 ? -7.011 6.160 -2.834 1.00 79.00 476 ILE A N 1
ATOM 3833 C CA . ILE A 1 476 ? -8.146 6.374 -1.914 1.00 79.00 476 ILE A CA 1
ATOM 3834 C C . ILE A 1 476 ? -9.316 5.442 -2.267 1.00 79.00 476 ILE A C 1
ATOM 3836 O O . ILE A 1 476 ? -9.910 4.827 -1.388 1.00 79.00 476 ILE A O 1
ATOM 3840 N N . ASP A 1 477 ? -9.641 5.320 -3.559 1.00 73.12 477 ASP A N 1
ATOM 3841 C CA . ASP A 1 477 ? -10.736 4.460 -4.031 1.00 73.12 477 ASP A CA 1
ATOM 3842 C C . ASP A 1 477 ? -10.457 2.967 -3.761 1.00 73.12 477 ASP A C 1
ATOM 3844 O O . ASP A 1 477 ? -11.363 2.231 -3.371 1.00 73.12 477 ASP A O 1
ATOM 3848 N N . SER A 1 478 ? -9.197 2.534 -3.902 1.00 65.88 478 SER A N 1
ATOM 3849 C CA . SER A 1 478 ? -8.762 1.162 -3.605 1.00 65.88 478 SER A CA 1
ATOM 3850 C C . SER A 1 478 ? -8.855 0.815 -2.116 1.00 65.88 478 SER A C 1
ATOM 3852 O O . SER A 1 478 ? -9.309 -0.276 -1.779 1.00 65.88 478 SER A O 1
ATOM 3854 N N . ASP A 1 479 ? -8.447 1.717 -1.222 1.00 68.88 479 ASP A N 1
ATOM 3855 C CA . ASP A 1 479 ? -8.390 1.443 0.222 1.00 68.88 479 ASP A CA 1
ATOM 3856 C C . ASP A 1 479 ? -9.795 1.219 0.834 1.00 68.88 479 ASP A C 1
ATOM 3858 O O . ASP A 1 479 ? -9.954 0.405 1.747 1.00 68.88 479 ASP A O 1
ATOM 3862 N N . GLY A 1 480 ? -10.851 1.845 0.291 1.00 68.12 480 GLY A N 1
ATOM 3863 C CA . GLY A 1 480 ? -12.233 1.671 0.780 1.00 68.12 480 GLY A CA 1
ATOM 3864 C C . GLY A 1 480 ? -12.757 0.227 0.685 1.00 68.12 480 GLY A C 1
ATOM 3865 O O . GLY A 1 480 ? -13.510 -0.248 1.539 1.00 68.12 480 GLY A O 1
ATOM 3866 N N . VAL A 1 481 ? -12.294 -0.528 -0.313 1.00 66.25 481 VAL A N 1
ATOM 3867 C CA . VAL A 1 481 ? -12.580 -1.964 -0.441 1.00 66.25 481 VAL A CA 1
ATOM 3868 C C . VAL A 1 481 ? -12.005 -2.752 0.738 1.00 66.25 481 VAL A C 1
ATOM 3870 O O . VAL A 1 481 ? -12.690 -3.590 1.337 1.00 66.25 481 VAL A O 1
ATOM 3873 N N . ASP A 1 482 ? -10.756 -2.465 1.090 1.00 68.50 482 ASP A N 1
ATOM 3874 C CA . ASP A 1 482 ? -10.067 -3.134 2.187 1.00 68.50 482 ASP A CA 1
ATOM 3875 C C . ASP A 1 482 ? -10.710 -2.773 3.533 1.00 68.50 482 ASP A C 1
ATOM 3877 O O . ASP A 1 482 ? -10.821 -3.627 4.422 1.00 68.50 482 ASP A O 1
ATOM 3881 N N . HIS A 1 483 ? -11.214 -1.541 3.674 1.00 81.88 483 HIS A N 1
ATOM 3882 C CA . HIS A 1 483 ? -11.968 -1.102 4.850 1.00 81.88 483 HIS A CA 1
ATOM 3883 C C . HIS A 1 483 ? -13.251 -1.910 5.027 1.00 81.88 483 HIS A C 1
ATOM 3885 O O . HIS A 1 483 ? -13.503 -2.433 6.119 1.00 81.88 483 HIS A O 1
ATOM 3891 N N . TYR A 1 484 ? -14.036 -2.076 3.956 1.00 81.44 484 TYR A N 1
ATOM 3892 C CA . TYR A 1 484 ? -15.232 -2.915 3.973 1.00 81.44 484 TYR A CA 1
ATOM 3893 C C . TYR A 1 484 ? -14.902 -4.329 4.441 1.00 81.44 484 TYR A C 1
ATOM 3895 O O . TYR A 1 484 ? -15.473 -4.803 5.427 1.00 81.44 484 TYR A O 1
ATOM 3903 N N . SER A 1 485 ? -13.946 -4.987 3.783 1.00 75.81 485 SER A N 1
ATOM 3904 C CA . SER A 1 485 ? -13.538 -6.354 4.111 1.00 75.81 485 SER A CA 1
ATOM 3905 C C . SER A 1 485 ? -13.097 -6.476 5.571 1.00 75.81 485 SER A C 1
ATOM 3907 O O . SER A 1 485 ? -13.553 -7.378 6.279 1.00 75.81 485 SER A O 1
ATOM 3909 N N . ARG A 1 486 ? -12.321 -5.511 6.078 1.00 83.56 486 ARG A N 1
ATOM 3910 C CA . ARG A 1 486 ? -11.884 -5.471 7.480 1.00 83.56 486 ARG A CA 1
ATOM 3911 C C . ARG A 1 486 ? -13.045 -5.288 8.459 1.00 83.56 486 ARG A C 1
ATOM 3913 O O . ARG A 1 486 ? -13.100 -5.981 9.475 1.00 83.56 486 ARG A O 1
ATOM 3920 N N . PHE A 1 487 ? -14.004 -4.406 8.181 1.00 91.69 487 PHE A N 1
ATOM 3921 C CA . PHE A 1 487 ? -15.188 -4.259 9.035 1.00 91.69 487 PHE A CA 1
ATOM 3922 C C . PHE A 1 487 ? -16.055 -5.523 9.052 1.00 91.69 487 PHE A C 1
ATOM 3924 O O . PHE A 1 487 ? -16.632 -5.871 10.084 1.00 91.69 487 PHE A O 1
ATOM 3931 N N . ARG A 1 488 ? -16.122 -6.254 7.939 1.00 87.44 488 ARG A N 1
ATOM 3932 C CA . ARG A 1 488 ? -16.827 -7.537 7.861 1.00 87.44 488 ARG A CA 1
ATOM 3933 C C . ARG A 1 488 ? -16.098 -8.659 8.629 1.00 87.44 488 ARG A C 1
ATOM 3935 O O . ARG A 1 488 ? -16.754 -9.533 9.205 1.00 87.44 488 ARG A O 1
ATOM 3942 N N . GLU A 1 489 ? -14.766 -8.629 8.712 1.00 86.62 489 GLU A N 1
ATOM 3943 C CA . GLU A 1 489 ? -14.003 -9.490 9.633 1.00 86.62 489 GLU A CA 1
ATOM 3944 C C . GLU A 1 489 ? -14.313 -9.152 11.098 1.00 86.62 489 GLU A C 1
ATOM 3946 O O . GLU A 1 489 ? -14.569 -10.052 11.899 1.00 86.62 489 GLU A O 1
ATOM 3951 N N . VAL A 1 490 ? -14.365 -7.859 11.441 1.00 92.44 490 VAL A N 1
ATOM 3952 C CA . VAL A 1 490 ? -14.769 -7.389 12.778 1.00 92.44 490 VAL A CA 1
ATOM 3953 C C . VAL A 1 490 ? -16.183 -7.866 13.122 1.00 92.44 490 VAL A C 1
ATOM 3955 O O . VAL A 1 490 ? -16.400 -8.375 14.221 1.00 92.44 490 VAL A O 1
ATOM 3958 N N . GLU A 1 491 ? -17.135 -7.776 12.187 1.00 92.88 491 GLU A N 1
ATOM 3959 C CA . GLU A 1 491 ? -18.491 -8.320 12.362 1.00 92.88 491 GLU A CA 1
ATOM 3960 C C . GLU A 1 491 ? -18.444 -9.815 12.683 1.00 92.88 491 GLU A C 1
ATOM 3962 O O . GLU A 1 491 ? -19.140 -10.290 13.580 1.00 92.88 491 GLU A O 1
ATOM 3967 N N . THR A 1 492 ? -17.593 -10.558 11.976 1.00 88.44 492 THR A N 1
ATOM 3968 C CA . THR A 1 492 ? -17.444 -11.999 12.175 1.00 88.44 492 THR A CA 1
ATOM 3969 C C . THR A 1 492 ? -16.869 -12.329 13.551 1.00 88.44 492 THR A C 1
ATOM 3971 O O . THR A 1 492 ? -17.424 -13.193 14.229 1.00 88.44 492 THR A O 1
ATOM 3974 N N . ALA A 1 493 ? -15.842 -11.608 14.009 1.00 90.25 493 ALA A N 1
ATOM 3975 C CA . ALA A 1 493 ? -15.281 -11.770 15.352 1.00 90.25 493 ALA A CA 1
ATOM 3976 C C . ALA A 1 493 ? -16.318 -11.461 16.450 1.00 90.25 493 ALA A C 1
ATOM 3978 O O . ALA A 1 493 ? -16.436 -12.185 17.439 1.00 90.25 493 ALA A O 1
ATOM 3979 N N . LEU A 1 494 ? -17.136 -10.422 16.257 1.00 92.00 494 LEU A N 1
ATOM 3980 C CA . LEU A 1 494 ? -18.130 -10.000 17.246 1.00 92.00 494 LEU A CA 1
ATOM 3981 C C . LEU A 1 494 ? -19.356 -10.920 17.351 1.00 92.00 494 LEU A C 1
ATOM 3983 O O . LEU A 1 494 ? -20.066 -10.860 18.360 1.00 92.00 494 LEU A O 1
ATOM 3987 N N . LYS A 1 495 ? -19.594 -11.817 16.380 1.00 90.19 495 LYS A N 1
ATOM 3988 C CA . LYS A 1 495 ? -20.680 -12.817 16.457 1.00 90.19 495 LYS A CA 1
ATOM 3989 C C . LYS A 1 495 ? -20.578 -13.707 17.693 1.00 90.19 495 LYS A C 1
ATOM 3991 O O . LYS A 1 495 ? -21.612 -14.096 18.229 1.00 90.19 495 LYS A O 1
ATOM 3996 N N . ALA A 1 496 ? -19.365 -13.970 18.187 1.00 88.56 496 ALA A N 1
ATOM 3997 C CA . ALA A 1 496 ? -19.140 -14.759 19.400 1.00 88.56 496 ALA A CA 1
ATOM 3998 C C . ALA A 1 496 ? -19.820 -14.167 20.650 1.00 88.56 496 ALA A C 1
ATOM 4000 O O . ALA A 1 496 ? -20.092 -14.896 21.601 1.00 88.56 496 ALA A O 1
ATOM 4001 N N . TYR A 1 497 ? -20.126 -12.866 20.635 1.00 92.38 497 TYR A N 1
ATOM 4002 C CA . TYR A 1 497 ? -20.689 -12.128 21.766 1.00 92.38 497 TYR A CA 1
ATOM 4003 C C . TYR A 1 497 ? -22.162 -11.742 21.578 1.00 92.38 497 TYR A C 1
ATOM 4005 O O . TYR A 1 497 ? -22.726 -11.030 22.415 1.00 92.38 497 TYR A O 1
ATOM 4013 N N . GLN A 1 498 ? -22.809 -12.187 20.495 1.00 88.81 498 GLN A N 1
ATOM 4014 C CA . GLN A 1 498 ? -24.234 -11.935 20.279 1.00 88.81 498 GLN A CA 1
ATOM 4015 C C . GLN A 1 498 ? -25.079 -12.614 21.364 1.00 88.81 498 GLN A C 1
ATOM 4017 O O . GLN A 1 498 ? -24.927 -13.800 21.643 1.00 88.81 498 GLN A O 1
ATOM 4022 N N . GLY A 1 499 ? -25.985 -11.851 21.981 1.00 87.19 499 GLY A N 1
ATOM 4023 C CA . GLY A 1 499 ? -26.848 -12.354 23.055 1.00 87.19 499 GLY A CA 1
ATOM 4024 C C . GLY A 1 499 ? -26.136 -12.619 24.387 1.00 87.19 499 GLY A C 1
ATOM 4025 O O . GLY A 1 499 ? -26.729 -13.247 25.260 1.00 87.19 499 GLY A O 1
ATOM 4026 N N . ALA A 1 500 ? -24.890 -12.161 24.555 1.00 89.44 500 ALA A N 1
ATOM 4027 C CA . ALA A 1 500 ? -24.163 -12.272 25.817 1.00 89.44 500 ALA A CA 1
ATOM 4028 C C . ALA A 1 500 ? -24.850 -11.503 26.966 1.00 89.44 500 ALA A C 1
ATOM 4030 O O . ALA A 1 500 ? -25.500 -10.480 26.742 1.00 89.44 500 ALA A O 1
ATOM 4031 N N . ASP A 1 501 ? -24.648 -11.978 28.199 1.00 85.44 501 ASP A N 1
ATOM 4032 C CA . ASP A 1 501 ? -25.044 -11.305 29.441 1.00 85.44 501 ASP A CA 1
ATOM 4033 C C . ASP A 1 501 ? -23.801 -11.120 30.340 1.00 85.44 501 ASP A C 1
ATOM 4035 O O . ASP A 1 501 ? -23.184 -12.117 30.733 1.00 85.44 501 ASP A O 1
ATOM 4039 N N . PRO A 1 502 ? -23.375 -9.879 30.645 1.00 86.12 502 PRO A N 1
ATOM 4040 C CA . PRO A 1 502 ? -23.961 -8.613 30.199 1.00 86.12 502 PRO A CA 1
ATOM 4041 C C . PRO A 1 502 ? -23.807 -8.389 28.689 1.00 86.12 502 PRO A C 1
ATOM 4043 O O . PRO A 1 502 ? -22.847 -8.851 28.070 1.00 86.12 502 PRO A O 1
ATOM 4046 N N . ALA A 1 503 ? -24.749 -7.642 28.109 1.00 90.94 503 ALA A N 1
ATOM 4047 C CA . ALA A 1 503 ? -24.727 -7.299 26.691 1.00 90.94 503 ALA A CA 1
ATOM 4048 C C . ALA A 1 503 ? -23.463 -6.509 26.320 1.00 90.94 503 ALA A C 1
ATOM 4050 O O . ALA A 1 503 ? -23.032 -5.625 27.063 1.00 90.94 503 ALA A O 1
ATOM 4051 N N . LEU A 1 504 ? -22.916 -6.806 25.136 1.00 94.00 504 LEU A N 1
ATOM 4052 C CA . LEU A 1 504 ? -21.716 -6.174 24.572 1.00 94.00 504 LEU A CA 1
ATOM 4053 C C . LEU A 1 504 ? -20.500 -6.237 25.526 1.00 94.00 504 LEU A C 1
ATOM 4055 O O . LEU A 1 504 ? -19.910 -5.203 25.844 1.00 94.00 504 LEU A O 1
ATOM 4059 N N . PRO A 1 505 ? -20.090 -7.443 25.974 1.00 95.25 505 PRO A N 1
ATOM 4060 C CA . PRO A 1 505 ? -19.056 -7.627 26.999 1.00 95.25 505 PRO A CA 1
ATOM 4061 C C . PRO A 1 505 ? -17.660 -7.132 26.585 1.00 95.25 505 PRO A C 1
ATOM 4063 O O . PRO A 1 505 ? -16.769 -7.056 27.424 1.00 95.25 505 PRO A O 1
ATOM 4066 N N . TYR A 1 506 ? -17.462 -6.805 25.307 1.00 95.75 506 TYR A N 1
ATOM 4067 C CA . TYR A 1 506 ? -16.217 -6.307 24.723 1.00 95.75 506 TYR A CA 1
ATOM 4068 C C . TYR A 1 506 ? -16.089 -4.768 24.761 1.00 95.75 506 TYR A C 1
ATOM 4070 O O . TYR A 1 506 ? -15.053 -4.226 24.363 1.00 95.75 506 TYR A O 1
ATOM 4078 N N . LEU A 1 507 ? -17.127 -4.050 25.217 1.00 96.69 507 LEU A N 1
ATOM 4079 C CA . LEU A 1 507 ? -17.154 -2.586 25.284 1.00 96.69 507 LEU A CA 1
ATOM 4080 C C . LEU A 1 507 ? -16.888 -2.044 26.693 1.00 96.69 507 LEU A C 1
ATOM 4082 O O . LEU A 1 507 ? -17.374 -2.555 27.701 1.00 96.69 507 LEU A O 1
ATOM 4086 N N . ARG A 1 508 ? -16.203 -0.903 26.736 1.00 95.50 508 ARG A N 1
ATOM 4087 C CA . ARG A 1 508 ? -16.164 0.023 27.866 1.00 95.50 508 ARG A CA 1
ATOM 4088 C C . ARG A 1 508 ? -17.446 0.862 27.925 1.00 95.50 508 ARG A C 1
ATOM 4090 O O . ARG A 1 508 ? -18.128 1.111 26.926 1.00 95.50 508 ARG A O 1
ATOM 4097 N N . ARG A 1 509 ? -17.739 1.397 29.112 1.00 91.38 509 ARG A N 1
ATOM 4098 C CA . ARG A 1 509 ? -18.777 2.423 29.314 1.00 91.38 509 ARG A CA 1
ATOM 4099 C C . ARG A 1 509 ? -18.212 3.818 29.040 1.00 91.38 509 ARG A C 1
ATOM 4101 O O . ARG A 1 509 ? -18.056 4.609 29.959 1.00 91.38 509 ARG A O 1
ATOM 4108 N N . VAL A 1 510 ? -17.869 4.076 27.782 1.00 95.62 510 VAL A N 1
ATOM 4109 C CA . VAL A 1 510 ? -17.397 5.391 27.327 1.00 95.62 510 VAL A CA 1
ATOM 4110 C C . VAL A 1 510 ? -18.585 6.228 26.872 1.00 95.62 510 VAL A C 1
ATOM 4112 O O . VAL A 1 510 ? -19.344 5.793 26.007 1.00 95.62 510 VAL A O 1
ATOM 4115 N N . GLU A 1 511 ? -18.720 7.423 27.435 1.00 95.56 511 GLU A N 1
ATOM 4116 C CA . GLU A 1 511 ? -19.689 8.438 27.013 1.00 95.56 511 GLU A CA 1
ATOM 4117 C C . GLU A 1 511 ? -18.947 9.699 26.563 1.00 95.56 511 GLU A C 1
ATOM 4119 O O . GLU A 1 511 ? -17.811 9.938 26.969 1.00 95.56 511 GLU A O 1
ATOM 4124 N N . ILE A 1 512 ? -19.556 10.518 25.707 1.00 96.00 512 ILE A N 1
ATOM 4125 C CA . ILE A 1 512 ? -18.924 11.757 25.232 1.00 96.00 512 ILE A CA 1
ATOM 4126 C C . ILE A 1 512 ? -18.705 12.696 26.426 1.00 96.00 512 ILE A C 1
ATOM 4128 O O . ILE A 1 512 ? -19.659 13.122 27.074 1.00 96.00 512 ILE A O 1
ATOM 4132 N N . GLY A 1 513 ? -17.439 12.998 26.721 1.00 95.56 513 GLY A N 1
ATOM 4133 C CA . GLY A 1 513 ? -17.052 13.879 27.815 1.00 95.56 513 GLY A CA 1
ATOM 4134 C C . GLY A 1 513 ? -17.316 15.349 27.508 1.00 95.56 513 GLY A C 1
ATOM 4135 O O . GLY A 1 513 ? -17.460 15.748 26.351 1.00 95.56 513 GLY A O 1
ATOM 4136 N N . THR A 1 514 ? -17.332 16.182 28.548 1.00 96.19 514 THR A N 1
ATOM 4137 C CA . THR A 1 514 ? -17.338 17.639 28.371 1.00 96.19 514 THR A CA 1
ATOM 4138 C C . THR A 1 514 ? -15.959 18.142 27.917 1.00 96.19 514 THR A C 1
ATOM 4140 O O . THR A 1 514 ? -14.945 17.470 28.153 1.00 96.19 514 THR A O 1
ATOM 4143 N N . PRO A 1 515 ? -15.869 19.337 27.299 1.00 95.75 515 PRO A N 1
ATOM 4144 C CA . PRO A 1 515 ? -14.585 19.935 26.939 1.00 95.75 515 PRO A CA 1
ATOM 4145 C C . PRO A 1 515 ? -13.607 20.057 28.115 1.00 95.75 515 PRO A C 1
ATOM 4147 O O . PRO A 1 515 ? -12.404 19.902 27.931 1.00 95.75 515 PRO A O 1
ATOM 4150 N N . GLU A 1 516 ? -14.109 20.278 29.332 1.00 96.62 516 GLU A N 1
ATOM 4151 C CA . GLU A 1 516 ? -13.297 20.363 30.549 1.00 96.62 516 GLU A CA 1
ATOM 4152 C C . GLU A 1 516 ? -12.726 18.998 30.945 1.00 96.62 516 GLU A C 1
ATOM 4154 O O . GLU A 1 516 ? -11.553 18.902 31.303 1.00 96.62 516 GLU A O 1
ATOM 4159 N N . GLN A 1 517 ? -13.530 17.934 30.849 1.00 97.44 517 GLN A N 1
ATOM 4160 C CA . GLN A 1 517 ? -13.094 16.568 31.156 1.00 97.44 517 GLN A CA 1
ATOM 4161 C C . GLN A 1 517 ? -12.021 16.076 30.177 1.00 97.44 517 GLN A C 1
ATOM 4163 O O . GLN A 1 517 ? -11.084 15.389 30.577 1.00 97.44 517 GLN A O 1
ATOM 4168 N N . ALA A 1 518 ? -12.132 16.455 28.902 1.00 97.06 518 ALA A N 1
ATOM 4169 C CA . ALA A 1 518 ? -11.210 16.058 27.840 1.00 97.06 518 ALA A CA 1
ATOM 4170 C C . ALA A 1 518 ? -10.180 17.148 27.477 1.00 97.06 518 ALA A C 1
ATOM 4172 O O . ALA A 1 518 ? -9.552 17.066 26.419 1.00 97.06 518 ALA A O 1
ATOM 4173 N N . ALA A 1 519 ? -9.977 18.160 28.331 1.00 97.62 519 ALA A N 1
ATOM 4174 C CA . ALA A 1 519 ? -9.209 19.365 27.995 1.00 97.62 519 ALA A CA 1
ATOM 4175 C C . ALA A 1 519 ? -7.786 19.069 27.490 1.00 97.62 519 ALA A C 1
ATOM 4177 O O . ALA A 1 519 ? -7.339 19.670 26.514 1.00 97.62 519 ALA A O 1
ATOM 4178 N N . ALA A 1 520 ? -7.090 18.110 28.110 1.00 97.06 520 ALA A N 1
ATOM 4179 C CA . ALA A 1 520 ? -5.743 17.715 27.695 1.00 97.06 520 ALA A CA 1
ATOM 4180 C C . ALA A 1 520 ? -5.724 17.092 26.287 1.00 97.06 520 ALA A C 1
ATOM 4182 O O . ALA A 1 520 ? -4.885 17.449 25.464 1.00 97.06 520 ALA A O 1
ATOM 4183 N N . ALA A 1 521 ? -6.677 16.202 25.987 1.00 98.19 521 ALA A N 1
ATOM 4184 C CA . ALA A 1 521 ? -6.797 15.587 24.666 1.00 98.19 521 ALA A CA 1
ATOM 4185 C C . ALA A 1 521 ? -7.171 16.621 23.596 1.00 98.19 521 ALA A C 1
ATOM 4187 O O . ALA A 1 521 ? -6.595 16.622 22.511 1.00 98.19 521 ALA A O 1
ATOM 4188 N N . LEU A 1 522 ? -8.091 17.537 23.913 1.00 98.38 522 LEU A N 1
ATOM 4189 C CA . LEU A 1 522 ? -8.483 18.610 23.001 1.00 98.38 522 LEU A CA 1
ATOM 4190 C C . LEU A 1 522 ? -7.330 19.582 22.730 1.00 98.38 522 LEU A C 1
ATOM 4192 O O . LEU A 1 522 ? -7.175 20.013 21.594 1.00 98.38 522 LEU A O 1
ATOM 4196 N N . ALA A 1 523 ? -6.491 19.892 23.723 1.00 98.31 523 ALA A N 1
ATOM 4197 C CA . ALA A 1 523 ? -5.306 20.722 23.515 1.00 98.31 523 ALA A CA 1
ATOM 4198 C C . ALA A 1 523 ? -4.326 20.077 22.519 1.00 98.31 523 ALA A C 1
ATOM 4200 O O . ALA A 1 523 ? -3.922 20.729 21.556 1.00 98.31 523 ALA A O 1
ATOM 4201 N N . ILE A 1 524 ? -4.026 18.783 22.689 1.00 98.69 524 ILE A N 1
ATOM 4202 C CA . ILE A 1 524 ? -3.177 18.020 21.757 1.00 98.69 524 ILE A CA 1
ATOM 4203 C C . ILE A 1 524 ? -3.810 17.983 20.363 1.00 98.69 524 ILE A C 1
ATOM 4205 O O . ILE A 1 524 ? -3.133 18.210 19.364 1.00 98.69 524 ILE A O 1
ATOM 4209 N N . TYR A 1 525 ? -5.117 17.739 20.281 1.00 98.38 525 TYR A N 1
ATOM 4210 C CA . TYR A 1 525 ? -5.843 17.733 19.015 1.00 98.38 525 TYR A CA 1
ATOM 4211 C C . TYR A 1 525 ? -5.746 19.082 18.285 1.00 98.38 525 TYR A C 1
ATOM 4213 O O . TYR A 1 525 ? -5.453 19.113 17.094 1.00 98.38 525 TYR A O 1
ATOM 4221 N N . GLN A 1 526 ? -5.884 20.207 18.992 1.00 98.31 526 GLN A N 1
ATOM 4222 C CA . GLN A 1 526 ? -5.713 21.537 18.397 1.00 98.31 526 GLN A CA 1
ATOM 4223 C C . GLN A 1 526 ? -4.264 21.821 17.963 1.00 98.31 526 GLN A C 1
ATOM 4225 O O . GLN A 1 526 ? -4.049 22.534 16.984 1.00 98.31 526 GLN A O 1
ATOM 4230 N N . GLU A 1 527 ? -3.258 21.279 18.657 1.00 98.50 527 GLU A N 1
ATOM 4231 C CA . GLU A 1 527 ? -1.860 21.323 18.200 1.00 98.50 527 GLU A CA 1
ATOM 4232 C C . GLU A 1 527 ? -1.678 20.559 16.884 1.00 98.50 527 GLU A C 1
ATOM 4234 O O . GLU A 1 527 ? -1.120 21.119 15.944 1.00 98.50 527 GLU A O 1
ATOM 4239 N N . ILE A 1 528 ? -2.243 19.350 16.769 1.00 98.56 528 ILE A N 1
ATOM 4240 C CA . ILE A 1 528 ? -2.217 18.557 15.528 1.00 98.56 528 ILE A CA 1
ATOM 4241 C C . ILE A 1 528 ? -2.811 19.354 14.363 1.00 98.56 528 ILE A C 1
ATOM 4243 O O . ILE A 1 528 ? -2.175 19.467 13.317 1.00 98.56 528 ILE A O 1
ATOM 4247 N N . LEU A 1 529 ? -4.010 19.927 14.531 1.00 98.50 529 LEU A N 1
ATOM 4248 C CA . LEU A 1 529 ? -4.672 20.684 13.461 1.00 98.50 529 LEU A CA 1
ATOM 4249 C C . LEU A 1 529 ? -3.863 21.918 13.042 1.00 98.50 529 LEU A C 1
ATOM 4251 O O . LEU A 1 529 ? -3.791 22.239 11.858 1.00 98.50 529 LEU A O 1
ATOM 4255 N N . ARG A 1 530 ? -3.228 22.602 13.997 1.00 98.50 530 ARG A N 1
ATOM 4256 C CA . ARG A 1 530 ? -2.377 23.766 13.723 1.00 98.50 530 ARG A CA 1
ATOM 4257 C C . ARG A 1 530 ? -1.134 23.382 12.925 1.00 98.50 530 ARG A C 1
ATOM 4259 O O . ARG A 1 530 ? -0.841 24.030 11.924 1.00 98.50 530 ARG A O 1
ATOM 4266 N N . ASP A 1 531 ? -0.437 22.334 13.356 1.00 98.44 531 ASP A N 1
ATOM 4267 C CA . ASP A 1 531 ? 0.794 21.863 12.721 1.00 98.44 531 ASP A CA 1
ATOM 4268 C C . ASP A 1 531 ? 0.517 21.317 11.315 1.00 98.44 531 ASP A C 1
ATOM 4270 O O . ASP A 1 531 ? 1.224 21.665 10.371 1.00 98.44 531 ASP A O 1
ATOM 4274 N N . LEU A 1 532 ? -0.553 20.530 11.137 1.00 98.31 532 LEU A N 1
ATOM 4275 C CA . LEU A 1 532 ? -0.992 20.085 9.810 1.00 98.31 532 LEU A CA 1
ATOM 4276 C C . LEU A 1 532 ? -1.419 21.261 8.930 1.00 98.31 532 LEU A C 1
ATOM 4278 O O . LEU A 1 532 ? -1.045 21.314 7.762 1.00 98.31 532 LEU A O 1
ATOM 4282 N N . GLY A 1 533 ? -2.175 22.214 9.479 1.00 98.06 533 GLY A N 1
ATOM 4283 C CA . GLY A 1 533 ? -2.657 23.377 8.740 1.00 98.06 533 GLY A CA 1
ATOM 4284 C C . GLY A 1 533 ? -1.504 24.220 8.205 1.00 98.06 533 GLY A C 1
ATOM 4285 O O . GLY A 1 533 ? -1.471 24.536 7.014 1.00 98.06 533 GLY A O 1
ATOM 4286 N N . GLN A 1 534 ? -0.522 24.525 9.056 1.00 97.94 534 GLN A N 1
ATOM 4287 C CA . GLN A 1 534 ? 0.677 25.245 8.636 1.00 97.94 534 GLN A CA 1
ATOM 4288 C C . GLN A 1 534 ? 1.524 24.400 7.678 1.00 97.94 534 GLN A C 1
ATOM 4290 O O . GLN A 1 534 ? 1.876 24.882 6.607 1.00 97.94 534 GLN A O 1
ATOM 4295 N N . GLY A 1 535 ? 1.781 23.128 7.998 1.00 97.88 535 GLY A N 1
ATOM 4296 C CA . GLY A 1 535 ? 2.625 22.264 7.173 1.00 97.88 535 GLY A CA 1
ATOM 4297 C C . GLY A 1 535 ? 2.074 22.053 5.760 1.00 97.88 535 GLY A C 1
ATOM 4298 O O . GLY A 1 535 ? 2.817 22.147 4.786 1.00 97.88 535 GLY A O 1
ATOM 4299 N N . TYR A 1 536 ? 0.764 21.835 5.621 1.00 98.06 536 TYR A N 1
ATOM 4300 C CA . TYR A 1 536 ? 0.130 21.718 4.307 1.00 98.06 536 TYR A CA 1
ATOM 4301 C C . TYR A 1 536 ? 0.091 23.050 3.555 1.00 98.06 536 TYR A C 1
ATOM 4303 O O . TYR A 1 536 ? 0.205 23.065 2.332 1.00 98.06 536 TYR A O 1
ATOM 4311 N N . THR A 1 537 ? -0.048 24.169 4.269 1.00 97.44 537 THR A N 1
ATOM 4312 C CA . THR A 1 537 ? 0.071 25.504 3.667 1.00 97.44 537 THR A CA 1
ATOM 4313 C C . THR A 1 537 ? 1.482 25.730 3.130 1.00 97.44 537 THR A C 1
ATOM 4315 O O . THR A 1 537 ? 1.627 26.224 2.016 1.00 97.44 537 THR A O 1
ATOM 4318 N N . ASP A 1 538 ? 2.521 25.321 3.856 1.00 96.62 538 ASP A N 1
ATOM 4319 C CA . ASP A 1 538 ? 3.908 25.436 3.394 1.00 96.62 538 ASP A CA 1
ATOM 4320 C C . ASP A 1 538 ? 4.153 24.563 2.153 1.00 96.62 538 ASP A C 1
ATOM 4322 O O . ASP A 1 538 ? 4.706 25.044 1.163 1.00 96.62 538 ASP A O 1
ATOM 4326 N N . TYR A 1 539 ? 3.653 23.320 2.139 1.00 94.75 539 TYR A N 1
ATOM 4327 C CA . TYR A 1 539 ? 3.699 22.448 0.956 1.00 94.75 539 TYR A CA 1
ATOM 4328 C C . TYR A 1 539 ? 3.014 23.063 -0.265 1.00 94.75 539 TYR A C 1
ATOM 4330 O O . TYR A 1 539 ? 3.567 23.025 -1.368 1.00 94.75 539 TYR A O 1
ATOM 4338 N N . ALA A 1 540 ? 1.858 23.696 -0.072 1.00 95.12 540 ALA A N 1
ATOM 4339 C CA . ALA A 1 540 ? 1.153 24.393 -1.141 1.00 95.12 540 ALA A CA 1
ATOM 4340 C C . ALA A 1 540 ? 1.907 25.608 -1.695 1.00 95.12 540 ALA A C 1
ATOM 4342 O O . ALA A 1 540 ? 1.645 26.020 -2.815 1.00 95.12 540 ALA A O 1
ATOM 4343 N N . HIS A 1 541 ? 2.869 26.165 -0.961 1.00 93.88 541 HIS A N 1
ATOM 4344 C CA . HIS A 1 541 ? 3.728 27.247 -1.448 1.00 93.88 541 HIS A CA 1
ATOM 4345 C C . HIS A 1 541 ? 5.116 26.755 -1.898 1.00 93.88 541 HIS A C 1
ATOM 4347 O O . HIS A 1 541 ? 6.012 27.563 -2.141 1.00 93.88 541 HIS A O 1
ATOM 4353 N N . GLY A 1 542 ? 5.315 25.436 -2.017 1.00 91.00 542 GLY A N 1
ATOM 4354 C CA . GLY A 1 542 ? 6.589 24.821 -2.409 1.00 91.00 542 GLY A CA 1
ATOM 4355 C C . GLY A 1 542 ? 7.622 24.692 -1.278 1.00 91.00 542 GLY A C 1
ATOM 4356 O O . GLY A 1 542 ? 8.744 24.250 -1.529 1.00 91.00 542 GLY A O 1
ATOM 4357 N N . GLY A 1 543 ? 7.256 25.034 -0.040 1.00 91.75 543 GLY A N 1
ATOM 4358 C CA . GLY A 1 543 ? 8.091 24.965 1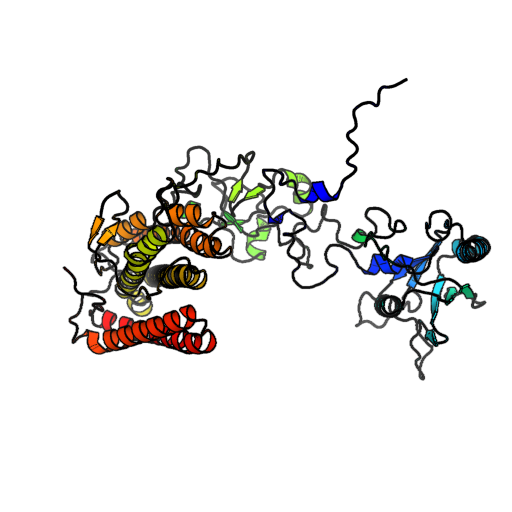.164 1.00 91.75 543 GLY A CA 1
ATOM 4359 C C . GLY A 1 543 ? 8.154 23.565 1.773 1.00 91.75 543 GLY A C 1
ATOM 4360 O O . GLY A 1 543 ? 7.673 23.324 2.881 1.00 91.75 543 GLY A O 1
ATOM 4361 N N . MET A 1 544 ? 8.719 22.599 1.043 1.00 90.56 544 MET A N 1
ATOM 4362 C CA . MET A 1 544 ? 8.801 21.206 1.514 1.00 90.56 544 MET A CA 1
ATOM 4363 C C . MET A 1 544 ? 9.677 21.059 2.769 1.00 90.56 544 MET A C 1
ATOM 4365 O O . MET A 1 544 ? 9.397 20.216 3.624 1.00 90.56 544 MET A O 1
ATOM 4369 N N . ALA A 1 545 ? 10.731 21.873 2.888 1.00 93.50 545 ALA A N 1
ATOM 4370 C CA . ALA A 1 545 ? 11.654 21.838 4.020 1.00 93.50 545 ALA A CA 1
ATOM 4371 C C . ALA A 1 545 ? 11.035 22.440 5.291 1.00 93.50 545 ALA A C 1
ATOM 4373 O O . ALA A 1 545 ? 11.322 21.978 6.393 1.00 93.50 545 ALA A O 1
ATOM 4374 N N . GLU A 1 546 ? 10.168 23.436 5.128 1.00 94.38 546 GLU A N 1
ATOM 4375 C CA . GLU A 1 546 ? 9.452 24.139 6.187 1.00 94.38 546 GLU A CA 1
ATOM 4376 C C . GLU A 1 546 ? 8.253 23.323 6.688 1.00 94.38 546 GLU A C 1
ATOM 4378 O O . GLU A 1 546 ? 8.070 23.167 7.896 1.00 94.38 546 GLU A O 1
ATOM 4383 N N . GLY A 1 547 ? 7.495 22.713 5.769 1.00 94.75 547 GLY A N 1
ATOM 4384 C CA . GLY A 1 547 ? 6.304 21.939 6.115 1.00 94.75 547 GLY A CA 1
ATOM 4385 C C . GLY A 1 547 ? 6.597 20.570 6.740 1.00 94.75 547 GLY A C 1
ATOM 4386 O O . GLY A 1 547 ? 5.859 20.112 7.613 1.00 94.75 547 GLY A O 1
ATOM 4387 N N . ALA A 1 548 ? 7.686 19.895 6.346 1.00 94.19 548 ALA A N 1
ATOM 4388 C CA . ALA A 1 548 ? 7.962 18.528 6.806 1.00 94.19 548 ALA A CA 1
ATOM 4389 C C . ALA A 1 548 ? 8.186 18.382 8.324 1.00 94.19 548 ALA A C 1
ATOM 4391 O O . ALA A 1 548 ? 7.647 17.433 8.904 1.00 94.19 548 ALA A O 1
ATOM 4392 N N . PRO A 1 549 ? 8.915 19.281 9.013 1.00 97.56 549 PRO A N 1
ATOM 4393 C CA . PRO A 1 549 ? 8.999 19.265 10.470 1.00 97.56 549 PRO A CA 1
ATOM 4394 C C . PRO A 1 549 ? 7.636 19.392 11.161 1.00 97.56 549 PRO A C 1
ATOM 4396 O O . PRO A 1 549 ? 7.402 18.692 12.143 1.00 97.56 549 PRO A O 1
ATOM 4399 N N . LEU A 1 550 ? 6.728 20.220 10.631 1.00 98.06 550 LEU A N 1
ATOM 4400 C CA . LEU A 1 550 ? 5.390 20.436 11.194 1.00 98.06 550 LEU A CA 1
ATOM 4401 C C . LEU A 1 550 ? 4.508 19.192 11.044 1.00 98.06 550 LEU A C 1
ATOM 4403 O O . LEU A 1 550 ? 3.934 18.714 12.018 1.00 98.06 550 LEU A O 1
ATOM 4407 N N . VAL A 1 551 ? 4.475 18.586 9.854 1.00 95.81 551 VAL A N 1
ATOM 4408 C CA . VAL A 1 551 ? 3.726 17.335 9.631 1.00 95.81 551 VAL A CA 1
ATOM 4409 C C . VAL A 1 551 ? 4.277 16.194 10.498 1.00 95.81 551 VAL A C 1
ATOM 4411 O O . VAL A 1 551 ? 3.515 15.387 11.036 1.00 95.81 551 VAL A O 1
ATOM 4414 N N . ASN A 1 552 ? 5.597 16.135 10.700 1.00 95.44 552 ASN A N 1
ATOM 4415 C CA . ASN A 1 552 ? 6.205 15.171 11.618 1.00 95.44 552 ASN A CA 1
ATOM 4416 C C . ASN A 1 552 ? 5.849 15.451 13.089 1.00 95.44 552 ASN A C 1
ATOM 4418 O O . ASN A 1 552 ? 5.589 14.504 13.832 1.00 95.44 552 ASN A O 1
ATOM 4422 N N . ALA A 1 553 ? 5.800 16.718 13.510 1.00 97.44 553 ALA A N 1
ATOM 4423 C CA . ALA A 1 553 ? 5.363 17.102 14.853 1.00 97.44 553 ALA A CA 1
ATOM 4424 C C . ALA A 1 553 ? 3.901 16.697 15.103 1.00 97.44 553 ALA A C 1
ATOM 4426 O O . ALA A 1 553 ? 3.614 16.037 16.105 1.00 97.44 553 ALA A O 1
ATOM 4427 N N . ALA A 1 554 ? 3.013 16.953 14.137 1.00 97.94 554 ALA A N 1
ATOM 4428 C CA . ALA A 1 554 ? 1.628 16.496 14.173 1.00 97.94 554 ALA A CA 1
ATOM 4429 C C . ALA A 1 554 ? 1.530 14.969 14.336 1.00 97.94 554 ALA A C 1
ATOM 4431 O O . ALA A 1 554 ? 0.782 14.484 15.182 1.00 97.94 554 ALA A O 1
ATOM 4432 N N . ARG A 1 555 ? 2.336 14.191 13.598 1.00 95.19 555 ARG A N 1
ATOM 4433 C CA . ARG A 1 555 ? 2.376 12.722 13.728 1.00 95.19 555 ARG A CA 1
ATOM 4434 C C . ARG A 1 555 ? 2.804 12.264 15.127 1.00 95.19 555 ARG A C 1
ATOM 4436 O O . ARG A 1 555 ? 2.241 11.311 15.665 1.00 95.19 555 ARG A O 1
ATOM 4443 N N . LEU A 1 556 ? 3.789 12.921 15.741 1.00 96.94 556 LEU A N 1
ATOM 4444 C CA . LEU A 1 556 ? 4.184 12.621 17.124 1.00 96.94 556 LEU A CA 1
ATOM 4445 C C . LEU A 1 556 ? 3.040 12.925 18.100 1.00 96.94 556 LEU A C 1
ATOM 4447 O O . LEU A 1 556 ? 2.749 12.115 18.980 1.00 96.94 556 LEU A O 1
ATOM 4451 N N . LYS A 1 557 ? 2.344 14.045 17.894 1.00 98.12 557 LYS A N 1
ATOM 4452 C CA . LYS A 1 557 ? 1.183 14.447 18.693 1.00 98.12 557 LYS A CA 1
ATOM 4453 C C . LYS A 1 557 ? -0.018 13.519 18.520 1.00 98.12 557 LYS A C 1
ATOM 4455 O O . LYS A 1 557 ? -0.718 13.271 19.493 1.00 98.12 557 LYS A O 1
ATOM 4460 N N . MET A 1 558 ? -0.226 12.927 17.344 1.00 97.38 558 MET A N 1
ATOM 4461 C CA . MET A 1 558 ? -1.248 11.888 17.142 1.00 97.38 558 MET A CA 1
ATOM 4462 C C . MET A 1 558 ? -1.003 10.661 18.036 1.00 97.38 558 MET A C 1
ATOM 4464 O O . MET A 1 558 ? -1.943 10.136 18.631 1.00 97.38 558 MET A O 1
ATOM 4468 N N . ASN A 1 559 ? 0.256 10.240 18.210 1.00 96.69 559 ASN A N 1
ATOM 4469 C CA . ASN A 1 559 ? 0.599 9.165 19.150 1.00 96.69 559 ASN A CA 1
ATOM 4470 C C . ASN A 1 559 ? 0.369 9.575 20.614 1.00 96.69 559 ASN A C 1
ATOM 4472 O O . ASN A 1 559 ? -0.063 8.757 21.426 1.00 96.69 559 ASN A O 1
ATOM 4476 N N . GLU A 1 560 ? 0.635 10.836 20.960 1.00 97.94 560 GLU A N 1
ATOM 4477 C CA . GLU A 1 560 ? 0.327 11.379 22.289 1.00 97.94 560 GLU A CA 1
ATOM 4478 C C . GLU A 1 560 ? -1.190 11.384 22.547 1.00 97.94 560 GLU A C 1
ATOM 4480 O O . GLU A 1 560 ? -1.649 10.892 23.580 1.00 97.94 560 GLU A O 1
ATOM 4485 N N . LEU A 1 561 ? -1.978 11.852 21.573 1.00 98.31 561 LEU A N 1
ATOM 4486 C CA . LEU A 1 561 ? -3.440 11.859 21.617 1.00 98.31 561 LEU A CA 1
ATOM 4487 C C . LEU A 1 561 ? -3.998 10.449 21.809 1.00 98.31 561 LEU A C 1
ATOM 4489 O O . LEU A 1 561 ? -4.917 10.263 22.602 1.00 98.31 561 LEU A O 1
ATOM 4493 N N . LEU A 1 562 ? -3.419 9.452 21.136 1.00 96.88 562 LEU A N 1
ATOM 4494 C CA . LEU A 1 562 ? -3.790 8.054 21.312 1.00 96.88 562 LEU A CA 1
ATOM 4495 C C . LEU A 1 562 ? -3.618 7.600 22.768 1.00 96.88 562 LEU A C 1
ATOM 4497 O O . LEU A 1 562 ? -4.531 7.012 23.344 1.00 96.88 562 LEU A O 1
ATOM 4501 N N . GLN A 1 563 ? -2.471 7.894 23.384 1.00 97.06 563 GLN A N 1
ATOM 4502 C CA . GLN A 1 563 ? -2.195 7.509 24.771 1.00 97.06 563 GLN A CA 1
ATOM 4503 C C . GLN A 1 563 ? -3.113 8.221 25.770 1.00 97.06 563 GLN A C 1
ATOM 4505 O O . GLN A 1 563 ? -3.580 7.603 26.728 1.00 97.06 563 GLN A O 1
ATOM 4510 N N . VAL A 1 564 ? -3.364 9.517 25.569 1.00 98.06 564 VAL A N 1
ATOM 4511 C CA . VAL A 1 564 ? -4.271 10.295 26.425 1.00 98.06 564 VAL A CA 1
ATOM 4512 C C . VAL A 1 564 ? -5.714 9.822 26.249 1.00 98.06 564 VAL A C 1
ATOM 4514 O O . VAL A 1 564 ? -6.418 9.646 27.241 1.00 98.06 564 VAL A O 1
ATOM 4517 N N . GLY A 1 565 ? -6.134 9.549 25.014 1.00 97.50 565 GLY A N 1
ATOM 4518 C CA . GLY A 1 565 ? -7.461 9.027 24.703 1.00 97.50 565 GLY A CA 1
ATOM 4519 C C . GLY A 1 565 ? -7.729 7.663 25.330 1.00 97.50 565 GLY A C 1
ATOM 4520 O O . GLY A 1 565 ? -8.807 7.461 25.878 1.00 97.50 565 GLY A O 1
ATOM 4521 N N . GLU A 1 566 ? -6.744 6.758 25.359 1.00 96.81 566 GLU A N 1
ATOM 4522 C CA . GLU A 1 566 ? -6.889 5.476 26.067 1.00 96.81 566 GLU A CA 1
ATOM 4523 C C . GLU A 1 566 ? -7.121 5.644 27.567 1.00 96.81 566 GLU A C 1
ATOM 4525 O O . GLU A 1 566 ? -7.943 4.933 28.141 1.00 96.81 566 GLU A O 1
ATOM 4530 N N . LYS A 1 567 ? -6.412 6.583 28.203 1.00 97.38 567 LYS A N 1
ATOM 4531 C CA . LYS A 1 567 ? -6.579 6.856 29.637 1.00 97.38 567 LYS A CA 1
ATOM 4532 C C . LYS A 1 567 ? -7.964 7.423 29.926 1.00 97.38 567 LYS A C 1
ATOM 4534 O O . LYS A 1 567 ? -8.654 6.907 30.795 1.00 97.38 567 LYS A O 1
ATOM 4539 N N . LEU A 1 568 ? -8.391 8.422 29.151 1.00 98.12 568 LEU A N 1
ATOM 4540 C CA . LEU A 1 568 ? -9.733 8.994 29.277 1.00 98.12 568 LEU A CA 1
ATOM 4541 C C . LEU A 1 568 ? -10.816 7.930 29.068 1.00 98.12 568 LEU A C 1
ATOM 4543 O O . LEU A 1 568 ? -11.765 7.854 29.843 1.00 98.12 568 LEU A O 1
ATOM 4547 N N . ALA A 1 569 ? -10.648 7.061 28.071 1.00 97.50 569 ALA A N 1
ATOM 4548 C CA . ALA A 1 569 ? -11.597 5.993 27.793 1.00 97.50 569 ALA A CA 1
ATOM 4549 C C . ALA A 1 569 ? -11.677 4.954 28.924 1.00 97.50 569 ALA A C 1
ATOM 4551 O O . ALA A 1 569 ? -12.772 4.473 29.221 1.00 97.50 569 ALA A O 1
ATOM 4552 N N . ALA A 1 570 ? -10.557 4.632 29.581 1.00 96.50 570 ALA A N 1
ATOM 4553 C CA . ALA A 1 570 ? -10.548 3.785 30.777 1.00 96.50 570 ALA A CA 1
ATOM 4554 C C . ALA A 1 570 ? -11.333 4.422 31.942 1.00 96.50 570 ALA A C 1
ATOM 4556 O O . ALA A 1 570 ? -12.018 3.717 32.683 1.00 96.50 570 ALA A O 1
ATOM 4557 N N . ASP A 1 571 ? -11.324 5.754 32.037 1.00 96.88 571 ASP A N 1
ATOM 4558 C CA . ASP A 1 571 ? -12.123 6.528 32.996 1.00 96.88 571 ASP A CA 1
ATOM 4559 C C . ASP A 1 571 ? -13.588 6.742 32.541 1.00 96.88 571 ASP A C 1
ATOM 4561 O O . ASP A 1 571 ? -14.365 7.420 33.216 1.00 96.88 571 ASP A O 1
ATOM 4565 N N . GLY A 1 572 ? -13.994 6.166 31.401 1.00 97.31 572 GLY A N 1
ATOM 4566 C CA . GLY A 1 572 ? -15.343 6.290 30.834 1.00 97.31 572 GLY A CA 1
ATOM 4567 C C . GLY A 1 572 ? -15.606 7.600 30.080 1.00 97.31 572 GLY A C 1
ATOM 4568 O O . GLY A 1 572 ? -16.753 7.895 29.743 1.00 97.31 572 GLY A O 1
ATOM 4569 N N . ILE A 1 573 ? -14.562 8.381 29.794 1.00 98.06 573 ILE A N 1
ATOM 4570 C CA . ILE A 1 573 ? -14.635 9.704 29.167 1.00 98.06 573 ILE A CA 1
ATOM 4571 C C . ILE A 1 573 ? -14.186 9.606 27.704 1.00 98.06 573 ILE A C 1
ATOM 4573 O O . ILE A 1 573 ? -13.035 9.310 27.396 1.00 98.06 573 ILE A O 1
ATOM 4577 N N . GLY A 1 574 ? -15.091 9.891 26.775 1.00 97.44 574 GLY A N 1
ATOM 4578 C CA . GLY A 1 574 ? -14.801 10.004 25.348 1.00 97.44 574 GLY A CA 1
ATOM 4579 C C . GLY A 1 574 ? -14.399 11.426 24.959 1.00 97.44 574 GLY A C 1
ATOM 4580 O O . GLY A 1 574 ? -14.907 12.395 25.520 1.00 97.44 574 GLY A O 1
ATOM 4581 N N . ILE A 1 575 ? -13.515 11.569 23.970 1.00 97.94 575 ILE A N 1
ATOM 4582 C CA . ILE A 1 575 ? -13.045 12.882 23.499 1.00 97.94 575 ILE A CA 1
ATOM 4583 C C . ILE A 1 575 ? -14.117 13.526 22.597 1.00 97.94 575 ILE A C 1
ATOM 4585 O O . ILE A 1 575 ? -14.455 12.933 21.572 1.00 97.94 575 ILE A O 1
ATOM 4589 N N . PRO A 1 576 ? -14.632 14.732 22.908 1.00 96.81 576 PRO A N 1
ATOM 4590 C CA . PRO A 1 576 ? -15.614 15.426 22.078 1.00 96.81 576 PRO A CA 1
ATOM 4591 C C . PRO A 1 576 ? -14.918 16.203 20.947 1.00 96.81 576 PRO A C 1
ATOM 4593 O O . PRO A 1 576 ? -14.771 17.422 21.016 1.00 96.81 576 PRO A O 1
ATOM 4596 N N . PHE A 1 577 ? -14.458 15.505 19.902 1.00 96.31 577 PHE A N 1
ATOM 4597 C CA . PHE A 1 577 ? -13.731 16.122 18.777 1.00 96.31 577 PHE A CA 1
ATOM 4598 C C . PHE A 1 577 ? -14.511 17.245 18.067 1.00 96.31 577 PHE A C 1
ATOM 4600 O O . PHE A 1 577 ? -13.900 18.168 17.526 1.00 96.31 577 PHE A O 1
ATOM 4607 N N . TRP A 1 578 ? -15.846 17.181 18.086 1.00 94.06 578 TRP A N 1
ATOM 4608 C CA . TRP A 1 578 ? -16.754 18.241 17.644 1.00 94.06 578 TRP A CA 1
ATOM 4609 C C . TRP A 1 578 ? -18.033 18.270 18.500 1.00 94.06 578 TRP A C 1
ATOM 4611 O O . TRP A 1 578 ? -18.389 17.250 19.108 1.00 94.06 578 TRP A O 1
ATOM 4621 N N . PRO A 1 579 ? -18.753 19.411 18.540 1.00 83.81 579 PRO A N 1
ATOM 4622 C CA . PRO A 1 579 ? -20.061 19.497 19.184 1.00 83.81 579 PRO A CA 1
ATOM 4623 C C . PRO A 1 579 ? -21.057 18.527 18.539 1.00 83.81 579 PRO A C 1
ATOM 4625 O O . PRO A 1 579 ? -21.244 18.552 17.324 1.00 83.81 579 PRO A O 1
ATOM 4628 N N . GLN A 1 580 ? -21.702 17.686 19.347 1.00 77.25 580 GLN A N 1
ATOM 4629 C CA . GLN A 1 580 ? -22.805 16.844 18.878 1.00 77.25 580 GLN A CA 1
ATOM 4630 C C . GLN A 1 580 ? -24.078 17.692 18.732 1.00 77.25 580 GLN A C 1
ATOM 4632 O O . GLN A 1 580 ? -24.255 18.662 19.475 1.00 77.25 580 GLN A O 1
ATOM 4637 N N . LYS A 1 581 ? -24.935 17.343 17.770 1.00 59.72 581 LYS A N 1
ATOM 4638 C CA . LYS A 1 581 ? -26.249 17.974 17.579 1.00 59.72 581 LYS A CA 1
ATOM 4639 C C . LYS A 1 581 ? -27.313 17.390 18.496 1.00 59.72 581 LYS A C 1
ATOM 4641 O O . LYS A 1 581 ? -27.247 16.170 18.764 1.00 59.72 581 LYS A O 1
#

pLDDT: mean 80.47, std 18.65, range [26.98, 98.69]

Foldseek 3Di:
DDDPPPDDDDPDVVVVLVDDDPPDPPCVHPVNVPPPDDPDLQFNPLLLLLCQFFQWGWDAAFDPDPPDDDDDQQPGATWTPAGRLPPGVQLVDPDDQSVVQSVLCVVCRVVSVVDRQKHWQWKDDPNDIDGQWDDDPVDDTTGHGSVVNSVVSVPDDWFKMKTKIFRPPDPVRDIDIGIHTGDDQADPPPRHGRPSADVCSRVVPPDPPQAFCPQDPPVCSPVVQADQWFQEQDDPPADAFLVRAGPQLCRSPQIFGQQFPDRDPVPGHGDDPDPVVCVVRGDDRRRCNVCVVVRFHADPRYGDPDDDDDPDDDADAADPALVRLLCLLQQPQLLALLLLLQLLLLQLLFFDALVRQVPDPDPCLSVLNVLLSVLSNVSSVLSVVLSVLSLVLQLQCVVLVRDVDHFRRDHHDQWDAQLPRHIDGRDNDHPDPVSLVSQLSRLRLPSDCVPSLSNVLSHCPDPSGDPCSNVSSVVSSVVSPVSNSSSSVSVVSCVVQPPHVVHPPRTFLADEADCVLCVVLVVLVVLLSVLQRVLSVCVSVVNPVVSPVSNVVSVVSVVVSSVSSSVCSVVNYHYCNDDDD

Secondary structure (DSSP, 8-state):
----TT------GGGGTT---TT--GGGSTTTS---S-TTSSS-THHHHTTSSTTEEEEEE--S-SSS--S-TTS-EEEEEEE-TTT-TTTSSSSHHHHHHHHHHHHHHHHHHT-S-EEEEEEEETTEEEESEE--TTS--EEPPHHHHHHHHHTPPSEEEEEEEEETT-TT--EEEEEEEE--SB-TTT-PBPTTSPTTGGGTTS--TTTTHHHH-TT-TTTTS--SEEEPPPPTT--B-TTS-BSSHHHHT-EEETTBS---TTT-PPPPSSHHHHGGGBPPHHHHHHHGGGSPEEETTEEE-S---PPP---PPPPSSHHHHHHHIIIIIHHHHHHHHHHHHHHHHTBPPHHHHTTSSSTTHHHHHHHHHHHHHHHHHHHHHHHHHHHHHHHHHHHTTSSS------S--SEEE-SSSSEEE-------HHHHHHHHHHSS---STTSTTHHHHHHHTSTTS-TTHHHHHHHHHHHHHHHHHHHHHHHHHHGGGTT-SSSSTTB---EEPPTTTTHHHHHHHHHHHHHHHHHHHHHHTT-HHHHHHHHHHHHHHHHHHHHHHHHHHHTTEE--SS---

Mean predicted aligned error: 16.93 Å

Solvent-accessible surface area (backbone atoms only — not comparable to full-atom values): 33282 Å² total; per-residue (Å²): 141,80,90,76,87,78,76,86,76,84,89,56,72,72,61,64,77,71,60,82,60,87,90,63,60,68,66,79,37,85,87,46,45,80,83,78,87,61,101,53,81,89,32,45,65,66,49,61,60,25,48,35,40,79,36,41,33,41,43,64,31,59,79,95,62,98,83,65,94,78,95,66,74,80,73,44,11,41,35,51,72,52,76,39,61,89,73,25,58,70,41,69,39,99,47,73,67,24,50,51,39,41,53,56,48,60,74,42,43,63,67,56,70,75,48,84,46,38,26,55,44,33,42,32,47,93,92,46,75,44,66,41,47,46,86,44,99,90,49,83,66,41,56,30,43,4,63,58,43,49,56,58,61,70,68,56,68,76,41,69,31,35,40,34,36,32,39,61,90,47,95,82,59,53,70,50,77,49,70,52,39,35,54,66,66,40,41,93,86,79,64,46,68,41,85,72,60,56,92,61,53,46,42,70,83,50,81,66,89,77,66,66,52,89,83,71,46,90,75,59,76,69,56,86,78,54,64,72,59,26,28,62,60,78,61,96,84,60,67,58,37,62,84,75,41,46,62,50,40,72,60,48,67,34,37,25,43,60,58,39,64,63,78,53,77,96,71,53,56,66,48,55,98,42,70,82,71,40,52,88,48,34,56,48,72,72,46,41,66,73,43,57,88,74,53,60,50,72,57,96,60,26,36,40,92,62,86,86,70,82,75,78,86,80,74,23,75,47,55,94,44,60,60,56,47,48,46,45,39,55,74,46,52,21,13,40,26,44,34,49,19,50,30,34,46,43,19,41,44,17,38,46,50,51,74,63,26,61,75,46,93,51,93,55,41,28,60,50,44,44,50,43,45,49,51,34,48,52,48,22,50,50,23,52,49,44,24,51,46,41,43,47,48,45,24,51,37,26,71,69,67,56,34,98,68,70,78,73,62,86,53,64,35,73,55,40,68,46,50,77,89,52,74,37,73,56,68,86,45,54,70,43,73,70,47,46,50,43,51,38,30,51,32,41,66,69,63,52,61,75,37,90,42,40,28,53,37,45,37,36,72,41,86,90,42,62,82,70,50,30,59,54,40,51,49,51,56,54,50,37,50,55,43,22,46,49,46,43,47,44,53,58,62,51,55,83,47,64,91,38,86,66,71,57,78,62,50,46,76,47,43,80,32,54,72,77,79,30,39,70,46,51,52,42,49,53,49,29,52,49,26,39,41,51,15,52,52,27,44,47,71,69,32,56,82,68,11,49,62,29,44,51,50,21,54,54,38,51,57,49,35,51,56,47,43,48,53,36,20,74,73,26,33,28,76,61,89,60,88,78,131

Nearest PDB structures (foldseek):
  5vju-assembly1_A  TM=3.534E-01  e=4.549E+00  synthetic construct
  7nmq-assembly1_A  TM=2.913E-01  e=3.346E+00  Bacillus cereus
  5wb2-assembly1_A  TM=2.271E-01  e=8.847E+00  Human betaherpesvirus 5
  7rkf-assembly1_R  TM=2.162E-01  e=9.311E+00  Human betaherpesvirus 5

Sequence (581 aa):
MDNRSGKIFPRNLTARAAYQVPGNPTVTRLEDAVGNCYPGLEVDVRNFDRRFFPGLVFEFVGRDDNGAPYDEPQRYGAWLRYVDYLFDPELQADNADARRLLLDIELNAGTLGAHTDWYLEWVEQGGKRLSMRLHNPDNPDYPLDGLYVWRLLRGLAPGALKIGLKRRGAPDGAEVVFEGWRRHFTDPVTGVINNAYLPGELLQSLCSPWQHDFRDCACMYWASNHPDAVFQELEPGEPILPNDQAANPLLGNLRVDWLRAERSRDISAEAANTIAKNRPYQFDHFQINHEWQNLNVVLHDHEIDSVYVPLRERHANPYANPAELARELREKLGPMEMTLALEYLYARFSLLSPEEAAGSHWRTMKEDVTFIRGGLMIIATCEMQHLRWVNELLWMLHNAGLTPSYEPVLHPAPQLPDGKGGWRDSALRRLTPETLDAFINIERPSGFLDGAYSRVIATLRSPIYPAHAIELAERIDSDGVDHYSRFREVETALKAYQGADPALPYLRRVEIGTPEQAAAALAIYQEILRDLGQGYTDYAHGGMAEGAPLVNAARLKMNELLQVGEKLAADGIGIPFWPQK

InterPro domains:
  IPR012347 Ferritin-like [G3DSA:1.20.1260.10] (335-469)
  IPR026820 Iminophenyl-pyruvate dimer synthase [PF12902] (336-446)

Organism: NCBI:txid1755647